Protein 8UK6 (pdb70)

Sequence (573 aa):
PERSMFSEGFLGDLHKPGEEPQMYPELLEEHKKFICDKVYTRFPPEPNGFLHIGHSKAIMVNFGYAQFNKGNCYLRFDDTNPEAEEEVYFNSIKEMVSWLGYKPWKITYSSDYFDELYELAIKLIKSDKAYICHCTPEEVKASRGLGERVACKHRFQTVEHNLREFENMKNGKYNVGEATLRMKQDLNSPSPQMWDLVAYRVLNTPHHRTGDKWKIYPTYDFTHCLVDSFENITHSLCTTEFVLSRESYEWLCDALHVYRPAQREYGRLNLTGTIMSKRKIAKLVNEGYVRGWDDPRLYTLEGIKRRGVPPGAILSFINTLGVTTSTTNIQTVRFESAVRNYLDQTTPRLMMVLHPIEVVIDNLDESFSLDVEIPYKPGKDEKSMGYRKLTFSKHIYIDENDVRAEPADKEFYRLAPGQPVGLMRVPFNISFKSIEEKDGKKIVHVNYDEGVKAKPKTYIQWIPKDTAVHIKEVRIYNQLFKSENPSAHPEGYLKDINPDSEEVLRNAVVEENLKDIVAKSPMNIEIPGSAFNIKENKGNNTVRFQALREGYFCLDKDSKEDGLILNRIVSLK

Foldseek 3Di:
DADFQCCDAPNVPDDFFLPFDDPDNVQSVVLCVPFVRAAEEEQEDALPDFFFLLCLLVLCSQQVNRVVRVHFYEYEYELLDFDPRDVVSVVNVVVLSVQLVGDHPYYYYLVVCPPVLVVLLLVCLLLLFKWKDQDAPVVVCVCLPCDAHDDDPGSPDDSVRRVVVVVCLFVVNDDWRRMFMWTRFDNPDPQPLGSGHTFKTFDQAQHPVRGRNGRITTDPLSRQLVVCLVSSRQEYEEACVCVSSVVSSQVSCNSRVTDGHDYDHWATEDEFQADDPPVVVVVCCVVPLAVDPLPCQGRGSNVLLQLLQRSLLSVSLSRVVHIHNDHDYHYVVSSLVSSLVVCLQFFFEFAKEQAKAKEFAPPFDQPDWDWFKAFRRPDDPRPPRHIDIAIDGRIKIFYPLQEDAADDDPVHQHAYAVAWEAAPRDQFTKHWDDWDQDPNGIYTYIHGPPPDDDDGSYHGYMEGPVQKDWAQKEKEADHQFPDRCLCPDPVGSVVGGDPVRIDIRGGMITYNCLVVLLVCPVVQDDDPPDPRSRRRDDDQSSSWHAHPQWAIKTFGRPADPNHTYIRRSHGND

B-factor: mean 78.25, std 21.79, range [41.61, 154.41]

Nearest PDB structures (foldseek):
  8uk6-assembly1_A  TM=1.002E+00  e=0.000E+00  Candida albicans
  4jxz-assembly1_A  TM=8.930E-01  e=3.249E-62  Escherichia coli K-12
  1qru-assembly1_A  TM=9.205E-01  e=4.900E-60  Escherichia coli
  4r3z-assembly1_C  TM=9.169E-01  e=5.181E-57  Homo sapiens
  1nyl-assembly1_A  TM=8.826E-01  e=2.015E-57  Escherichia coli

Secondary structure (DSSP, 8-state):
----GGGSHHHHTSPPTT----SSGGGGHHHHHHHTT--EEEE---SSS--BTHHHHHHHHHHHHHHHTT-EEEEEE-TTS-S---HHHHHHHHHHHHHTT---SEEEEGGGGHHHHHHHHHHHHHTT-EEEE---HHHHHHHTT-------GGGG--HHHHHHHHHHHHTT-S-TTT-EEEE---SSSS-GGGS--EEEEE----BTTTBTT-SEEE-HHHHHHHHHHHTT-SEEEEEGGGSTHHHHHHHHHHHHT----EEEEEPPP-BTT----HHHHHHHHHHTSSSSTT-TTS-BHHHHHHHT--HHHHHHHHHHH---SS---B-HHHHHHHHHHHHHHHS-EE-EESSEEEEEETTS-TT--EEEEEESS-STTHHHH-EEEEEE-SEEEEEGGGB-SS---TT--SBBTTB-BEETT-SS-EEEEEEEEETTEEEEEEEE-TT-----S-EE--EESTTPEEPSEEEEE--SBSSS-GGG-TT-GGGGB-GGGEEEESS-EE-TTHHHHHHH-S-----TT-S------SSGGG-EEEETTTEEEEE-TT-BTTB-EEEEEEE--

Radius of gyration: 30.89 Å; Cα contacts (8 Å, |Δi|>4): 1142; chains: 1; bounding box: 47×103×45 Å

Structure (mmCIF, N/CA/C/O backbone):
data_8UK6
#
_entry.id   8UK6
#
_cell.length_a   143.090
_cell.length_b   143.090
_cell.length_c   145.710
_cell.angle_alpha   90.00
_cell.angle_beta   90.00
_cell.angle_gamma   90.00
#
_symmetry.space_group_name_H-M   'I 4 2 2'
#
loop_
_entity.id
_entity.type
_entity.pdbx_description
1 polymer 'glutamine--tRNA ligase'
2 non-polymer 'ZINC ION'
3 non-polymer (2E)-N-(pyrimidin-2-yl)-3-(thiophen-2-yl)prop-2-enamide
4 water water
#
loop_
_atom_site.group_PDB
_atom_site.id
_atom_site.type_symbol
_atom_site.label_atom_id
_atom_site.label_alt_id
_atom_site.label_comp_id
_atom_site.label_asym_id
_atom_site.label_entity_id
_atom_site.label_seq_id
_atom_site.pdbx_PDB_ins_code
_atom_site.Cartn_x
_atom_site.Cartn_y
_atom_site.Cartn_z
_atom_site.occupancy
_atom_site.B_iso_or_equiv
_atom_site.auth_seq_id
_atom_site.auth_comp_id
_atom_site.auth_asym_id
_atom_site.auth_atom_id
_atom_site.pdbx_PDB_model_num
ATOM 1 N N . PRO A 1 233 ? 22.072 30.379 13.205 1.00 137.60 214 PRO A N 1
ATOM 2 C CA . PRO A 1 233 ? 22.758 30.110 14.472 1.00 137.97 214 PRO A CA 1
ATOM 3 C C . PRO A 1 233 ? 24.090 29.388 14.286 1.00 137.52 214 PRO A C 1
ATOM 4 O O . PRO A 1 233 ? 24.770 29.583 13.277 1.00 135.04 214 PRO A O 1
ATOM 8 N N . GLU A 1 234 ? 24.448 28.557 15.259 1.00 140.49 215 GLU A N 1
ATOM 9 C CA . GLU A 1 234 ? 25.726 27.850 15.283 1.00 139.15 215 GLU A CA 1
ATOM 10 C C . GLU A 1 234 ? 25.436 26.354 15.222 1.00 139.65 215 GLU A C 1
ATOM 11 O O . GLU A 1 234 ? 25.005 25.757 16.213 1.00 139.26 215 GLU A O 1
ATOM 17 N N . ARG A 1 235 ? 25.674 25.748 14.062 1.00 127.94 216 ARG A N 1
ATOM 18 C CA . ARG A 1 235 ? 25.365 24.337 13.855 1.00 118.54 216 ARG A CA 1
ATOM 19 C C . ARG A 1 235 ? 26.512 23.477 14.376 1.00 104.37 216 ARG A C 1
ATOM 20 O O . ARG A 1 235 ? 27.635 23.556 13.867 1.00 100.74 216 ARG A O 1
ATOM 28 N N . SER A 1 236 ? 26.227 22.653 15.381 1.00 96.59 217 SER A N 1
ATOM 29 C CA . SER A 1 236 ? 27.255 21.803 15.967 1.00 87.64 217 SER A CA 1
ATOM 30 C C . SER A 1 236 ? 27.708 20.741 14.974 1.00 84.14 217 SER A C 1
ATOM 31 O O . SER A 1 236 ? 26.910 20.212 14.194 1.00 89.12 217 SER A O 1
ATOM 34 N N . MET A 1 237 ? 29.005 20.427 15.007 1.00 77.19 218 MET A N 1
ATOM 35 C CA . MET A 1 237 ? 29.555 19.427 14.102 1.00 74.80 218 MET A CA 1
ATOM 36 C C . MET A 1 237 ? 29.232 18.004 14.533 1.00 75.70 218 MET A C 1
ATOM 37 O O . MET A 1 237 ? 29.340 17.085 13.716 1.00 77.32 218 MET A O 1
ATOM 42 N N . PHE A 1 238 ? 28.831 17.802 15.788 1.00 74.76 219 PHE A N 1
ATOM 43 C CA . PHE A 1 238 ? 28.602 16.454 16.291 1.00 74.09 219 PHE A CA 1
ATOM 44 C C . PHE A 1 238 ? 27.257 15.882 15.864 1.00 79.92 219 PHE A C 1
ATOM 45 O O . PHE A 1 238 ? 27.051 14.668 15.977 1.00 80.76 219 PHE A O 1
ATOM 53 N N . SER A 1 239 ? 26.341 16.719 15.379 1.00 81.66 220 SER A N 1
ATOM 54 C CA . SER A 1 239 ? 25.049 16.267 14.878 1.00 78.46 220 SER A CA 1
ATOM 55 C C . SER A 1 239 ? 24.975 16.306 13.354 1.00 84.05 220 SER A C 1
ATOM 56 O O . SER A 1 239 ? 23.882 16.206 12.787 1.00 86.85 220 SER A O 1
ATOM 59 N N . GLU A 1 240 ? 26.117 16.440 12.681 1.00 84.05 221 GLU A N 1
ATOM 60 C CA . GLU A 1 240 ? 26.159 16.517 11.228 1.00 85.39 221 GLU A CA 1
ATOM 61 C C . GLU A 1 240 ? 27.322 15.691 10.697 1.00 82.59 221 GLU A C 1
ATOM 62 O O . GLU A 1 240 ? 28.314 15.454 11.391 1.00 81.26 221 GLU A O 1
ATOM 68 N N . GLY A 1 241 ? 27.176 15.253 9.449 1.00 82.26 222 GLY A N 1
ATOM 69 C CA . GLY A 1 241 ? 28.293 14.671 8.722 1.00 80.48 222 GLY A CA 1
ATOM 70 C C . GLY A 1 241 ? 28.788 13.368 9.321 1.00 81.21 222 GLY A C 1
ATOM 71 O O . GLY A 1 241 ? 28.010 12.480 9.688 1.00 78.85 222 GLY A O 1
ATOM 72 N N . PHE A 1 242 ? 30.116 13.256 9.415 1.00 76.74 223 PHE A N 1
ATOM 73 C CA . PHE A 1 242 ? 30.745 12.007 9.833 1.00 73.81 223 PHE A CA 1
ATOM 74 C C . PHE A 1 242 ? 30.304 11.595 11.232 1.00 75.57 223 PHE A C 1
ATOM 75 O O . PHE A 1 242 ? 29.997 10.422 11.474 1.00 78.45 223 PHE A O 1
ATOM 83 N N . LEU A 1 243 ? 30.260 12.546 12.164 1.00 75.83 224 LEU A N 1
ATOM 84 C CA . LEU A 1 243 ? 29.936 12.222 13.549 1.00 76.68 224 LEU A CA 1
ATOM 85 C C . LEU A 1 243 ? 28.440 11.995 13.747 1.00 75.39 224 LEU A C 1
ATOM 86 O O . LEU A 1 243 ? 28.042 11.133 14.538 1.00 75.74 224 LEU A O 1
ATOM 91 N N . GLY A 1 244 ? 27.600 12.754 13.046 1.00 76.27 225 GLY A N 1
ATOM 92 C CA . GLY A 1 244 ? 26.164 12.632 13.223 1.00 81.55 225 GLY A CA 1
ATOM 93 C C . GLY A 1 244 ? 25.555 11.377 12.637 1.00 82.44 225 GLY A C 1
ATOM 94 O O . GLY A 1 244 ? 24.388 11.088 12.916 1.00 85.30 225 GLY A O 1
ATOM 95 N N . ASP A 1 245 ? 26.310 10.629 11.836 1.00 83.62 226 ASP A N 1
ATOM 96 C CA . ASP A 1 245 ? 25.822 9.407 11.214 1.00 83.02 226 ASP A CA 1
ATOM 97 C C . ASP A 1 245 ? 26.482 8.158 11.782 1.00 80.39 226 ASP A C 1
ATOM 98 O O . ASP A 1 245 ? 26.263 7.060 11.260 1.00 81.74 226 ASP A O 1
ATOM 103 N N . LEU A 1 246 ? 27.280 8.299 12.835 1.00 77.76 227 LEU A N 1
ATOM 104 C CA . LEU A 1 246 ? 27.864 7.138 13.480 1.00 76.15 227 LEU A CA 1
ATOM 105 C C . LEU A 1 246 ? 26.790 6.335 14.206 1.00 79.62 227 LEU A C 1
ATOM 106 O O . LEU A 1 246 ? 25.713 6.835 14.542 1.00 80.94 227 LEU A O 1
ATOM 111 N N . HIS A 1 247 ? 27.107 5.066 14.444 1.00 78.79 228 HIS A N 1
ATOM 112 C CA . HIS A 1 247 ? 26.195 4.136 15.086 1.00 80.16 228 HIS A CA 1
ATOM 113 C C . HIS A 1 247 ? 25.957 4.528 16.545 1.00 78.78 228 HIS A C 1
ATOM 114 O O . HIS A 1 247 ? 26.663 5.360 17.123 1.00 76.02 228 HIS A O 1
ATOM 121 N N . LYS A 1 248 ? 24.938 3.905 17.143 1.00 82.81 229 LYS A N 1
ATOM 122 C CA . LYS A 1 248 ? 24.685 4.053 18.566 1.00 81.24 229 LYS A CA 1
ATOM 123 C C . LYS A 1 248 ? 25.614 3.140 19.364 1.00 79.73 229 LYS A C 1
ATOM 124 O O . LYS A 1 248 ? 26.000 2.070 18.887 1.00 82.03 229 LYS A O 1
ATOM 130 N N . PRO A 1 249 ? 25.997 3.544 20.574 1.00 80.17 230 PRO A N 1
ATOM 131 C CA . PRO A 1 249 ? 26.824 2.663 21.407 1.00 82.11 230 PRO A CA 1
ATOM 132 C C . PRO A 1 249 ? 26.074 1.388 21.761 1.00 81.34 230 PRO A C 1
ATOM 133 O O . PRO A 1 249 ? 24.878 1.408 22.060 1.00 81.72 230 PRO A O 1
ATOM 137 N N . GLY A 1 250 ? 26.793 0.269 21.717 1.00 86.12 231 GLY A N 1
ATOM 138 C CA . GLY A 1 250 ? 26.199 -1.035 21.916 1.00 85.94 231 GLY A CA 1
ATOM 139 C C . GLY A 1 250 ? 25.730 -1.717 20.650 1.00 89.07 231 GLY A C 1
ATOM 140 O O . GLY A 1 250 ? 25.286 -2.872 20.713 1.00 88.42 231 GLY A O 1
ATOM 141 N N . GLU A 1 251 ? 25.812 -1.042 19.508 1.00 84.42 232 GLU A N 1
ATOM 142 C CA . GLU A 1 251 ? 25.403 -1.582 18.218 1.00 86.97 232 GLU A CA 1
ATOM 143 C C . GLU A 1 251 ? 26.576 -1.586 17.243 1.00 78.67 232 GLU A C 1
ATOM 144 O O . GLU A 1 251 ? 26.432 -1.285 16.057 1.00 75.75 232 GLU A O 1
ATOM 150 N N . GLU A 1 252 ? 27.753 -1.925 17.746 1.00 76.78 233 GLU A N 1
ATOM 151 C CA . GLU A 1 252 ? 28.934 -2.042 16.903 1.00 79.22 233 GLU A CA 1
ATOM 152 C C . GLU A 1 252 ? 28.885 -3.358 16.136 1.00 79.03 233 GLU A C 1
ATOM 153 O O . GLU A 1 252 ? 28.610 -4.402 16.734 1.00 82.75 233 GLU A O 1
ATOM 159 N N . PRO A 1 253 ? 29.129 -3.348 14.827 1.00 81.93 234 PRO A N 1
ATOM 160 C CA . PRO A 1 253 ? 29.046 -4.591 14.047 1.00 81.14 234 PRO A CA 1
ATOM 161 C C . PRO A 1 253 ? 30.009 -5.643 14.576 1.00 83.22 234 PRO A C 1
ATOM 162 O O . PRO A 1 253 ? 31.206 -5.394 14.735 1.00 80.87 234 PRO A O 1
ATOM 166 N N . GLN A 1 254 ? 29.473 -6.829 14.851 1.00 85.59 235 GLN A N 1
ATOM 167 C CA . GLN A 1 254 ? 30.235 -7.924 15.432 1.00 86.60 235 GLN A CA 1
ATOM 168 C C . GLN A 1 254 ? 30.210 -9.131 14.508 1.00 87.33 235 GLN A C 1
ATOM 169 O O . GLN A 1 254 ? 29.208 -9.388 13.833 1.00 92.25 235 GLN A O 1
ATOM 175 N N . MET A 1 255 ? 31.320 -9.870 14.483 1.00 85.58 236 MET A N 1
ATOM 176 C CA . MET A 1 255 ? 31.295 -11.190 13.863 1.00 93.70 236 MET A CA 1
ATOM 177 C C . MET A 1 255 ? 30.584 -12.192 14.761 1.00 96.23 236 MET A C 1
ATOM 178 O O . MET A 1 255 ? 29.807 -13.026 14.281 1.00 96.75 236 MET A O 1
ATOM 183 N N . TYR A 1 256 ? 30.839 -12.124 16.067 1.00 99.58 237 TYR A N 1
ATOM 184 C CA . TYR A 1 256 ? 30.143 -12.935 17.060 1.00 101.15 237 TYR A CA 1
ATOM 185 C C . TYR A 1 256 ? 29.236 -12.019 17.874 1.00 102.39 237 TYR A C 1
ATOM 186 O O . TYR A 1 256 ? 29.715 -11.316 18.778 1.00 98.09 237 TYR A O 1
ATOM 195 N N . PRO A 1 257 ? 27.928 -11.980 17.595 1.00 105.65 238 PRO A N 1
ATOM 196 C CA . PRO A 1 257 ? 27.059 -10.983 18.241 1.00 107.13 238 PRO A CA 1
ATOM 197 C C . PRO A 1 257 ? 26.773 -11.247 19.713 1.00 105.57 238 PRO A C 1
ATOM 198 O O . PRO A 1 257 ? 26.095 -10.427 20.343 1.00 104.56 238 PRO A O 1
ATOM 202 N N . GLU A 1 258 ? 27.249 -12.353 20.290 1.00 102.57 239 GLU A N 1
ATOM 203 C CA . GLU A 1 258 ? 27.053 -12.576 21.718 1.00 99.86 239 GLU A CA 1
ATOM 204 C C . GLU A 1 258 ? 28.090 -11.859 22.572 1.00 98.74 239 GLU A C 1
ATOM 205 O O . GLU A 1 258 ? 27.921 -11.790 23.794 1.00 99.33 239 GLU A O 1
ATOM 211 N N . LEU A 1 259 ? 29.148 -11.321 21.966 1.00 100.72 240 LEU A N 1
ATOM 212 C CA . LEU A 1 259 ? 30.165 -10.564 22.684 1.00 94.95 240 LEU A CA 1
ATOM 213 C C . LEU A 1 259 ? 29.722 -9.153 23.032 1.00 91.49 240 LEU A C 1
ATOM 214 O O . LEU A 1 259 ? 30.541 -8.369 23.521 1.00 85.29 240 LEU A O 1
ATOM 219 N N . LEU A 1 260 ? 28.458 -8.811 22.784 1.00 92.73 241 LEU A N 1
ATOM 220 C CA . LEU A 1 260 ? 27.934 -7.499 23.130 1.00 92.03 241 LEU A CA 1
ATOM 221 C C . LEU A 1 260 ? 27.287 -7.454 24.508 1.00 91.78 241 LEU A C 1
ATOM 222 O O . LEU A 1 260 ? 27.184 -6.367 25.087 1.00 91.76 241 LEU A O 1
ATOM 227 N N . GLU A 1 261 ? 26.853 -8.597 25.052 1.00 92.66 242 GLU A N 1
ATOM 228 C CA . GLU A 1 261 ? 26.190 -8.575 26.354 1.00 97.29 242 GLU A CA 1
ATOM 229 C C . GLU A 1 261 ? 27.156 -8.168 27.461 1.00 92.51 242 GLU A C 1
ATOM 230 O O . GLU A 1 261 ? 26.789 -7.399 28.358 1.00 91.32 242 GLU A O 1
ATOM 236 N N . GLU A 1 262 ? 28.393 -8.667 27.416 1.00 91.18 243 GLU A N 1
ATOM 237 C CA . GLU A 1 262 ? 29.409 -8.193 28.349 1.00 92.70 243 GLU A CA 1
ATOM 238 C C . GLU A 1 262 ? 29.818 -6.759 28.035 1.00 90.73 243 GLU A C 1
ATOM 239 O O . GLU A 1 262 ? 30.201 -6.006 28.938 1.00 85.03 243 GLU A O 1
ATOM 245 N N . HIS A 1 263 ? 29.729 -6.363 26.765 1.00 88.95 244 HIS A N 1
ATOM 246 C CA . HIS A 1 263 ? 30.047 -4.998 26.369 1.00 84.58 244 HIS A CA 1
ATOM 247 C C . HIS A 1 263 ? 28.920 -4.035 26.730 1.00 89.28 244 HIS A C 1
ATOM 248 O O . HIS A 1 263 ? 29.174 -2.937 27.237 1.00 89.50 244 HIS A O 1
ATOM 255 N N . LYS A 1 264 ? 27.667 -4.427 26.473 1.00 89.79 245 LYS A N 1
ATOM 256 C CA . LYS A 1 264 ? 26.539 -3.551 26.784 1.00 90.43 245 LYS A CA 1
ATOM 257 C C . LYS A 1 264 ? 26.425 -3.300 28.283 1.00 93.00 245 LYS A C 1
ATOM 258 O O . LYS A 1 264 ? 26.130 -2.177 28.710 1.00 93.16 245 LYS A O 1
ATOM 264 N N . LYS A 1 265 ? 26.650 -4.334 29.097 1.00 104.25 246 LYS A N 1
ATOM 265 C CA . LYS A 1 265 ? 26.547 -4.209 30.547 1.00 106.14 246 LYS A CA 1
ATOM 266 C C . LYS A 1 265 ? 27.617 -3.296 31.133 1.00 105.31 246 LYS A C 1
ATOM 267 O O . LYS A 1 265 ? 27.490 -2.881 32.291 1.00 108.55 246 LYS A O 1
ATOM 273 N N . PHE A 1 266 ? 28.657 -2.966 30.367 1.00 93.59 247 PHE A N 1
ATOM 274 C CA . PHE A 1 266 ? 29.674 -2.031 30.828 1.00 89.38 247 PHE A CA 1
ATOM 275 C C . PHE A 1 266 ? 29.382 -0.596 30.402 1.00 88.08 247 PHE A C 1
ATOM 276 O O . PHE A 1 266 ? 29.646 0.338 31.166 1.00 86.37 247 PHE A O 1
ATOM 284 N N . ILE A 1 267 ? 28.843 -0.393 29.202 1.00 87.49 248 ILE A N 1
ATOM 285 C CA . ILE A 1 267 ? 28.718 0.960 28.673 1.00 82.62 248 ILE A CA 1
ATOM 286 C C . ILE A 1 267 ? 27.453 1.669 29.158 1.00 87.48 248 ILE A C 1
ATOM 287 O O . ILE A 1 267 ? 27.467 2.893 29.327 1.00 85.87 248 ILE A O 1
ATOM 292 N N . CYS A 1 268 ? 26.362 0.931 29.384 1.00 90.24 249 CYS A N 1
ATOM 293 C CA . CYS A 1 268 ? 25.097 1.499 29.857 1.00 87.98 249 CYS A CA 1
ATOM 294 C C . CYS A 1 268 ? 24.602 2.613 28.933 1.00 90.81 249 CYS A C 1
ATOM 295 O O . CYS A 1 268 ? 24.234 3.704 29.376 1.00 87.60 249 CYS A O 1
ATOM 298 N N . ASP A 1 269 ? 24.602 2.325 27.628 1.00 93.27 250 ASP A N 1
ATOM 299 C CA . ASP A 1 269 ? 24.149 3.263 26.598 1.00 92.65 250 ASP A CA 1
ATOM 300 C C . ASP A 1 269 ? 24.939 4.570 26.618 1.00 89.03 250 ASP A C 1
ATOM 301 O O . ASP A 1 269 ? 24.419 5.625 26.251 1.00 92.29 250 ASP A O 1
ATOM 306 N N . LYS A 1 270 ? 26.198 4.513 27.042 1.00 82.37 251 LYS A N 1
ATOM 307 C CA . LYS A 1 270 ? 27.088 5.665 27.016 1.00 82.60 251 LYS A CA 1
ATOM 308 C C . LYS A 1 270 ? 28.156 5.466 25.949 1.00 78.62 251 LYS A C 1
ATOM 309 O O . LYS A 1 270 ? 28.622 4.345 25.722 1.00 79.28 251 LYS A O 1
ATOM 315 N N . VAL A 1 271 ? 28.532 6.557 25.294 1.00 75.08 252 VAL A N 1
ATOM 316 C CA . VAL A 1 271 ? 29.615 6.536 24.318 1.00 74.01 252 VAL A CA 1
ATOM 317 C C . VAL A 1 271 ? 30.945 6.486 25.055 1.00 71.77 252 VAL A C 1
ATOM 318 O O . VAL A 1 271 ? 31.141 7.176 26.064 1.00 73.49 252 VAL A O 1
ATOM 322 N N . TYR A 1 272 ? 31.864 5.657 24.561 1.00 70.01 253 TYR A N 1
ATOM 323 C CA . TYR A 1 272 ? 33.213 5.557 25.104 1.00 69.18 253 TYR A CA 1
ATOM 324 C C . TYR A 1 272 ? 34.207 5.706 23.964 1.00 71.12 253 TYR A C 1
ATOM 325 O O . TYR A 1 272 ? 34.232 4.877 23.051 1.00 72.26 253 TYR A O 1
ATOM 334 N N . THR A 1 273 ? 35.019 6.757 24.018 1.00 72.11 254 THR A N 1
ATOM 335 C CA . THR A 1 273 ? 36.023 7.049 23.002 1.00 69.58 254 THR A CA 1
ATOM 336 C C . THR A 1 273 ? 37.405 7.115 23.647 1.00 68.65 254 THR A C 1
ATOM 337 O O . THR A 1 273 ? 37.557 6.982 24.864 1.00 68.17 254 THR A O 1
ATOM 341 N N . ARG A 1 274 ? 38.419 7.327 22.812 1.00 68.13 255 ARG A N 1
ATOM 342 C CA . ARG A 1 274 ? 39.801 7.378 23.268 1.00 67.14 255 ARG A CA 1
ATOM 343 C C . ARG A 1 274 ? 40.522 8.530 22.584 1.00 66.82 255 ARG A C 1
ATOM 344 O O . ARG A 1 274 ? 40.129 8.985 21.509 1.00 66.91 255 ARG A O 1
ATOM 352 N N . PHE A 1 275 ? 41.591 8.996 23.226 1.00 67.96 256 PHE A N 1
ATOM 353 C CA . PHE A 1 275 ? 42.586 9.849 22.583 1.00 62.25 256 PHE A CA 1
ATOM 354 C C . PHE A 1 275 ? 43.933 9.186 22.825 1.00 62.04 256 PHE A C 1
ATOM 355 O O . PHE A 1 275 ? 44.353 9.054 23.993 1.00 59.49 256 PHE A O 1
ATOM 363 N N . PRO A 1 276 ? 44.633 8.744 21.783 1.00 64.69 257 PRO A N 1
ATOM 364 C CA . PRO A 1 276 ? 45.796 7.887 21.983 1.00 63.77 257 PRO A CA 1
ATOM 365 C C . PRO A 1 276 ? 47.062 8.506 21.419 1.00 61.74 257 PRO A C 1
ATOM 366 O O . PRO A 1 276 ? 47.656 7.954 20.481 1.00 65.34 257 PRO A O 1
ATOM 370 N N . PRO A 1 277 ? 47.525 9.628 21.966 1.00 62.67 258 PRO A N 1
ATOM 371 C CA . PRO A 1 277 ? 48.745 10.242 21.435 1.00 63.95 258 PRO A CA 1
ATOM 372 C C . PRO A 1 277 ? 49.984 9.479 21.871 1.00 68.09 258 PRO A C 1
ATOM 373 O O . PRO A 1 277 ? 50.078 9.000 23.002 1.00 69.32 258 PRO A O 1
ATOM 377 N N . GLU A 1 278 ? 50.937 9.367 20.958 1.00 69.29 259 GLU A N 1
ATOM 378 C CA . GLU A 1 278 ? 52.219 8.759 21.287 1.00 71.95 259 GLU A CA 1
ATOM 379 C C . GLU A 1 278 ? 53.106 9.798 21.965 1.00 73.34 259 GLU A C 1
ATOM 380 O O . GLU A 1 278 ? 53.364 10.853 21.375 1.00 76.91 259 GLU A O 1
ATOM 386 N N . PRO A 1 279 ? 53.580 9.556 23.193 1.00 76.54 260 PRO A N 1
ATOM 387 C CA . PRO A 1 279 ? 54.316 10.588 23.950 1.00 77.73 260 PRO A CA 1
ATOM 388 C C . PRO A 1 279 ? 55.798 10.653 23.592 1.00 74.78 260 PRO A C 1
ATOM 389 O O . PRO A 1 279 ? 56.681 10.428 24.425 1.00 80.94 260 PRO A O 1
ATOM 393 N N . ASN A 1 280 ? 56.082 10.974 22.334 1.00 74.19 261 ASN A N 1
ATOM 394 C CA . ASN A 1 280 ? 57.446 11.130 21.844 1.00 77.56 261 ASN A CA 1
ATOM 395 C C . ASN A 1 280 ? 57.582 12.430 21.066 1.00 76.49 261 ASN A C 1
ATOM 396 O O . ASN A 1 280 ? 58.300 12.512 20.066 1.00 77.83 261 ASN A O 1
ATOM 401 N N . GLY A 1 281 ? 56.891 13.464 21.517 1.00 73.54 262 GLY A N 1
ATOM 402 C CA . GLY A 1 281 ? 56.887 14.732 20.819 1.00 73.30 262 GLY A CA 1
ATOM 403 C C . GLY A 1 281 ? 55.726 15.581 21.272 1.00 67.51 262 GLY A C 1
ATOM 404 O O . GLY A 1 281 ? 54.869 15.152 22.044 1.00 68.86 262 GLY A O 1
ATOM 405 N N . PHE A 1 282 ? 55.711 16.809 20.777 1.00 63.84 263 PHE A N 1
ATOM 406 C CA . PHE A 1 282 ? 54.659 17.737 21.153 1.00 56.95 263 PHE A CA 1
ATOM 407 C C . PHE A 1 282 ? 53.494 17.645 20.178 1.00 60.41 263 PHE A C 1
ATOM 408 O O . PHE A 1 282 ? 53.640 17.235 19.026 1.00 62.40 263 PHE A O 1
ATOM 416 N N . LEU A 1 283 ? 52.319 18.023 20.666 1.00 59.95 264 LEU A N 1
ATOM 417 C CA . LEU A 1 283 ? 51.122 18.031 19.841 1.00 58.14 264 LEU A CA 1
ATOM 418 C C . LEU A 1 283 ? 51.092 19.288 18.981 1.00 55.90 264 LEU A C 1
ATOM 419 O O . LEU A 1 283 ? 51.313 20.396 19.477 1.00 57.05 264 LEU A O 1
ATOM 424 N N . HIS A 1 284 ? 50.834 19.114 17.692 1.00 56.38 265 HIS A N 1
ATOM 425 C CA . HIS A 1 284 ? 50.669 20.240 16.791 1.00 59.56 265 HIS A CA 1
ATOM 426 C C . HIS A 1 284 ? 49.181 20.541 16.634 1.00 58.94 265 HIS A C 1
ATOM 427 O O . HIS A 1 284 ? 48.336 20.013 17.362 1.00 58.88 265 HIS A O 1
ATOM 434 N N . ILE A 1 285 ? 48.848 21.398 15.668 1.00 56.06 266 ILE A N 1
ATOM 435 C CA . ILE A 1 285 ? 47.467 21.852 15.558 1.00 57.96 266 ILE A CA 1
ATOM 436 C C . ILE A 1 285 ? 46.555 20.737 15.057 1.00 60.24 266 ILE A C 1
ATOM 437 O O . ILE A 1 285 ? 45.358 20.722 15.368 1.00 60.39 266 ILE A O 1
ATOM 442 N N . GLY A 1 286 ? 47.092 19.786 14.289 1.00 60.09 267 GLY A N 1
ATOM 443 C CA . GLY A 1 286 ? 46.272 18.683 13.815 1.00 58.97 267 GLY A CA 1
ATOM 444 C C . GLY A 1 286 ? 45.670 17.860 14.937 1.00 57.36 267 GLY A C 1
ATOM 445 O O . GLY A 1 286 ? 44.577 17.308 14.790 1.00 56.83 267 GLY A O 1
ATOM 446 N N . HIS A 1 287 ? 46.364 17.776 16.073 1.00 57.49 268 HIS A N 1
ATOM 447 C CA . HIS A 1 287 ? 45.855 17.028 17.214 1.00 55.51 268 HIS A CA 1
ATOM 448 C C . HIS A 1 287 ? 44.649 17.699 17.858 1.00 58.89 268 HIS A C 1
ATOM 449 O O . HIS A 1 287 ? 43.911 17.039 18.597 1.00 61.23 268 HIS A O 1
ATOM 456 N N . SER A 1 288 ? 44.433 18.993 17.604 1.00 60.44 269 SER A N 1
ATOM 457 C CA . SER A 1 288 ? 43.247 19.653 18.140 1.00 59.00 269 SER A CA 1
ATOM 458 C C . SER A 1 288 ? 41.974 19.117 17.499 1.00 59.00 269 SER A C 1
ATOM 459 O O . SER A 1 288 ? 40.914 19.121 18.134 1.00 58.05 269 SER A O 1
ATOM 462 N N . LYS A 1 289 ? 42.056 18.666 16.245 1.00 58.01 270 LYS A N 1
ATOM 463 C CA . LYS A 1 289 ? 40.917 17.990 15.635 1.00 60.13 270 LYS A CA 1
ATOM 464 C C . LYS A 1 289 ? 40.739 16.596 16.220 1.00 63.51 270 LYS A C 1
ATOM 465 O O . LYS A 1 289 ? 39.608 16.135 16.407 1.00 66.86 270 LYS A O 1
ATOM 471 N N . ALA A 1 290 ? 41.845 15.911 16.519 1.00 60.93 271 ALA A N 1
ATOM 472 C CA . ALA A 1 290 ? 41.749 14.609 17.170 1.00 60.88 271 ALA A CA 1
ATOM 473 C C . ALA A 1 290 ? 41.178 14.741 18.576 1.00 64.84 271 ALA A C 1
ATOM 474 O O . ALA A 1 290 ? 40.389 13.895 19.016 1.00 63.27 271 ALA A O 1
ATOM 476 N N . ILE A 1 291 ? 41.561 15.800 19.290 1.00 61.66 272 ILE A N 1
ATOM 477 C CA . ILE A 1 291 ? 41.054 16.008 20.641 1.00 60.98 272 ILE A CA 1
ATOM 478 C C . ILE A 1 291 ? 39.583 16.400 20.606 1.00 61.40 272 ILE A C 1
ATOM 479 O O . ILE A 1 291 ? 38.773 15.893 21.391 1.00 62.52 272 ILE A O 1
ATOM 484 N N . MET A 1 292 ? 39.208 17.293 19.688 1.00 58.26 273 MET A N 1
ATOM 485 C CA . MET A 1 292 ? 37.826 17.757 19.642 1.00 63.71 273 MET A CA 1
ATOM 486 C C . MET A 1 292 ? 36.880 16.647 19.195 1.00 65.78 273 MET A C 1
ATOM 487 O O . MET A 1 292 ? 35.781 16.502 19.742 1.00 61.83 273 MET A O 1
ATOM 492 N N . VAL A 1 293 ? 37.292 15.853 18.205 1.00 64.40 274 VAL A N 1
ATOM 493 C CA . VAL A 1 293 ? 36.436 14.780 17.707 1.00 63.09 274 VAL A CA 1
ATOM 494 C C . VAL A 1 293 ? 36.162 13.754 18.803 1.00 66.08 274 VAL A C 1
ATOM 495 O O . VAL A 1 293 ? 35.024 13.300 18.975 1.00 67.21 274 VAL A O 1
ATOM 499 N N . ASN A 1 294 ? 37.186 13.390 19.576 1.00 63.59 275 ASN A N 1
ATOM 500 C CA . ASN A 1 294 ? 37.062 12.286 20.524 1.00 63.44 275 ASN A CA 1
ATOM 501 C C . ASN A 1 294 ? 36.472 12.720 21.864 1.00 65.51 275 ASN A C 1
ATOM 502 O O . ASN A 1 294 ? 35.548 12.075 22.369 1.00 71.88 275 ASN A O 1
ATOM 507 N N . PHE A 1 295 ? 36.982 13.800 22.461 1.00 66.97 276 PHE A N 1
ATOM 508 C CA . PHE A 1 295 ? 36.380 14.275 23.704 1.00 64.18 276 PHE A CA 1
ATOM 509 C C . PHE A 1 295 ? 35.037 14.945 23.455 1.00 67.48 276 PHE A C 1
ATOM 510 O O . PHE A 1 295 ? 34.141 14.867 24.303 1.00 68.70 276 PHE A O 1
ATOM 518 N N . GLY A 1 296 ? 34.880 15.604 22.305 1.00 66.90 277 GLY A N 1
ATOM 519 C CA . GLY A 1 296 ? 33.650 16.330 22.043 1.00 66.56 277 GLY A CA 1
ATOM 520 C C . GLY A 1 296 ? 32.474 15.417 21.759 1.00 68.95 277 GLY A C 1
ATOM 521 O O . GLY A 1 296 ? 31.363 15.663 22.235 1.00 70.20 277 GLY A O 1
ATOM 522 N N . TYR A 1 297 ? 32.692 14.362 20.968 1.00 68.34 278 TYR A N 1
ATOM 523 C CA . TYR A 1 297 ? 31.626 13.391 20.732 1.00 70.63 278 TYR A CA 1
ATOM 524 C C . TYR A 1 297 ? 31.231 12.697 22.028 1.00 70.72 278 TYR A C 1
ATOM 525 O O . TYR A 1 297 ? 30.041 12.476 22.286 1.00 70.02 278 TYR A O 1
ATOM 534 N N . ALA A 1 298 ? 32.217 12.356 22.861 1.00 69.06 279 ALA A N 1
ATOM 535 C CA . ALA A 1 298 ? 31.914 11.757 24.155 1.00 71.94 279 ALA A CA 1
ATOM 536 C C . ALA A 1 298 ? 31.121 12.716 25.032 1.00 73.65 279 ALA A C 1
ATOM 537 O O . ALA A 1 298 ? 30.172 12.310 25.711 1.00 75.30 279 ALA A O 1
ATOM 539 N N . GLN A 1 299 ? 31.485 13.999 25.022 1.00 74.03 280 GLN A N 1
ATOM 540 C CA . GLN A 1 299 ? 30.781 14.969 25.852 1.00 75.18 280 GLN A CA 1
ATOM 541 C C . GLN A 1 299 ? 29.425 15.338 25.260 1.00 75.54 280 GLN A C 1
ATOM 542 O O . GLN A 1 299 ? 28.461 15.557 26.003 1.00 75.41 280 GLN A O 1
ATOM 548 N N . PHE A 1 300 ? 29.332 15.411 23.930 1.00 72.70 281 PHE A N 1
ATOM 549 C CA . PHE A 1 300 ? 28.078 15.810 23.298 1.00 72.50 281 PHE A CA 1
ATOM 550 C C . PHE A 1 300 ? 26.965 14.812 23.593 1.00 75.94 281 PHE A C 1
ATOM 551 O O . PHE A 1 300 ? 25.798 15.196 23.735 1.00 73.79 281 PHE A O 1
ATOM 559 N N . ASN A 1 301 ? 27.308 13.527 23.692 1.00 73.93 282 ASN A N 1
ATOM 560 C CA . ASN A 1 301 ? 26.352 12.463 23.962 1.00 77.89 282 ASN A CA 1
ATOM 561 C C . ASN A 1 301 ? 26.365 12.019 25.420 1.00 83.08 282 ASN A C 1
ATOM 562 O O . ASN A 1 301 ? 25.863 10.933 25.731 1.00 84.82 282 ASN A O 1
ATOM 567 N N . LYS A 1 302 ? 26.932 12.836 26.313 1.00 90.38 283 LYS A N 1
ATOM 568 C CA . LYS A 1 302 ?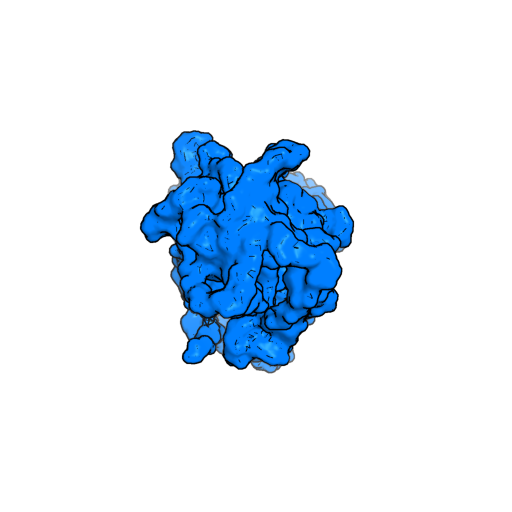 26.998 12.531 27.744 1.00 91.19 283 LYS A CA 1
ATOM 569 C C . LYS A 1 302 ? 27.694 11.196 28.000 1.00 91.28 283 LYS A C 1
ATOM 570 O O . LYS A 1 302 ? 27.270 10.407 28.846 1.00 90.12 283 LYS A O 1
ATOM 576 N N . GLY A 1 303 ? 28.773 10.946 27.266 1.00 82.39 284 GLY A N 1
ATOM 577 C CA . GLY A 1 303 ? 29.550 9.737 27.440 1.00 77.58 284 GLY A CA 1
ATOM 578 C C . GLY A 1 303 ? 30.890 9.987 28.103 1.00 76.64 284 GLY A C 1
ATOM 579 O O . GLY A 1 303 ? 31.038 10.954 28.855 1.00 79.44 284 GLY A O 1
ATOM 580 N N . ASN A 1 304 ? 31.874 9.129 27.836 1.00 72.95 285 ASN A N 1
ATOM 581 C CA . ASN A 1 304 ? 33.187 9.241 28.451 1.00 73.79 285 ASN A CA 1
ATOM 582 C C . ASN A 1 304 ? 34.273 9.058 27.402 1.00 71.17 285 ASN A C 1
ATOM 583 O O . ASN A 1 304 ? 34.079 8.369 26.397 1.00 71.97 285 ASN A O 1
ATOM 588 N N . CYS A 1 305 ? 35.426 9.678 27.651 1.00 72.43 286 CYS A N 1
ATOM 589 C CA . CYS A 1 305 ? 36.556 9.631 26.730 1.00 72.17 286 CYS A CA 1
ATOM 590 C C . CYS A 1 305 ? 37.835 9.358 27.508 1.00 73.26 286 CYS A C 1
ATOM 591 O O . CYS A 1 305 ? 38.184 10.114 28.422 1.00 66.70 286 CYS A O 1
ATOM 594 N N . TYR A 1 306 ? 38.533 8.287 27.137 1.00 75.25 287 TYR A N 1
ATOM 595 C CA . TYR A 1 306 ? 39.817 7.964 27.738 1.00 71.87 287 TYR A CA 1
ATOM 596 C C . TYR A 1 306 ? 40.901 8.900 27.223 1.00 71.30 287 TYR A C 1
ATOM 597 O O . TYR A 1 306 ? 40.890 9.319 26.062 1.00 70.65 287 TYR A O 1
ATOM 606 N N . LEU A 1 307 ? 41.850 9.215 28.098 1.00 70.36 288 LEU A N 1
ATOM 607 C CA . LEU A 1 307 ? 43.117 9.825 27.708 1.00 64.10 288 LEU A CA 1
ATOM 608 C C . LEU A 1 307 ? 44.165 8.730 27.870 1.00 69.29 288 LEU A C 1
ATOM 609 O O . LEU A 1 307 ? 44.617 8.451 28.983 1.00 71.64 288 LEU A O 1
ATOM 614 N N . ARG A 1 308 ? 44.532 8.097 26.758 1.00 71.13 289 ARG A N 1
ATOM 615 C CA . ARG A 1 308 ? 45.377 6.907 26.764 1.00 68.74 289 ARG A CA 1
ATOM 616 C C . ARG A 1 308 ? 46.714 7.238 26.115 1.00 65.98 289 ARG A C 1
ATOM 617 O O . ARG A 1 308 ? 46.774 7.505 24.911 1.00 67.12 289 ARG A O 1
ATOM 625 N N . PHE A 1 309 ? 47.781 7.218 26.908 1.00 68.59 290 PHE A N 1
ATOM 626 C CA . PHE A 1 309 ? 49.122 7.398 26.368 1.00 69.49 290 PHE A CA 1
ATOM 627 C C . PHE A 1 309 ? 49.554 6.128 25.649 1.00 75.11 290 PHE A C 1
ATOM 628 O O . PHE A 1 309 ? 49.477 5.029 26.207 1.00 75.79 290 PHE A O 1
ATOM 636 N N . ASP A 1 310 ? 50.005 6.279 24.406 1.00 75.39 291 ASP A N 1
ATOM 637 C CA . ASP A 1 310 ? 50.405 5.137 23.586 1.00 75.01 291 ASP A C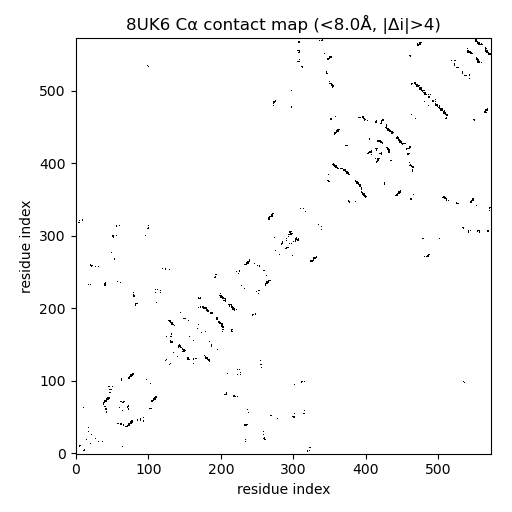A 1
ATOM 638 C C . ASP A 1 310 ? 51.903 4.870 23.743 1.00 74.79 291 ASP A C 1
ATOM 639 O O . ASP A 1 310 ? 52.683 4.907 22.793 1.00 75.25 291 ASP A O 1
ATOM 644 N N . ASP A 1 311 ? 52.297 4.590 24.986 1.00 74.59 292 ASP A N 1
ATOM 645 C CA . ASP A 1 311 ? 53.686 4.254 25.297 1.00 81.71 292 ASP A CA 1
ATOM 646 C C . ASP A 1 311 ? 54.016 2.793 25.014 1.00 90.37 292 ASP A C 1
ATOM 647 O O . ASP A 1 311 ? 54.697 2.140 25.809 1.00 93.34 292 ASP A O 1
ATOM 652 N N . THR A 1 312 ? 53.527 2.256 23.893 1.00 92.67 293 THR A N 1
ATOM 653 C CA . THR A 1 312 ? 53.909 0.906 23.493 1.00 92.61 293 THR A CA 1
ATOM 654 C C . THR A 1 312 ? 55.409 0.815 23.249 1.00 95.42 293 THR A C 1
ATOM 655 O O . THR A 1 312 ? 56.063 -0.133 23.697 1.00 100.97 293 THR A O 1
ATOM 659 N N . ASN A 1 313 ? 55.972 1.798 22.555 1.00 95.87 294 ASN A N 1
ATOM 660 C CA . ASN A 1 313 ? 57.400 1.798 22.268 1.00 97.87 294 ASN A CA 1
ATOM 661 C C . ASN A 1 313 ? 58.166 2.334 23.471 1.00 103.78 294 ASN A C 1
ATOM 662 O O . ASN A 1 313 ? 57.939 3.480 23.876 1.00 110.74 294 ASN A O 1
ATOM 667 N N . PRO A 1 314 ? 59.063 1.552 24.071 1.00 102.88 295 PRO A N 1
ATOM 668 C CA . PRO A 1 314 ? 59.831 2.059 25.214 1.00 110.36 295 PRO A CA 1
ATOM 669 C C . PRO A 1 314 ? 61.070 2.827 24.784 1.00 118.80 295 PRO A C 1
ATOM 670 O O . PRO A 1 314 ? 61.909 2.305 24.044 1.00 117.04 295 PRO A O 1
ATOM 674 N N . GLU A 1 315 ? 61.191 4.072 25.239 1.00 124.86 296 GLU A N 1
ATOM 675 C CA . GLU A 1 315 ? 62.359 4.887 24.930 1.00 129.97 296 GLU A CA 1
ATOM 676 C C . GLU A 1 315 ? 62.755 5.709 26.149 1.00 135.28 296 GLU A C 1
ATOM 677 O O . GLU A 1 315 ? 62.473 5.314 27.285 1.00 135.99 296 GLU A O 1
ATOM 683 N N . ALA A 1 316 ? 63.412 6.851 25.928 1.00 136.79 297 ALA A N 1
ATOM 684 C CA . ALA A 1 316 ? 63.693 7.755 27.037 1.00 133.03 297 ALA A CA 1
ATOM 685 C C . ALA A 1 316 ? 62.401 8.246 27.674 1.00 136.57 297 ALA A C 1
ATOM 686 O O . ALA A 1 316 ? 62.306 8.347 28.903 1.00 134.84 297 ALA A O 1
ATOM 688 N N . GLU A 1 317 ? 61.394 8.540 26.851 1.00 142.85 298 GLU A N 1
ATOM 689 C CA . GLU A 1 317 ? 60.052 8.925 27.293 1.00 141.10 298 GLU A CA 1
ATOM 690 C C . GLU A 1 317 ? 60.116 10.065 28.314 1.00 138.62 298 GLU A C 1
ATOM 691 O O . GLU A 1 317 ? 59.867 9.900 29.508 1.00 137.60 298 GLU A O 1
ATOM 697 N N . GLU A 1 318 ? 60.468 11.236 27.790 1.00 124.48 299 GLU A N 1
ATOM 698 C CA . GLU A 1 318 ? 60.651 12.415 28.624 1.00 116.95 299 GLU A CA 1
ATOM 699 C C . GLU A 1 318 ? 59.318 12.841 29.228 1.00 104.75 299 GLU A C 1
ATOM 700 O O . GLU A 1 318 ? 58.298 12.897 28.534 1.00 96.06 299 GLU A O 1
ATOM 706 N N . GLU A 1 319 ? 59.331 13.141 30.530 1.00 108.17 300 GLU A N 1
ATOM 707 C CA . GLU A 1 319 ? 58.094 13.426 31.249 1.00 103.99 300 GLU A CA 1
ATOM 708 C C . GLU A 1 319 ? 57.368 14.654 30.718 1.00 97.41 300 GLU A C 1
ATOM 709 O O . GLU A 1 319 ? 56.167 14.800 30.966 1.00 97.70 300 GLU A O 1
ATOM 715 N N . VAL A 1 320 ? 58.061 15.539 29.998 1.00 91.90 301 VAL A N 1
ATOM 716 C CA . VAL A 1 320 ? 57.422 16.772 29.552 1.00 82.31 301 VAL A CA 1
ATOM 717 C C . VAL A 1 320 ? 56.366 16.484 28.491 1.00 80.76 301 VAL A C 1
ATOM 718 O O . VAL A 1 320 ? 55.359 17.198 28.400 1.00 74.81 301 VAL A O 1
ATOM 722 N N . TYR A 1 321 ? 56.561 15.436 27.686 1.00 81.17 302 TYR A N 1
ATOM 723 C CA . TYR A 1 321 ? 55.558 15.076 26.689 1.00 74.73 302 TYR A CA 1
ATOM 724 C C . TYR A 1 321 ? 54.254 14.662 27.355 1.00 71.64 302 TYR A C 1
ATOM 725 O O . TYR A 1 321 ? 53.167 15.074 26.933 1.00 67.89 302 TYR A O 1
ATOM 734 N N . PHE A 1 322 ? 54.347 13.838 28.402 1.00 75.23 303 PHE A N 1
ATOM 735 C CA . PHE A 1 322 ? 53.155 13.408 29.125 1.00 72.19 303 PHE A CA 1
ATOM 736 C C . PHE A 1 322 ? 52.434 14.593 29.753 1.00 72.38 303 PHE A C 1
ATOM 737 O O . PHE A 1 322 ? 51.201 14.677 29.703 1.00 70.39 303 PHE A O 1
ATOM 745 N N . ASN A 1 323 ? 53.187 15.519 30.353 1.00 73.81 304 ASN A N 1
ATOM 746 C CA . ASN A 1 323 ? 52.567 16.691 30.964 1.00 68.83 304 ASN A CA 1
ATOM 747 C C . ASN A 1 323 ? 51.964 17.606 29.908 1.00 68.22 304 ASN A C 1
ATOM 748 O O . ASN A 1 323 ? 50.820 18.056 30.043 1.00 63.86 304 ASN A O 1
ATOM 753 N N . SER A 1 324 ? 52.722 17.894 28.845 1.00 69.42 305 SER A N 1
ATOM 754 C CA . SER A 1 324 ? 52.229 18.792 27.805 1.00 66.66 305 SER A CA 1
ATOM 755 C C . SER A 1 324 ? 50.935 18.270 27.194 1.00 64.50 305 SER A C 1
ATOM 756 O O . SER A 1 324 ? 50.016 19.049 26.911 1.00 63.72 305 SER A O 1
ATOM 759 N N . ILE A 1 325 ? 50.839 16.953 26.995 1.00 63.69 306 ILE A N 1
ATOM 760 C CA . ILE A 1 325 ? 49.617 16.373 26.445 1.00 60.90 306 ILE A CA 1
ATOM 761 C C . ILE A 1 325 ? 48.454 16.568 27.411 1.00 61.31 306 ILE A C 1
ATOM 762 O O . ILE A 1 325 ? 47.358 16.982 27.014 1.00 60.77 306 ILE A O 1
ATOM 767 N N . LYS A 1 326 ? 48.675 16.269 28.694 1.00 62.26 307 LYS A N 1
ATOM 768 C CA . LYS A 1 326 ? 47.646 16.506 29.705 1.00 61.33 307 LYS A CA 1
ATOM 769 C C . LYS A 1 326 ? 47.220 17.969 29.727 1.00 63.74 307 LYS A C 1
ATOM 770 O O . LYS A 1 326 ? 46.023 18.281 29.757 1.00 64.87 307 LYS A O 1
ATOM 776 N N . GLU A 1 327 ? 48.193 18.882 29.718 1.00 66.11 308 GLU A N 1
ATOM 777 C CA . GLU A 1 327 ? 47.875 20.304 29.786 1.00 63.41 308 GLU A CA 1
ATOM 778 C C . GLU A 1 327 ? 47.082 20.757 28.568 1.00 62.25 308 GLU A C 1
ATOM 779 O O . GLU A 1 327 ? 46.134 21.540 28.696 1.00 61.85 308 GLU A O 1
ATOM 785 N N . MET A 1 328 ? 47.441 20.264 27.380 1.00 60.13 309 MET A N 1
ATOM 786 C CA . MET A 1 328 ? 46.756 20.702 26.168 1.00 59.20 309 MET A CA 1
ATOM 787 C C . MET A 1 328 ? 45.334 20.157 26.084 1.00 60.78 309 MET A C 1
ATOM 788 O O . MET A 1 328 ? 44.462 20.799 25.488 1.00 63.32 309 MET A O 1
ATOM 793 N N . VAL A 1 329 ? 45.074 18.985 26.663 1.00 58.54 310 VAL A N 1
ATOM 794 C CA . VAL A 1 329 ? 43.695 18.520 26.765 1.00 61.13 310 VAL A CA 1
ATOM 795 C C . VAL A 1 329 ? 42.924 19.386 27.753 1.00 64.48 310 VAL A C 1
ATOM 796 O O . VAL A 1 329 ? 41.816 19.856 27.465 1.00 62.72 310 VAL A O 1
ATOM 800 N N . SER A 1 330 ? 43.509 19.622 28.929 1.00 63.05 311 SER A N 1
ATOM 801 C CA . SER A 1 330 ? 42.842 20.432 29.941 1.00 60.79 311 SER A CA 1
ATOM 802 C C . SER A 1 330 ? 42.668 21.871 29.473 1.00 64.12 311 SER A C 1
ATOM 803 O O . SER A 1 330 ? 41.675 22.523 29.818 1.00 64.20 311 SER A O 1
ATOM 806 N N . TRP A 1 331 ? 43.613 22.374 28.676 1.00 62.36 312 TRP A N 1
ATOM 807 C CA . TRP A 1 331 ? 43.533 23.747 28.188 1.00 58.74 312 TRP A CA 1
ATOM 808 C C . TRP A 1 331 ? 42.376 23.923 27.215 1.00 59.03 312 TRP A C 1
ATOM 809 O O . TRP A 1 331 ? 41.746 24.986 27.183 1.00 63.10 312 TRP A O 1
ATOM 820 N N . LEU A 1 332 ? 42.080 22.895 26.421 1.00 59.75 313 LEU A N 1
ATOM 821 C CA . LEU A 1 332 ? 40.971 22.928 25.473 1.00 60.90 313 LEU A CA 1
ATOM 822 C C . LEU A 1 332 ? 39.621 22.652 26.128 1.00 63.88 313 LEU A C 1
ATOM 823 O O . LEU A 1 332 ? 38.636 22.427 25.415 1.00 62.80 313 LEU A O 1
ATOM 828 N N . GLY A 1 333 ? 39.553 22.658 27.458 1.00 63.26 314 GLY A N 1
ATOM 829 C CA . GLY A 1 333 ? 38.282 22.547 28.144 1.00 67.27 314 GLY A CA 1
ATOM 830 C C . GLY A 1 333 ? 37.666 21.170 28.155 1.00 67.95 314 GLY A C 1
ATOM 831 O O . GLY A 1 333 ? 36.446 21.053 28.306 1.00 64.31 314 GLY A O 1
ATOM 832 N N . TYR A 1 334 ? 38.466 20.120 27.996 1.00 67.01 315 TYR A N 1
ATOM 833 C CA . TYR A 1 334 ? 37.989 18.748 28.065 1.00 67.35 315 TYR A CA 1
ATOM 834 C C . TYR A 1 334 ? 38.625 18.042 29.252 1.00 68.90 315 TYR A C 1
ATOM 835 O O . TYR A 1 334 ? 39.827 18.178 29.498 1.00 71.04 315 TYR A O 1
ATOM 844 N N . LYS A 1 335 ? 37.811 17.290 29.987 1.00 77.32 316 LYS A N 1
ATOM 845 C CA . LYS A 1 335 ? 38.296 16.522 31.120 1.00 77.90 316 LYS A CA 1
ATOM 846 C C . LYS A 1 335 ? 38.220 15.044 30.780 1.00 78.18 316 LYS A C 1
ATOM 847 O O . LYS A 1 335 ? 37.138 14.549 30.430 1.00 77.89 316 LYS A O 1
ATOM 853 N N . PRO A 1 336 ? 39.331 14.314 30.836 1.00 77.86 317 PRO A N 1
ATOM 854 C CA . PRO A 1 336 ? 39.273 12.870 30.599 1.00 75.03 317 PRO A CA 1
ATOM 855 C C . PRO A 1 336 ? 38.492 12.167 31.694 1.00 76.21 317 PRO A C 1
ATOM 856 O O . PRO A 1 336 ? 38.541 12.543 32.867 1.00 75.70 317 PRO A O 1
ATOM 860 N N . TRP A 1 337 ? 37.754 11.133 31.290 1.00 80.21 318 TRP A N 1
ATOM 861 C CA . TRP A 1 337 ? 37.060 10.306 32.270 1.00 84.47 318 TRP A CA 1
ATOM 862 C C . TRP A 1 337 ? 38.036 9.426 33.038 1.00 83.55 318 TRP A C 1
ATOM 863 O O . TRP A 1 337 ? 37.831 9.162 34.228 1.00 83.78 318 TRP A O 1
ATOM 874 N N . LYS A 1 338 ? 39.105 8.984 32.384 1.00 76.44 319 LYS A N 1
ATOM 875 C CA . LYS A 1 338 ? 40.160 8.227 33.039 1.00 74.90 319 LYS A CA 1
ATOM 876 C C . LYS A 1 338 ? 41.417 8.325 32.187 1.00 72.88 319 LYS A C 1
ATOM 877 O O . LYS A 1 338 ? 41.342 8.285 30.957 1.00 73.67 319 LYS A O 1
ATOM 883 N N . ILE A 1 339 ? 42.561 8.478 32.848 1.00 70.00 320 ILE A N 1
ATOM 884 C CA . ILE A 1 339 ? 43.859 8.505 32.186 1.00 72.23 320 ILE A CA 1
ATOM 885 C C . ILE A 1 339 ? 44.447 7.107 32.264 1.00 72.41 320 ILE A C 1
ATOM 886 O O . ILE A 1 339 ? 44.605 6.553 33.359 1.00 77.04 320 ILE A O 1
ATOM 891 N N . THR A 1 340 ? 44.766 6.532 31.107 1.00 74.50 321 THR A N 1
ATOM 892 C CA . THR A 1 340 ? 45.312 5.186 31.027 1.00 76.57 321 THR A CA 1
ATOM 893 C C . THR A 1 340 ? 46.590 5.194 30.197 1.00 78.71 321 THR A C 1
ATOM 894 O O . THR A 1 340 ? 46.933 6.183 29.542 1.00 74.42 321 THR A O 1
ATOM 898 N N . TYR A 1 341 ? 47.296 4.067 30.240 1.00 77.08 322 TYR A N 1
ATOM 899 C CA . TYR A 1 341 ? 48.496 3.849 29.448 1.00 77.33 322 TYR A CA 1
ATOM 900 C C . TYR A 1 341 ? 48.342 2.555 28.664 1.00 80.26 322 TYR A C 1
ATOM 901 O O . TYR A 1 341 ? 47.643 1.632 29.094 1.00 83.16 322 TYR A O 1
ATOM 910 N N . SER A 1 342 ? 49.007 2.487 27.509 1.00 80.10 323 SER A N 1
ATOM 911 C CA . SER A 1 342 ? 49.043 1.228 26.771 1.00 79.99 323 SER A CA 1
ATOM 912 C C . SER A 1 342 ? 49.843 0.173 27.526 1.00 83.93 323 SER A C 1
ATOM 913 O O . SER A 1 342 ? 49.514 -1.018 27.473 1.00 81.83 323 SER A O 1
ATOM 916 N N . SER A 1 343 ? 50.892 0.591 28.240 1.00 82.90 324 SER A N 1
ATOM 917 C CA . SER A 1 343 ? 51.684 -0.341 29.034 1.00 81.62 324 SER A CA 1
ATOM 918 C C . SER A 1 343 ? 50.867 -0.999 30.137 1.00 86.49 324 SER A C 1
ATOM 919 O O . SER A 1 343 ? 51.259 -2.063 30.632 1.00 86.82 324 SER A O 1
ATOM 922 N N . ASP A 1 344 ? 49.740 -0.396 30.529 1.00 82.19 325 ASP A N 1
ATOM 923 C CA . ASP A 1 344 ? 48.899 -0.964 31.578 1.00 84.95 325 ASP A CA 1
ATOM 924 C C . ASP A 1 344 ? 48.388 -2.356 31.231 1.00 84.31 325 ASP A C 1
ATOM 925 O O . ASP A 1 344 ? 47.910 -3.068 32.122 1.00 85.47 325 ASP A O 1
ATOM 930 N N . TYR A 1 345 ? 48.481 -2.761 29.963 1.00 83.22 326 TYR A N 1
ATOM 931 C CA . TYR A 1 345 ? 47.895 -4.010 29.497 1.00 86.11 326 TYR A CA 1
ATOM 932 C C . TYR A 1 345 ? 48.937 -4.979 28.951 1.00 89.75 326 TYR A C 1
ATOM 933 O O . TYR A 1 345 ? 48.585 -5.893 28.201 1.00 91.23 326 TYR A O 1
ATOM 942 N N . PHE A 1 346 ? 50.212 -4.809 29.314 1.00 91.47 327 PHE A N 1
ATOM 943 C CA . PHE A 1 346 ? 51.244 -5.703 28.795 1.00 92.90 327 PHE A CA 1
ATOM 944 C C . PHE A 1 346 ? 50.998 -7.147 29.216 1.00 91.88 327 PHE A C 1
ATOM 945 O O . PHE A 1 346 ? 51.285 -8.079 28.455 1.00 92.34 327 PHE A O 1
ATOM 953 N N . ASP A 1 347 ? 50.463 -7.352 30.423 1.00 96.20 328 ASP A N 1
ATOM 954 C CA . ASP A 1 347 ? 50.153 -8.703 30.884 1.00 92.71 328 ASP A CA 1
ATOM 955 C C . ASP A 1 347 ? 49.031 -9.324 30.058 1.00 92.83 328 ASP A C 1
ATOM 956 O O . ASP A 1 347 ? 49.185 -10.422 29.509 1.00 92.89 328 ASP A O 1
ATOM 961 N N . GLU A 1 348 ? 47.892 -8.632 29.959 1.00 95.33 329 GLU A N 1
ATOM 962 C CA . GLU A 1 348 ? 46.755 -9.156 29.206 1.00 94.40 329 GLU A CA 1
ATOM 963 C C . GLU A 1 348 ? 47.089 -9.343 27.730 1.00 90.81 329 GLU A C 1
ATOM 964 O O . GLU A 1 348 ? 46.568 -10.263 27.088 1.00 87.67 329 GLU A O 1
ATOM 970 N N . LEU A 1 349 ? 47.945 -8.479 27.174 1.00 92.32 330 LEU A N 1
ATOM 971 C CA . LEU A 1 349 ? 48.345 -8.626 25.778 1.00 90.72 330 LEU A CA 1
ATOM 972 C C . LEU A 1 349 ? 49.213 -9.864 25.580 1.00 91.53 330 LEU A C 1
ATOM 973 O O . LEU A 1 349 ? 49.105 -10.545 24.554 1.00 91.71 330 LEU A O 1
ATOM 978 N N . TYR A 1 350 ? 50.080 -10.169 26.547 1.00 92.54 331 TYR A N 1
ATOM 979 C CA . TYR A 1 350 ? 50.905 -11.367 26.442 1.00 93.22 331 TYR A CA 1
ATOM 980 C C . TYR A 1 350 ? 50.063 -12.635 26.497 1.00 99.80 331 TYR A C 1
ATOM 981 O O . TYR A 1 350 ? 50.408 -13.635 25.857 1.00 97.01 331 TYR A O 1
ATOM 990 N N . GLU A 1 351 ? 48.963 -12.617 27.255 1.00 109.25 332 GLU A N 1
ATOM 991 C CA . GLU A 1 351 ? 48.083 -13.779 27.311 1.00 107.09 332 GLU A CA 1
ATOM 992 C C . GLU A 1 351 ? 47.383 -14.008 25.977 1.00 107.94 332 GLU A C 1
ATOM 993 O O . GLU A 1 351 ? 47.182 -15.157 25.564 1.00 109.24 332 GLU A O 1
ATOM 999 N N . LEU A 1 352 ? 47.009 -12.928 25.287 1.00 95.94 333 LEU A N 1
ATOM 1000 C CA . LEU A 1 352 ? 46.356 -13.051 23.989 1.00 92.18 333 LEU A CA 1
ATOM 1001 C C . LEU A 1 352 ? 47.329 -13.406 22.872 1.00 92.72 333 LEU A C 1
ATOM 1002 O O . LEU A 1 352 ? 46.894 -13.908 21.829 1.00 95.55 333 LEU A O 1
ATOM 1007 N N . ALA A 1 353 ? 48.627 -13.155 23.058 1.00 90.88 334 ALA A N 1
ATOM 1008 C CA . ALA A 1 353 ? 49.608 -13.659 22.105 1.00 90.52 334 ALA A CA 1
ATOM 1009 C C . ALA A 1 353 ? 49.704 -15.177 22.170 1.00 97.34 334 ALA A C 1
ATOM 1010 O O . ALA A 1 353 ? 49.907 -15.830 21.141 1.00 101.00 334 ALA A O 1
ATOM 1012 N N . ILE A 1 354 ? 49.549 -15.753 23.365 1.00 96.35 335 ILE A N 1
ATOM 1013 C CA . ILE A 1 354 ? 49.528 -17.206 23.499 1.00 96.07 335 ILE A CA 1
ATOM 1014 C C . ILE A 1 354 ? 48.269 -17.776 22.859 1.00 99.50 335 ILE A C 1
ATOM 1015 O O . ILE A 1 354 ? 48.323 -18.760 22.111 1.00 94.69 335 ILE A O 1
ATOM 1020 N N . LYS A 1 355 ? 47.117 -17.161 23.146 1.00 95.99 336 LYS A N 1
ATOM 1021 C CA . LYS A 1 355 ? 45.854 -17.636 22.591 1.00 97.23 336 LYS A CA 1
ATOM 1022 C C . LYS A 1 355 ? 45.877 -17.610 21.069 1.00 96.68 336 LYS A C 1
ATOM 1023 O O . LYS A 1 355 ? 45.341 -18.513 20.417 1.00 98.49 336 LYS A O 1
ATOM 1029 N N . LEU A 1 356 ? 46.503 -16.585 20.487 1.00 96.24 337 LEU A N 1
ATOM 1030 C CA . LEU A 1 356 ? 46.648 -16.538 19.037 1.00 97.04 337 LEU A CA 1
ATOM 1031 C C . LEU A 1 356 ? 47.613 -17.612 18.551 1.00 99.29 337 LEU A C 1
ATOM 1032 O O . LEU A 1 356 ? 47.386 -18.233 17.506 1.00 100.61 337 LEU A O 1
ATOM 1037 N N . ILE A 1 357 ? 48.694 -17.849 19.298 1.00 98.19 338 ILE A N 1
ATOM 1038 C CA . ILE A 1 357 ? 49.628 -18.909 18.936 1.00 99.77 338 ILE A CA 1
ATOM 1039 C C . ILE A 1 357 ? 48.969 -20.273 19.098 1.00 99.94 338 ILE A C 1
ATOM 1040 O O . ILE A 1 357 ? 49.024 -21.118 18.197 1.00 98.91 338 ILE A O 1
ATOM 1045 N N . LYS A 1 358 ? 48.330 -20.505 20.251 1.00 102.61 339 LYS A N 1
ATOM 1046 C CA . LYS A 1 358 ? 47.600 -21.748 20.478 1.00 104.22 339 LYS A CA 1
ATOM 1047 C C . LYS A 1 358 ? 46.489 -21.960 19.458 1.00 105.05 339 LYS A C 1
ATOM 1048 O O . LYS A 1 358 ? 46.084 -23.105 19.228 1.00 106.31 339 LYS A O 1
ATOM 1054 N N . SER A 1 359 ? 45.989 -20.888 18.847 1.00 100.76 340 SER A N 1
ATOM 1055 C CA . SER A 1 359 ? 44.963 -20.976 17.819 1.00 101.75 340 SER A CA 1
ATOM 1056 C C . SER A 1 359 ? 45.545 -21.187 16.426 1.00 100.71 340 SER A C 1
ATOM 1057 O O . SER A 1 359 ? 44.794 -21.160 15.445 1.00 98.56 340 SER A O 1
ATOM 1060 N N . ASP A 1 360 ? 46.861 -21.400 16.324 1.00 101.68 341 ASP A N 1
ATOM 1061 C CA . ASP A 1 360 ? 47.546 -21.575 15.041 1.00 101.34 341 ASP A CA 1
ATOM 1062 C C . ASP A 1 360 ? 47.318 -20.368 14.133 1.00 97.83 341 ASP A C 1
ATOM 1063 O O . ASP A 1 360 ? 47.127 -20.497 12.922 1.00 99.16 341 ASP A O 1
ATOM 1068 N N . LYS A 1 361 ? 47.333 -19.179 14.732 1.00 99.75 342 LYS A N 1
ATOM 1069 C CA . LYS A 1 361 ? 47.096 -17.935 14.011 1.00 96.80 342 LYS A CA 1
ATOM 1070 C C . LYS A 1 361 ? 48.287 -16.989 14.100 1.00 98.61 342 LYS A C 1
ATOM 1071 O O . LYS A 1 361 ? 48.153 -15.800 13.797 1.00 99.46 342 LYS A O 1
ATOM 1077 N N . ALA A 1 362 ? 49.450 -17.492 14.508 1.00 106.31 343 ALA A N 1
ATOM 1078 C CA . ALA A 1 362 ? 50.663 -16.687 14.577 1.00 105.75 343 ALA A CA 1
ATOM 1079 C C . ALA A 1 362 ? 51.862 -17.627 14.593 1.00 108.16 343 ALA A C 1
ATOM 1080 O O . ALA A 1 362 ? 51.723 -18.841 14.767 1.00 111.18 343 ALA A O 1
ATOM 1082 N N . TYR A 1 363 ? 53.048 -17.047 14.408 1.00 102.89 344 TYR A N 1
ATOM 1083 C CA . TYR A 1 363 ? 54.274 -17.830 14.332 1.00 103.38 344 TYR A CA 1
ATOM 1084 C C . TYR A 1 363 ? 55.469 -16.908 14.524 1.00 103.67 344 TYR A C 1
ATOM 1085 O O . TYR A 1 363 ? 55.371 -15.690 14.355 1.00 99.76 344 TYR A O 1
ATOM 1094 N N . ILE A 1 364 ? 56.605 -17.514 14.870 1.00 101.45 345 ILE A N 1
ATOM 1095 C CA . ILE A 1 364 ? 57.847 -16.793 15.132 1.00 102.59 345 ILE A CA 1
ATOM 1096 C C . ILE A 1 364 ? 58.742 -16.890 13.904 1.00 106.04 345 ILE A C 1
ATOM 1097 O O . ILE A 1 364 ? 59.018 -17.992 13.415 1.00 108.37 345 ILE A O 1
ATOM 1102 N N . CYS A 1 365 ? 59.213 -15.740 13.420 1.00 104.29 346 CYS A N 1
ATOM 1103 C CA . CYS A 1 365 ? 60.046 -15.660 12.227 1.00 105.86 346 CYS A CA 1
ATOM 1104 C C . CYS A 1 365 ? 61.422 -15.111 12.578 1.00 106.60 346 CYS A C 1
ATOM 1105 O O . CYS A 1 365 ? 61.546 -14.193 13.394 1.00 109.26 346 CYS A O 1
ATOM 1108 N N . HIS A 1 366 ? 62.453 -15.673 11.944 1.00 108.93 347 HIS A N 1
ATOM 1109 C CA . HIS A 1 366 ? 63.833 -15.230 12.105 1.00 110.50 347 HIS A CA 1
ATOM 1110 C C . HIS A 1 366 ? 64.363 -14.569 10.836 1.00 109.19 347 HIS A C 1
ATOM 1111 O O . HIS A 1 366 ? 65.566 -14.599 10.569 1.00 115.19 347 HIS A O 1
ATOM 1118 N N . CYS A 1 367 ? 63.475 -13.973 10.047 1.00 112.15 348 CYS A N 1
ATOM 1119 C CA . CYS A 1 367 ? 63.860 -13.402 8.766 1.00 115.46 348 CYS A CA 1
ATOM 1120 C C . CYS A 1 367 ? 64.453 -12.009 8.936 1.00 118.67 348 CYS A C 1
ATOM 1121 O O . CYS A 1 367 ? 64.083 -11.254 9.840 1.00 113.10 348 CYS A O 1
ATOM 1124 N N . THR A 1 368 ? 65.386 -11.675 8.049 1.00 122.05 349 THR A N 1
ATOM 1125 C CA . THR A 1 368 ? 65.944 -10.336 7.992 1.00 126.61 349 THR A CA 1
ATOM 1126 C C . THR A 1 368 ? 64.959 -9.391 7.312 1.00 126.20 349 THR A C 1
ATOM 1127 O O . THR A 1 368 ? 64.098 -9.827 6.544 1.00 127.68 349 THR A O 1
ATOM 1131 N N . PRO A 1 369 ? 65.048 -8.087 7.596 1.00 124.99 350 PRO A N 1
ATOM 1132 C CA . PRO A 1 369 ? 64.140 -7.136 6.931 1.00 126.22 350 PRO A CA 1
ATOM 1133 C C . PRO A 1 369 ? 64.209 -7.184 5.414 1.00 127.42 350 PRO A C 1
ATOM 1134 O O . PRO A 1 369 ? 63.214 -6.867 4.750 1.00 123.87 350 PRO A O 1
ATOM 1138 N N . GLU A 1 370 ? 65.353 -7.572 4.842 1.00 133.52 351 GLU A N 1
ATOM 1139 C CA . GLU A 1 370 ? 65.442 -7.716 3.392 1.00 131.25 351 GLU A CA 1
ATOM 1140 C C . GLU A 1 370 ? 64.700 -8.953 2.906 1.00 127.66 351 GLU A C 1
ATOM 1141 O O . GLU A 1 370 ? 64.150 -8.949 1.798 1.00 126.22 351 GLU A O 1
ATOM 1147 N N . GLU A 1 371 ? 64.673 -10.016 3.715 1.00 124.49 352 GLU A N 1
ATOM 1148 C CA . GLU A 1 371 ? 64.038 -11.259 3.289 1.00 120.00 352 GLU A CA 1
ATOM 1149 C C . GLU A 1 371 ? 62.530 -11.100 3.146 1.00 115.00 352 GLU A C 1
ATOM 1150 O O . GLU A 1 371 ? 61.941 -11.589 2.175 1.00 110.78 352 GLU A O 1
ATOM 1156 N N . VAL A 1 372 ? 61.884 -10.424 4.101 1.00 117.79 353 VAL A N 1
ATOM 1157 C CA . VAL A 1 372 ? 60.433 -10.297 4.052 1.00 115.29 353 VAL A CA 1
ATOM 1158 C C . VAL A 1 372 ? 59.986 -9.406 2.900 1.00 112.64 353 VAL A C 1
ATOM 1159 O O . VAL A 1 372 ? 58.836 -9.506 2.458 1.00 111.10 353 VAL A O 1
ATOM 1163 N N . LYS A 1 373 ? 60.868 -8.538 2.395 1.00 112.47 354 LYS A N 1
ATOM 1164 C CA . LYS A 1 373 ? 60.530 -7.751 1.214 1.00 111.54 354 LYS A CA 1
ATOM 1165 C C . LYS A 1 373 ? 60.338 -8.648 0.000 1.00 111.13 354 LYS A C 1
ATOM 1166 O O . LYS A 1 373 ? 59.446 -8.412 -0.823 1.00 112.23 354 LYS A O 1
ATOM 1172 N N . ALA A 1 374 ? 61.173 -9.681 -0.129 1.00 113.58 355 ALA A N 1
ATOM 1173 C CA . ALA A 1 374 ? 60.997 -10.649 -1.206 1.00 112.61 355 ALA A CA 1
ATOM 1174 C C . ALA A 1 374 ? 59.744 -11.487 -0.989 1.00 114.08 355 ALA A C 1
ATOM 1175 O O . ALA A 1 374 ? 59.009 -11.773 -1.942 1.00 113.64 355 ALA A O 1
ATOM 1177 N N . SER A 1 375 ? 59.482 -11.885 0.259 1.00 115.57 356 SER A N 1
ATOM 1178 C CA . SER A 1 375 ? 58.272 -12.639 0.562 1.00 114.22 356 SER A CA 1
ATOM 1179 C C . SER A 1 375 ? 57.013 -11.800 0.390 1.00 113.36 356 SER A C 1
ATOM 1180 O O . SER A 1 375 ? 55.915 -12.361 0.322 1.00 111.92 356 SER A O 1
ATOM 1183 N N . ARG A 1 376 ? 57.146 -10.474 0.324 1.00 113.02 357 ARG A N 1
ATOM 1184 C CA . ARG A 1 376 ? 56.020 -9.592 0.053 1.00 108.48 357 ARG A CA 1
ATOM 1185 C C . ARG A 1 376 ? 55.964 -9.123 -1.396 1.00 110.01 357 ARG A C 1
ATOM 1186 O O . ARG A 1 376 ? 54.991 -8.463 -1.778 1.00 106.94 357 ARG A O 1
ATOM 1194 N N . GLY A 1 377 ? 56.971 -9.441 -2.205 1.00 120.27 358 GLY A N 1
ATOM 1195 C CA . GLY A 1 377 ? 56.922 -9.146 -3.623 1.00 123.06 358 GLY A CA 1
ATOM 1196 C C . GLY A 1 377 ? 57.503 -7.803 -4.011 1.00 129.74 358 GLY A C 1
ATOM 1197 O O . GLY A 1 377 ? 56.823 -6.986 -4.641 1.00 132.17 358 GLY A O 1
ATOM 1198 N N . LEU A 1 378 ? 58.758 -7.562 -3.648 1.00 119.71 359 LEU A N 1
ATOM 1199 C CA . LEU A 1 378 ? 59.432 -6.330 -4.034 1.00 122.20 359 LEU A CA 1
ATOM 1200 C C . LEU A 1 378 ? 59.982 -6.444 -5.453 1.00 123.42 359 LEU A C 1
ATOM 1201 O O . LEU A 1 378 ? 60.861 -7.260 -5.724 1.00 121.29 359 LEU A O 1
ATOM 1206 N N . GLY A 1 386 ? 55.369 -7.852 -6.999 1.00 127.65 367 GLY A N 1
ATOM 1207 C CA . GLY A 1 386 ? 55.947 -9.168 -7.200 1.00 126.93 367 GLY A CA 1
ATOM 1208 C C . GLY A 1 386 ? 55.035 -10.301 -6.766 1.00 127.05 367 GLY A C 1
ATOM 1209 O O . GLY A 1 386 ? 53.820 -10.126 -6.667 1.00 125.22 367 GLY A O 1
ATOM 1210 N N . GLU A 1 387 ? 55.625 -11.466 -6.507 1.00 125.49 368 GLU A N 1
ATOM 1211 C CA . GLU A 1 387 ? 54.897 -12.654 -6.078 1.00 121.35 368 GLU A CA 1
ATOM 1212 C C . GLU A 1 387 ? 55.191 -12.915 -4.606 1.00 118.56 368 GLU A C 1
ATOM 1213 O O . GLU A 1 387 ? 56.356 -13.058 -4.218 1.00 120.58 368 GLU A O 1
ATOM 1219 N N . ARG A 1 388 ? 54.139 -12.992 -3.796 1.00 113.01 369 ARG A N 1
ATOM 1220 C CA . ARG A 1 388 ? 54.293 -13.244 -2.370 1.00 111.27 369 ARG A CA 1
ATOM 1221 C C . ARG A 1 388 ? 54.485 -14.732 -2.106 1.00 116.18 369 ARG A C 1
ATOM 1222 O O . ARG A 1 388 ? 53.688 -15.561 -2.558 1.00 118.08 369 ARG A O 1
ATOM 1230 N N . VAL A 1 389 ? 55.540 -15.069 -1.368 1.00 116.65 370 VAL A N 1
ATOM 1231 C CA . VAL A 1 389 ? 55.791 -16.443 -0.953 1.00 117.83 370 VAL A CA 1
ATOM 1232 C C . VAL A 1 389 ? 55.749 -16.500 0.566 1.00 117.00 370 VAL A C 1
ATOM 1233 O O . VAL A 1 389 ? 55.978 -15.499 1.254 1.00 117.21 370 VAL A O 1
ATOM 1237 N N . ALA A 1 390 ? 55.441 -17.681 1.090 1.00 115.65 371 ALA A N 1
ATOM 1238 C CA . ALA A 1 390 ? 55.429 -17.880 2.528 1.00 111.12 371 ALA A CA 1
ATOM 1239 C C . ALA A 1 390 ? 56.848 -18.131 3.030 1.00 113.49 371 ALA A C 1
ATOM 1240 O O . ALA A 1 390 ? 57.817 -18.155 2.265 1.00 112.65 371 ALA A O 1
ATOM 1242 N N . CYS A 1 391 ? 56.974 -18.317 4.338 1.00 112.97 372 CYS A N 1
ATOM 1243 C CA . CYS A 1 391 ? 58.249 -18.619 4.965 1.00 113.25 372 CYS A CA 1
ATOM 1244 C C . CYS A 1 391 ? 58.141 -19.932 5.727 1.00 112.47 372 CYS A C 1
ATOM 1245 O O . CYS A 1 391 ? 57.048 -20.346 6.128 1.00 113.86 372 CYS A O 1
ATOM 1248 N N . LYS A 1 392 ? 59.289 -20.588 5.914 1.00 112.79 373 LYS A N 1
ATOM 1249 C CA . LYS A 1 392 ? 59.304 -21.885 6.584 1.00 115.75 373 LYS A CA 1
ATOM 1250 C C . LYS A 1 392 ? 58.748 -21.798 7.998 1.00 115.47 373 LYS A C 1
ATOM 1251 O O . LYS A 1 392 ? 58.206 -22.782 8.514 1.00 112.88 373 LYS A O 1
ATOM 1257 N N . HIS A 1 393 ? 58.867 -20.631 8.634 1.00 110.26 374 HIS A N 1
ATOM 1258 C CA . HIS A 1 393 ? 58.395 -20.477 10.004 1.00 111.77 374 HIS A CA 1
ATOM 1259 C C . HIS A 1 393 ? 56.875 -20.526 10.090 1.00 112.49 374 HIS A C 1
ATOM 1260 O O . HIS A 1 393 ? 56.328 -20.924 11.125 1.00 111.24 374 HIS A O 1
ATOM 1267 N N . ARG A 1 394 ? 56.181 -20.134 9.017 1.00 109.52 375 ARG A N 1
ATOM 1268 C CA . ARG A 1 394 ? 54.721 -20.107 9.034 1.00 105.77 375 ARG A CA 1
ATOM 1269 C C . ARG A 1 394 ? 54.132 -21.491 9.271 1.00 110.30 375 ARG A C 1
ATOM 1270 O O . ARG A 1 394 ? 53.028 -21.611 9.815 1.00 110.25 375 ARG A O 1
ATOM 1278 N N . PHE A 1 395 ? 54.850 -22.540 8.877 1.00 112.25 376 PHE A N 1
ATOM 1279 C CA . PHE A 1 395 ? 54.381 -23.911 8.999 1.00 111.63 376 PHE A CA 1
ATOM 1280 C C . PHE A 1 395 ? 54.965 -24.624 10.210 1.00 113.33 376 PHE A C 1
ATOM 1281 O O . PHE A 1 395 ? 54.857 -25.851 10.308 1.00 114.94 376 PHE A O 1
ATOM 1289 N N . GLN A 1 396 ? 55.592 -23.887 11.124 1.00 114.73 377 GLN A N 1
ATOM 1290 C CA . GLN A 1 396 ? 56.033 -24.479 12.378 1.00 115.23 377 GLN A CA 1
ATOM 1291 C C . GLN A 1 396 ? 54.831 -24.955 13.180 1.00 115.35 377 GLN A C 1
ATOM 1292 O O . GLN A 1 396 ? 53.773 -24.321 13.178 1.00 116.05 377 GLN A O 1
ATOM 1298 N N . THR A 1 397 ? 54.997 -26.083 13.867 1.00 117.67 378 THR A N 1
ATOM 1299 C CA . THR A 1 397 ? 53.926 -26.604 14.702 1.00 117.46 378 THR A CA 1
ATOM 1300 C C . THR A 1 397 ? 53.564 -25.600 15.793 1.00 113.83 378 THR A C 1
ATOM 1301 O O . THR A 1 397 ? 54.353 -24.724 16.159 1.00 111.62 378 THR A O 1
ATOM 1305 N N . VAL A 1 398 ? 52.336 -25.728 16.302 1.00 117.73 379 VAL A N 1
ATOM 1306 C CA . VAL A 1 398 ? 51.861 -24.821 17.344 1.00 111.74 379 VAL A CA 1
ATOM 1307 C C . VAL A 1 398 ? 52.750 -24.915 18.576 1.00 109.17 379 VAL A C 1
ATOM 1308 O O . VAL A 1 398 ? 53.110 -23.898 19.181 1.00 110.39 379 VAL A O 1
ATOM 1312 N N . GLU A 1 399 ? 53.134 -26.134 18.959 1.00 114.33 380 GLU A N 1
ATOM 1313 C CA . GLU A 1 399 ? 54.032 -26.304 20.094 1.00 114.61 380 GLU A CA 1
ATOM 1314 C C . GLU A 1 399 ? 55.413 -25.718 19.824 1.00 113.60 380 GLU A C 1
ATOM 1315 O O . GLU A 1 399 ? 56.108 -25.337 20.772 1.00 111.18 380 GLU A O 1
ATOM 1321 N N . HIS A 1 400 ? 55.824 -25.644 18.554 1.00 114.32 381 HIS A N 1
ATOM 1322 C CA . HIS A 1 400 ? 57.093 -25.010 18.216 1.00 114.85 381 HIS A CA 1
ATOM 1323 C C . HIS A 1 400 ? 57.007 -23.494 18.318 1.00 114.72 381 HIS A C 1
ATOM 1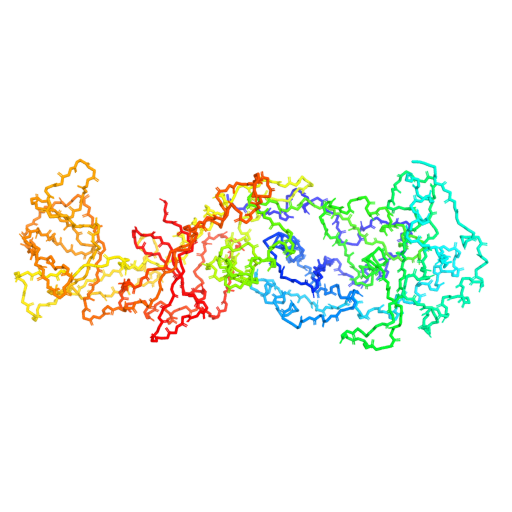324 O O . HIS A 1 400 ? 57.992 -22.842 18.685 1.00 114.44 381 HIS A O 1
ATOM 1331 N N . ASN A 1 401 ? 55.847 -22.919 17.997 1.00 114.54 382 ASN A N 1
ATOM 1332 C CA . ASN A 1 401 ? 55.655 -21.488 18.195 1.00 108.88 382 ASN A CA 1
ATOM 1333 C C . ASN A 1 401 ? 55.592 -21.147 19.679 1.00 110.09 382 ASN A C 1
ATOM 1334 O O . ASN A 1 401 ? 56.184 -20.155 20.119 1.00 115.01 382 ASN A O 1
ATOM 1339 N N . LEU A 1 402 ? 54.884 -21.962 20.466 1.00 109.66 383 LEU A N 1
ATOM 1340 C CA . LEU A 1 402 ? 54.840 -21.747 21.910 1.00 110.08 383 LEU A CA 1
ATOM 1341 C C . LEU A 1 402 ? 56.229 -21.847 22.525 1.00 112.63 383 LEU A C 1
ATOM 1342 O O . LEU A 1 402 ? 56.586 -21.052 23.402 1.00 115.73 383 LEU A O 1
ATOM 1347 N N . ARG A 1 403 ? 57.027 -22.822 22.080 1.00 113.92 384 ARG A N 1
ATOM 1348 C CA . ARG A 1 403 ? 58.359 -23.003 22.648 1.00 116.74 384 ARG A CA 1
ATOM 1349 C C . ARG A 1 403 ? 59.256 -21.815 22.335 1.00 113.70 384 ARG A C 1
ATOM 1350 O O . ARG A 1 403 ? 60.026 -21.366 23.192 1.00 116.93 384 ARG A O 1
ATOM 1358 N N . GLU A 1 404 ? 59.159 -21.283 21.120 1.00 112.38 385 GLU A N 1
ATOM 1359 C CA . GLU A 1 404 ? 60.048 -20.198 20.726 1.00 117.50 385 GLU A CA 1
ATOM 1360 C C . GLU A 1 404 ? 59.623 -18.870 21.342 1.00 118.21 385 GLU A C 1
ATOM 1361 O O . GLU A 1 404 ? 60.471 -18.020 21.644 1.00 116.54 385 GLU A O 1
ATOM 1367 N N . PHE A 1 405 ? 58.317 -18.669 21.531 1.00 117.33 386 PHE A N 1
ATOM 1368 C CA . PHE A 1 405 ? 57.837 -17.402 22.074 1.00 115.13 386 PHE A CA 1
ATOM 1369 C C . PHE A 1 405 ? 58.213 -17.252 23.543 1.00 118.88 386 PHE A C 1
ATOM 1370 O O . PHE A 1 405 ? 58.571 -16.154 23.988 1.00 117.38 386 PHE A O 1
ATOM 1378 N N . GLU A 1 406 ? 58.143 -18.342 24.312 1.00 134.14 387 GLU A N 1
ATOM 1379 C CA . GLU A 1 406 ? 58.583 -18.283 25.701 1.00 134.47 387 GLU A CA 1
ATOM 1380 C C . GLU A 1 406 ? 60.072 -17.979 25.790 1.00 136.37 387 GLU A C 1
ATOM 1381 O O . GLU A 1 406 ? 60.531 -17.398 26.781 1.00 135.77 387 GLU A O 1
ATOM 1387 N N . ASN A 1 407 ? 60.836 -18.351 24.761 1.00 123.84 388 ASN A N 1
ATOM 1388 C CA . ASN A 1 407 ? 62.239 -17.956 24.687 1.00 122.90 388 ASN A CA 1
ATOM 1389 C C . ASN A 1 407 ? 62.374 -16.455 24.461 1.00 122.96 388 ASN A C 1
ATOM 1390 O O . ASN A 1 407 ? 63.194 -15.791 25.107 1.00 123.26 388 ASN A O 1
ATOM 1395 N N . MET A 1 408 ? 61.575 -15.903 23.544 1.00 119.93 389 MET A N 1
ATOM 1396 C CA . MET A 1 408 ? 61.608 -14.463 23.307 1.00 114.53 389 MET A CA 1
ATOM 1397 C C . MET A 1 408 ? 61.302 -13.687 24.581 1.00 116.71 389 MET A C 1
ATOM 1398 O O . MET A 1 408 ? 61.942 -12.666 24.863 1.00 114.81 389 MET A O 1
ATOM 1403 N N . LYS A 1 409 ? 60.330 -14.159 25.367 1.00 117.17 390 LYS A N 1
ATOM 1404 C CA . LYS A 1 409 ? 59.972 -13.471 26.604 1.00 113.62 390 LYS A CA 1
ATOM 1405 C C . LYS A 1 409 ? 61.161 -13.371 27.548 1.00 114.54 390 LYS A C 1
ATOM 1406 O O . LYS A 1 409 ? 61.356 -12.343 28.207 1.00 118.71 390 LYS A O 1
ATOM 1412 N N . ASN A 1 410 ? 61.980 -14.421 27.613 1.00 118.27 391 ASN A N 1
ATOM 1413 C CA . ASN A 1 410 ? 63.096 -14.481 28.547 1.00 121.64 391 ASN A CA 1
ATOM 1414 C C . ASN A 1 410 ? 64.402 -13.969 27.947 1.00 122.89 391 ASN A C 1
ATOM 1415 O O . ASN A 1 410 ? 65.481 -14.427 28.350 1.00 122.95 391 ASN A O 1
ATOM 1420 N N . GLY A 1 411 ? 64.333 -13.035 27.001 1.00 123.11 392 GLY A N 1
ATOM 1421 C CA . GLY A 1 411 ? 65.529 -12.421 26.439 1.00 123.78 392 GLY A CA 1
ATOM 1422 C C . GLY A 1 411 ? 66.470 -13.399 25.773 1.00 126.39 392 GLY A C 1
ATOM 1423 O O . GLY A 1 411 ? 67.688 -13.323 25.976 1.00 123.08 392 GLY A O 1
ATOM 1424 N N . LYS A 1 412 ? 65.932 -14.330 24.985 1.00 131.51 393 LYS A N 1
ATOM 1425 C CA . LYS A 1 412 ? 66.791 -15.327 24.359 1.00 133.71 393 LYS A CA 1
ATOM 1426 C C . LYS A 1 412 ? 67.486 -14.773 23.124 1.00 132.65 393 LYS A C 1
ATOM 1427 O O . LYS A 1 412 ? 68.699 -14.942 22.958 1.00 132.55 393 LYS A O 1
ATOM 1433 N N . TYR A 1 413 ? 66.747 -14.102 22.250 1.00 129.17 394 TYR A N 1
ATOM 1434 C CA . TYR A 1 413 ? 67.345 -13.616 21.018 1.00 130.24 394 TYR A CA 1
ATOM 1435 C C . TYR A 1 413 ? 67.534 -12.105 21.026 1.00 125.94 394 TYR A C 1
ATOM 1436 O O . TYR A 1 413 ? 66.952 -11.379 21.832 1.00 122.37 394 TYR A O 1
ATOM 1445 N N . ASN A 1 414 ? 68.381 -11.651 20.105 1.00 127.92 395 ASN A N 1
ATOM 1446 C CA . ASN A 1 414 ? 68.781 -10.259 20.002 1.00 128.01 395 ASN A CA 1
ATOM 1447 C C . ASN A 1 414 ? 67.713 -9.437 19.287 1.00 125.64 395 ASN A C 1
ATOM 1448 O O . ASN A 1 414 ? 66.717 -9.959 18.783 1.00 127.57 395 ASN A O 1
ATOM 1453 N N . VAL A 1 415 ? 67.941 -8.124 19.241 1.00 115.26 396 VAL A N 1
ATOM 1454 C CA . VAL A 1 415 ? 66.995 -7.222 18.601 1.00 109.93 396 VAL A CA 1
ATOM 1455 C C . VAL A 1 415 ? 66.986 -7.479 17.101 1.00 113.49 396 VAL A C 1
ATOM 1456 O O . VAL A 1 415 ? 68.039 -7.485 16.452 1.00 111.64 396 VAL A O 1
ATOM 1460 N N . GLY A 1 416 ? 65.792 -7.714 16.549 1.00 109.95 397 GLY A N 1
ATOM 1461 C CA . GLY A 1 416 ? 65.605 -7.872 15.122 1.00 111.32 397 GLY A CA 1
ATOM 1462 C C . GLY A 1 416 ? 65.768 -9.282 14.592 1.00 124.80 397 GLY A C 1
ATOM 1463 O O . GLY A 1 416 ? 65.291 -9.572 13.489 1.00 118.18 397 GLY A O 1
ATOM 1464 N N . GLU A 1 417 ? 66.426 -10.168 15.340 1.00 145.33 398 GLU A N 1
ATOM 1465 C CA . GLU A 1 417 ? 66.695 -11.515 14.856 1.00 145.12 398 GLU A CA 1
ATOM 1466 C C . GLU A 1 417 ? 65.502 -12.452 14.992 1.00 138.88 398 GLU A C 1
ATOM 1467 O O . GLU A 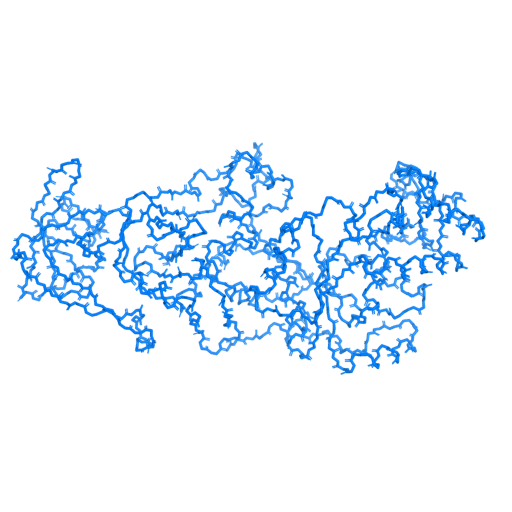1 417 ? 65.525 -13.544 14.413 1.00 140.23 398 GLU A O 1
ATOM 1473 N N . ALA A 1 418 ? 64.468 -12.062 15.734 1.00 118.93 399 ALA A N 1
ATOM 1474 C CA . ALA A 1 418 ? 63.297 -12.908 15.919 1.00 111.43 399 ALA A CA 1
ATOM 1475 C C . ALA A 1 418 ? 62.073 -12.024 16.093 1.00 110.66 399 ALA A C 1
ATOM 1476 O O . ALA A 1 418 ? 62.120 -11.036 16.830 1.00 108.71 399 ALA A O 1
ATOM 1478 N N . THR A 1 419 ? 60.986 -12.377 15.411 1.00 101.61 400 THR A N 1
ATOM 1479 C CA . THR A 1 419 ? 59.727 -11.653 15.513 1.00 99.56 400 THR A CA 1
ATOM 1480 C C . THR A 1 419 ? 58.602 -12.650 15.763 1.00 95.15 400 THR A C 1
ATOM 1481 O O . THR A 1 419 ? 58.818 -13.861 15.834 1.00 96.90 400 THR A O 1
ATOM 1485 N N . LEU A 1 420 ? 57.389 -12.125 15.908 1.00 91.83 401 LEU A N 1
ATOM 1486 C CA . LEU A 1 420 ? 56.182 -12.933 16.065 1.00 91.17 401 LEU A CA 1
ATOM 1487 C C . LEU A 1 420 ? 55.156 -12.387 15.077 1.00 90.49 401 LEU A C 1
ATOM 1488 O O . LEU A 1 420 ? 54.503 -11.375 15.346 1.00 88.69 401 LEU A O 1
ATOM 1493 N N . ARG A 1 421 ? 55.019 -13.053 13.935 1.00 92.45 402 ARG A N 1
ATOM 1494 C CA . ARG A 1 421 ? 54.177 -12.573 12.850 1.00 89.62 402 ARG A CA 1
ATOM 1495 C C . ARG A 1 421 ? 52.806 -13.231 12.908 1.00 89.17 402 ARG A C 1
ATOM 1496 O O . ARG A 1 421 ? 52.686 -14.420 13.220 1.00 97.94 402 ARG A O 1
ATOM 1504 N N . MET A 1 422 ? 51.771 -12.448 12.616 1.00 86.75 403 MET A N 1
ATOM 1505 C CA . MET A 1 422 ? 50.421 -12.987 12.555 1.00 89.72 403 MET A CA 1
ATOM 1506 C C . MET A 1 422 ? 50.271 -13.874 11.327 1.00 90.89 403 MET A C 1
ATOM 1507 O O . MET A 1 422 ? 50.815 -13.578 10.261 1.00 91.73 403 MET A O 1
ATOM 1512 N N . LYS A 1 423 ? 49.531 -14.971 11.479 1.00 91.25 404 LYS A N 1
ATOM 1513 C CA . LYS A 1 423 ? 49.261 -15.878 10.363 1.00 92.04 404 LYS A CA 1
ATOM 1514 C C . LYS A 1 423 ? 47.930 -15.464 9.746 1.00 91.57 404 LYS A C 1
ATOM 1515 O O . LYS A 1 423 ? 46.865 -15.943 10.133 1.00 93.74 404 LYS A O 1
ATOM 1521 N N . GLN A 1 424 ? 47.993 -14.556 8.771 1.00 92.46 405 GLN A N 1
ATOM 1522 C CA . GLN A 1 424 ? 46.792 -13.950 8.206 1.00 91.78 405 GLN A CA 1
ATOM 1523 C C . GLN A 1 424 ? 46.458 -14.547 6.845 1.00 93.66 405 GLN A C 1
ATOM 1524 O O . GLN A 1 424 ? 45.842 -15.615 6.771 1.00 92.44 405 GLN A O 1
ATOM 1530 N N . ASP A 1 425 ? 46.853 -13.874 5.766 1.00 92.47 406 ASP A N 1
ATOM 1531 C CA . ASP A 1 425 ? 46.502 -14.325 4.420 1.00 91.03 406 ASP A CA 1
ATOM 1532 C C . ASP A 1 425 ? 47.448 -13.678 3.424 1.00 89.87 406 ASP A C 1
ATOM 1533 O O . ASP A 1 425 ? 47.511 -12.448 3.347 1.00 93.20 406 ASP A O 1
ATOM 1538 N N . LEU A 1 426 ? 48.164 -14.495 2.653 1.00 91.01 407 LEU A N 1
ATOM 1539 C CA . LEU A 1 426 ? 49.109 -13.973 1.676 1.00 91.20 407 LEU A CA 1
ATOM 1540 C C . LEU A 1 426 ? 48.507 -13.796 0.289 1.00 93.36 407 LEU A C 1
ATOM 1541 O O . LEU A 1 426 ? 49.096 -13.091 -0.539 1.00 94.58 407 LEU A O 1
ATOM 1546 N N . ASN A 1 427 ? 47.363 -14.417 0.010 1.00 92.98 408 ASN A N 1
ATOM 1547 C CA . ASN A 1 427 ? 46.676 -14.187 -1.254 1.00 92.50 408 ASN A CA 1
ATOM 1548 C C . ASN A 1 427 ? 45.844 -12.911 -1.245 1.00 94.09 408 ASN A C 1
ATOM 1549 O O . ASN A 1 427 ? 45.403 -12.472 -2.313 1.00 95.17 408 ASN A O 1
ATOM 1554 N N . SER A 1 428 ? 45.625 -12.309 -0.079 1.00 94.49 409 SER A N 1
ATOM 1555 C CA . SER A 1 428 ? 44.852 -11.080 -0.009 1.00 93.06 409 SER A CA 1
ATOM 1556 C C . SER A 1 428 ? 45.646 -9.923 -0.613 1.00 91.62 409 SER A C 1
ATOM 1557 O O . SER A 1 428 ? 46.836 -9.766 -0.325 1.00 90.46 409 SER A O 1
ATOM 1560 N N . PRO A 1 429 ? 45.013 -9.095 -1.448 1.00 90.09 410 PRO A N 1
ATOM 1561 C CA . PRO A 1 429 ? 45.743 -7.988 -2.086 1.00 89.65 410 PRO A CA 1
ATOM 1562 C C . PRO A 1 429 ? 46.149 -6.878 -1.128 1.00 89.33 410 PRO A C 1
ATOM 1563 O O . PRO A 1 429 ? 47.003 -6.059 -1.493 1.00 92.22 410 PRO A O 1
ATOM 1567 N N . SER A 1 430 ? 45.577 -6.821 0.069 1.00 89.39 411 SER A N 1
ATOM 1568 C CA . SER A 1 430 ? 45.908 -5.760 1.012 1.00 89.04 411 SER A CA 1
ATOM 1569 C C . SER A 1 430 ? 47.301 -5.983 1.587 1.00 90.78 411 SER A C 1
ATOM 1570 O O . SER A 1 430 ? 47.538 -7.018 2.221 1.00 91.85 411 SER A O 1
ATOM 1573 N N . PRO A 1 431 ? 48.240 -5.051 1.401 1.00 91.51 412 PRO A N 1
ATOM 1574 C CA . PRO A 1 431 ? 49.560 -5.209 2.029 1.00 90.00 412 PRO A CA 1
ATOM 1575 C C . PRO A 1 431 ? 49.508 -5.146 3.539 1.00 90.11 412 PRO A C 1
ATOM 1576 O O . PRO A 1 431 ? 50.441 -5.620 4.199 1.00 88.02 412 PRO A O 1
ATOM 1580 N N . GLN A 1 432 ? 48.440 -4.587 4.105 1.00 93.42 413 GLN A N 1
ATOM 1581 C CA . GLN A 1 432 ? 48.269 -4.504 5.549 1.00 94.96 413 GLN A CA 1
ATOM 1582 C C . GLN A 1 432 ? 47.783 -5.844 6.095 1.00 92.91 413 GLN A C 1
ATOM 1583 O O . GLN A 1 432 ? 47.125 -5.904 7.140 1.00 93.78 413 GLN A O 1
ATOM 1589 N N . MET A 1 433 ? 48.109 -6.933 5.387 1.00 89.88 414 MET A N 1
ATOM 1590 C CA . MET A 1 433 ? 47.721 -8.270 5.823 1.00 90.52 414 MET A CA 1
ATOM 1591 C C . MET A 1 433 ? 48.708 -9.321 5.316 1.00 89.06 414 MET A C 1
ATOM 1592 O O . MET A 1 433 ? 48.333 -10.481 5.112 1.00 84.74 414 MET A O 1
ATOM 1597 N N . TRP A 1 434 ? 49.963 -8.936 5.110 1.00 91.38 415 TRP A N 1
ATOM 1598 C CA . TRP A 1 434 ? 51.000 -9.866 4.663 1.00 90.06 415 TRP A CA 1
ATOM 1599 C C . TRP A 1 434 ? 51.854 -10.316 5.847 1.00 86.70 415 TRP A C 1
ATOM 1600 O O . TRP A 1 434 ? 53.069 -10.118 5.899 1.00 88.09 415 TRP A O 1
ATOM 1611 N N . ASP A 1 435 ? 51.168 -10.935 6.811 1.00 83.78 416 ASP A N 1
ATOM 1612 C CA . ASP A 1 435 ? 51.763 -11.446 8.046 1.00 86.43 416 ASP A CA 1
ATOM 1613 C C . ASP A 1 435 ? 52.479 -10.326 8.808 1.00 87.77 416 ASP A C 1
ATOM 1614 O O . ASP A 1 435 ? 53.708 -10.265 8.890 1.00 86.04 416 ASP A O 1
ATOM 1619 N N . LEU A 1 436 ? 51.659 -9.437 9.368 1.00 89.37 417 LEU A N 1
ATOM 1620 C CA . LEU A 1 436 ? 52.172 -8.320 10.149 1.00 84.84 417 LEU A CA 1
ATOM 1621 C C . LEU A 1 436 ? 52.903 -8.821 11.387 1.00 84.61 417 LEU A C 1
ATOM 1622 O O . LEU A 1 436 ? 52.560 -9.855 11.967 1.00 83.85 417 LEU A O 1
ATOM 1627 N N . VAL A 1 437 ? 53.926 -8.077 11.788 1.00 82.30 418 VAL A N 1
ATOM 1628 C CA . VAL A 1 437 ? 54.645 -8.373 13.020 1.00 82.77 418 VAL A CA 1
ATOM 1629 C C . VAL A 1 437 ? 53.795 -7.921 14.199 1.00 82.41 418 VAL A C 1
ATOM 1630 O O . VAL A 1 437 ? 53.327 -6.776 14.242 1.00 82.27 418 VAL A O 1
ATOM 1634 N N . ALA A 1 438 ? 53.579 -8.828 15.154 1.00 81.31 419 ALA A N 1
ATOM 1635 C CA . ALA A 1 438 ? 52.799 -8.542 16.351 1.00 82.01 419 ALA A CA 1
ATOM 1636 C C . ALA A 1 438 ? 53.644 -8.308 17.590 1.00 83.09 419 ALA A C 1
ATOM 1637 O O . ALA A 1 438 ? 53.211 -7.579 18.484 1.00 82.64 419 ALA A O 1
ATOM 1639 N N . TYR A 1 439 ? 54.829 -8.910 17.669 1.00 87.65 420 TYR A N 1
ATOM 1640 C CA . TYR A 1 439 ? 55.746 -8.703 18.783 1.00 88.62 420 TYR A CA 1
ATOM 1641 C C . TYR A 1 439 ? 57.166 -8.613 18.247 1.00 87.52 420 TYR A C 1
ATOM 1642 O O . TYR A 1 439 ? 57.573 -9.431 17.417 1.00 88.54 420 TYR A O 1
ATOM 1651 N N . ARG A 1 440 ? 57.910 -7.620 18.719 1.00 89.37 421 ARG A N 1
ATOM 1652 C CA . ARG A 1 440 ? 59.318 -7.461 18.396 1.00 91.37 421 ARG A CA 1
ATOM 1653 C C . ARG A 1 440 ? 60.131 -7.537 19.677 1.00 96.65 421 ARG A C 1
ATOM 1654 O O . ARG A 1 440 ? 59.711 -7.027 20.720 1.00 96.25 421 ARG A O 1
ATOM 1662 N N . VAL A 1 441 ? 61.285 -8.186 19.596 1.00 101.71 422 VAL A N 1
ATOM 1663 C CA . VAL A 1 441 ? 62.171 -8.306 20.747 1.00 102.56 422 VAL A CA 1
ATOM 1664 C C . VAL A 1 441 ? 63.023 -7.050 20.844 1.00 104.03 422 VAL A C 1
ATOM 1665 O O . VAL A 1 441 ? 63.682 -6.652 19.876 1.00 105.21 422 VAL A O 1
ATOM 1669 N N . LEU A 1 442 ? 62.999 -6.412 22.010 1.00 107.11 423 LEU A N 1
ATOM 1670 C CA . LEU A 1 442 ? 63.718 -5.163 22.232 1.00 109.33 423 LEU A CA 1
ATOM 1671 C C . LEU A 1 442 ? 64.760 -5.259 23.334 1.00 117.59 423 LEU A C 1
ATOM 1672 O O . LEU A 1 442 ? 65.826 -4.646 23.217 1.00 117.38 423 LEU A O 1
ATOM 1677 N N . ASN A 1 443 ? 64.479 -6.018 24.399 1.00 128.76 424 ASN A N 1
ATOM 1678 C CA . ASN A 1 443 ? 65.418 -6.234 25.504 1.00 130.95 424 ASN A CA 1
ATOM 1679 C C . ASN A 1 443 ? 65.906 -4.914 26.100 1.00 132.53 424 ASN A C 1
ATOM 1680 O O . ASN A 1 443 ? 67.097 -4.732 26.364 1.00 132.36 424 ASN A O 1
ATOM 1685 N N . THR A 1 444 ? 64.980 -3.990 26.321 1.00 124.74 425 THR A N 1
ATOM 1686 C CA . THR A 1 444 ? 65.288 -2.672 26.849 1.00 122.63 425 THR A CA 1
ATOM 1687 C C . THR A 1 444 ? 64.276 -2.318 27.930 1.00 119.46 425 THR A C 1
ATOM 1688 O O . THR A 1 444 ? 63.174 -2.873 27.960 1.00 115.06 425 THR A O 1
ATOM 1692 N N . PRO A 1 445 ? 64.631 -1.404 28.832 1.00 122.65 426 PRO A N 1
ATOM 1693 C CA . PRO A 1 445 ? 63.691 -1.020 29.893 1.00 120.25 426 PRO A CA 1
ATOM 1694 C C . PRO A 1 445 ? 62.615 -0.064 29.398 1.00 114.96 426 PRO A C 1
ATOM 1695 O O . PRO A 1 445 ? 62.862 0.821 28.574 1.00 112.76 426 PRO A O 1
ATOM 1699 N N . HIS A 1 446 ? 61.410 -0.258 29.924 1.00 114.56 427 HIS A N 1
ATOM 1700 C CA . HIS A 1 446 ? 60.271 0.612 29.678 1.00 113.61 427 HIS A CA 1
ATOM 1701 C C . HIS A 1 446 ? 60.074 1.521 30.885 1.00 115.36 427 HIS A C 1
ATOM 1702 O O . HIS A 1 446 ? 60.240 1.089 32.029 1.00 117.48 427 HIS A O 1
ATOM 1709 N N . HIS A 1 447 ? 59.724 2.785 30.628 1.00 110.87 428 HIS A N 1
ATOM 1710 C CA . HIS A 1 447 ? 59.703 3.768 31.706 1.00 112.59 428 HIS A CA 1
ATOM 1711 C C . HIS A 1 447 ? 58.653 3.461 32.765 1.00 112.03 428 HIS A C 1
ATOM 1712 O O . HIS A 1 447 ? 58.780 3.933 33.900 1.00 115.38 428 HIS A O 1
ATOM 1719 N N . ARG A 1 448 ? 57.627 2.680 32.431 1.00 109.17 429 ARG A N 1
ATOM 1720 C CA . ARG A 1 448 ? 56.578 2.343 33.380 1.00 109.69 429 ARG A CA 1
ATOM 1721 C C . ARG A 1 448 ? 56.664 0.921 33.915 1.00 116.90 429 ARG A C 1
ATOM 1722 O O . ARG A 1 448 ? 56.170 0.666 35.017 1.00 116.19 429 ARG A O 1
ATOM 1730 N N . THR A 1 449 ? 57.278 -0.005 33.173 1.00 128.89 430 THR A N 1
ATOM 1731 C CA . THR A 1 449 ? 57.359 -1.402 33.582 1.00 126.43 430 THR A CA 1
ATOM 1732 C C . THR A 1 449 ? 58.778 -1.906 33.805 1.00 128.82 430 THR A C 1
ATOM 1733 O O . THR A 1 449 ? 58.942 -2.991 34.375 1.00 131.13 430 THR A O 1
ATOM 1737 N N . GLY A 1 450 ? 59.798 -1.171 33.366 1.00 120.98 431 GLY A N 1
ATOM 1738 C CA . GLY A 1 450 ? 61.164 -1.565 33.662 1.00 120.87 431 GLY A CA 1
ATOM 1739 C C . GLY A 1 450 ? 61.639 -2.706 32.778 1.00 123.90 431 GLY A C 1
ATOM 1740 O O . GLY A 1 450 ? 61.291 -2.805 31.594 1.00 122.17 431 GLY A O 1
ATOM 1741 N N . ASP A 1 451 ? 62.451 -3.585 33.363 1.00 132.10 432 ASP A N 1
ATOM 1742 C CA . ASP A 1 451 ? 63.023 -4.726 32.661 1.00 133.11 432 ASP A CA 1
ATOM 1743 C C . ASP A 1 451 ? 62.141 -5.963 32.722 1.00 129.92 432 ASP A C 1
ATOM 1744 O O . ASP A 1 451 ? 62.572 -7.031 32.277 1.00 128.61 432 ASP A O 1
ATOM 1749 N N . LYS A 1 452 ? 60.927 -5.845 33.268 1.00 115.77 433 LYS A N 1
ATOM 1750 C CA . LYS A 1 452 ? 60.032 -6.996 33.338 1.00 112.86 433 LYS A CA 1
ATOM 1751 C C . LYS A 1 452 ? 59.777 -7.583 31.957 1.00 109.02 433 LYS A C 1
ATOM 1752 O O . LYS A 1 452 ? 59.727 -8.808 31.792 1.00 110.17 433 LYS A O 1
ATOM 1758 N N . TRP A 1 453 ? 59.632 -6.727 30.951 1.00 107.43 434 TRP A N 1
ATOM 1759 C CA . TRP A 1 453 ? 59.319 -7.158 29.597 1.00 102.69 434 TRP A CA 1
ATOM 1760 C C . TRP A 1 453 ? 60.554 -7.073 28.714 1.00 102.80 434 TRP A C 1
ATOM 1761 O O . TRP A 1 453 ? 61.199 -6.022 28.630 1.00 104.84 434 TRP A O 1
ATOM 1772 N N . LYS A 1 454 ? 60.883 -8.189 28.067 1.00 107.24 435 LYS A N 1
ATOM 1773 C CA . LYS A 1 454 ? 61.967 -8.238 27.098 1.00 109.97 435 LYS A CA 1
ATOM 1774 C C . LYS A 1 454 ? 61.467 -8.189 25.662 1.00 106.21 435 LYS A C 1
ATOM 1775 O O . LYS A 1 454 ? 62.258 -7.911 24.753 1.00 104.09 435 LYS A O 1
ATOM 1781 N N . ILE A 1 455 ? 60.181 -8.450 25.446 1.00 101.44 436 ILE A N 1
ATOM 1782 C CA . ILE A 1 455 ? 59.538 -8.330 24.145 1.00 98.17 436 ILE A CA 1
ATOM 1783 C C . ILE A 1 455 ? 58.380 -7.350 24.273 1.00 95.76 436 ILE A C 1
ATOM 1784 O O . ILE A 1 455 ? 57.667 -7.343 25.283 1.00 93.39 436 ILE A O 1
ATOM 1789 N N . TYR A 1 456 ? 58.202 -6.514 23.254 1.00 93.93 437 TYR A N 1
ATOM 1790 C CA . TYR A 1 456 ? 57.139 -5.527 23.263 1.00 91.46 437 TYR A CA 1
ATOM 1791 C C . TYR A 1 456 ? 56.346 -5.615 21.967 1.00 89.36 437 TYR A C 1
ATOM 1792 O O . TYR A 1 456 ? 56.925 -5.810 20.892 1.00 90.48 437 TYR A O 1
ATOM 1801 N N . PRO A 1 457 ? 55.025 -5.476 22.036 1.00 86.31 438 PRO A N 1
ATOM 1802 C CA . PRO A 1 457 ? 54.202 -5.621 20.829 1.00 84.49 438 PRO A CA 1
ATOM 1803 C C . PRO A 1 457 ? 54.330 -4.450 19.866 1.00 85.04 438 PRO A C 1
ATOM 1804 O O . PRO A 1 457 ? 54.999 -3.454 20.159 1.00 86.49 438 PRO A O 1
ATOM 1808 N N . THR A 1 458 ? 53.686 -4.567 18.710 1.00 84.82 439 THR A N 1
ATOM 1809 C CA . THR A 1 458 ? 53.669 -3.516 17.706 1.00 84.44 439 THR A CA 1
ATOM 1810 C C . THR A 1 458 ? 52.353 -2.751 17.774 1.00 84.84 439 THR A C 1
ATOM 1811 O O . THR A 1 458 ? 51.427 -3.119 18.500 1.00 81.12 439 THR A O 1
ATOM 1815 N N . TYR A 1 459 ? 52.277 -1.666 16.998 1.00 84.35 440 TYR A N 1
ATOM 1816 C CA . TYR A 1 459 ? 51.037 -0.899 16.939 1.00 84.07 440 TYR A CA 1
ATOM 1817 C C . TYR A 1 459 ? 49.908 -1.724 16.333 1.00 80.71 440 TYR A C 1
ATOM 1818 O O . TYR A 1 459 ? 48.755 -1.625 16.770 1.00 76.20 440 TYR A O 1
ATOM 1827 N N . ASP A 1 460 ? 50.220 -2.541 15.320 1.00 79.63 441 ASP A N 1
ATOM 1828 C CA . ASP A 1 460 ? 49.191 -3.348 14.669 1.00 81.99 441 ASP A CA 1
ATOM 1829 C C . ASP A 1 460 ? 48.533 -4.313 15.645 1.00 79.63 441 ASP A C 1
ATOM 1830 O O . ASP A 1 460 ? 47.375 -4.700 15.454 1.00 82.26 441 ASP A O 1
ATOM 1835 N N . PHE A 1 461 ? 49.249 -4.708 16.692 1.00 78.15 442 PHE A N 1
ATOM 1836 C CA . PHE A 1 461 ? 48.711 -5.617 17.692 1.00 79.62 442 PHE A CA 1
ATOM 1837 C C . PHE A 1 461 ? 48.034 -4.890 18.846 1.00 79.50 442 PHE A C 1
ATOM 1838 O O . PHE A 1 461 ? 47.102 -5.432 19.450 1.00 80.70 442 PHE A O 1
ATOM 1846 N N . THR A 1 462 ? 48.464 -3.667 19.147 1.00 80.57 443 THR A N 1
ATOM 1847 C CA . THR A 1 462 ? 48.067 -2.977 20.368 1.00 77.28 443 THR A CA 1
ATOM 1848 C C . THR A 1 462 ? 46.775 -2.180 20.220 1.00 75.26 443 THR A C 1
ATOM 1849 O O . THR A 1 462 ? 45.951 -2.174 21.140 1.00 73.52 443 THR A O 1
ATOM 1853 N N . HIS A 1 463 ? 46.574 -1.515 19.079 1.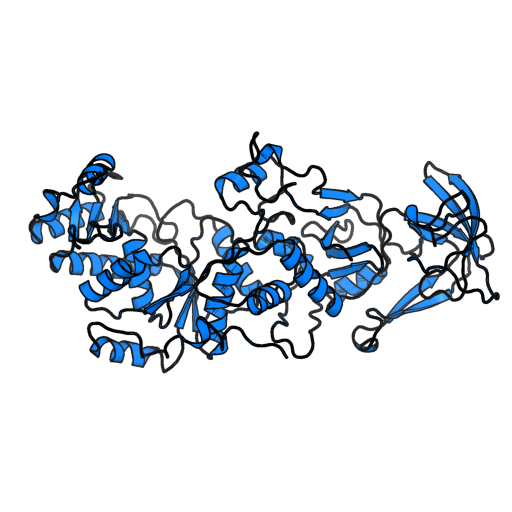00 75.74 444 HIS A N 1
ATOM 1854 C CA . HIS A 1 463 ? 45.486 -0.545 18.961 1.00 80.91 444 HIS A CA 1
ATOM 1855 C C . HIS A 1 463 ? 44.120 -1.196 19.159 1.00 77.20 444 HIS A C 1
ATOM 1856 O O . HIS A 1 463 ? 43.333 -0.767 20.010 1.00 73.80 444 HIS A O 1
ATOM 1863 N N . CYS A 1 464 ? 43.814 -2.232 18.373 1.00 75.23 445 CYS A N 1
ATOM 1864 C CA . CYS A 1 464 ? 42.477 -2.816 18.437 1.00 73.74 445 CYS A CA 1
ATOM 1865 C C . CYS A 1 464 ? 42.239 -3.529 19.762 1.00 73.06 445 CYS A C 1
ATOM 1866 O O . CYS A 1 464 ? 41.137 -3.457 20.320 1.00 74.20 445 CYS A O 1
ATOM 1869 N N . LEU A 1 465 ? 43.258 -4.209 20.291 1.00 71.74 446 LEU A N 1
ATOM 1870 C CA . LEU A 1 465 ? 43.057 -5.003 21.500 1.00 73.97 446 LEU A CA 1
ATOM 1871 C C . LEU A 1 465 ? 42.854 -4.121 22.726 1.00 74.58 446 LEU A C 1
ATOM 1872 O O . LEU A 1 465 ? 42.037 -4.441 23.598 1.00 74.09 446 LEU A O 1
ATOM 1877 N N . VAL A 1 466 ? 43.588 -3.011 22.818 1.00 75.04 447 VAL A N 1
ATOM 1878 C CA . VAL A 1 466 ? 43.389 -2.109 23.945 1.00 73.06 447 VAL A CA 1
ATOM 1879 C C . VAL A 1 466 ? 42.058 -1.374 23.811 1.00 72.42 447 VAL A C 1
ATOM 1880 O O . VAL A 1 466 ? 41.431 -1.020 24.818 1.00 73.40 447 VAL A O 1
ATOM 1884 N N . ASP A 1 467 ? 41.590 -1.155 22.578 1.00 69.67 448 ASP A N 1
ATOM 1885 C CA . ASP A 1 467 ? 40.256 -0.590 22.387 1.00 72.15 448 ASP A CA 1
ATOM 1886 C C . ASP A 1 467 ? 39.178 -1.537 22.901 1.00 73.44 448 ASP A C 1
ATOM 1887 O O . ASP A 1 467 ? 38.197 -1.097 23.514 1.00 72.06 448 ASP A O 1
ATOM 1892 N N . SER A 1 468 ? 39.350 -2.841 22.667 1.00 73.80 449 SER A N 1
ATOM 1893 C CA . SER A 1 468 ? 38.390 -3.822 23.167 1.00 72.33 449 SER A CA 1
ATOM 1894 C C . SER A 1 468 ? 38.420 -3.902 24.689 1.00 73.27 449 SER A C 1
ATOM 1895 O O . SER A 1 468 ? 37.370 -4.041 25.327 1.00 78.97 449 SER A O 1
ATOM 1898 N N . PHE A 1 469 ? 39.610 -3.815 25.292 1.00 69.97 450 PHE A N 1
ATOM 1899 C CA . PHE A 1 469 ? 39.702 -3.858 26.749 1.00 74.06 450 PHE A CA 1
ATOM 1900 C C . PHE A 1 469 ? 38.913 -2.723 27.390 1.00 75.48 450 PHE A C 1
ATOM 1901 O O . PHE A 1 469 ? 38.242 -2.918 28.411 1.00 75.54 450 PHE A O 1
ATOM 1909 N N . GLU A 1 470 ? 38.983 -1.532 26.810 1.00 73.37 451 GLU A N 1
ATOM 1910 C CA . GLU A 1 470 ? 38.331 -0.366 27.383 1.00 78.40 451 GLU A CA 1
ATOM 1911 C C . GLU A 1 470 ? 36.935 -0.137 26.820 1.00 78.20 451 GLU A C 1
ATOM 1912 O O . GLU A 1 470 ? 36.354 0.928 27.057 1.00 77.11 451 GLU A O 1
ATOM 1918 N N . ASN A 1 471 ? 36.389 -1.119 26.095 1.00 73.88 452 ASN A N 1
ATOM 1919 C CA . ASN A 1 471 ? 35.018 -1.077 25.578 1.00 75.41 452 ASN A CA 1
ATOM 1920 C C . ASN A 1 471 ? 34.770 0.187 24.757 1.00 72.12 452 ASN A C 1
ATOM 1921 O O . ASN A 1 471 ? 33.764 0.879 24.925 1.00 75.81 452 ASN A O 1
ATOM 1926 N N . ILE A 1 472 ? 35.703 0.485 23.858 1.00 72.97 453 ILE A N 1
ATOM 1927 C CA . ILE A 1 472 ? 35.585 1.669 23.015 1.00 74.88 453 ILE A CA 1
ATOM 1928 C C . ILE A 1 472 ? 34.419 1.458 22.053 1.00 71.67 453 ILE A C 1
ATOM 1929 O O . ILE A 1 472 ? 34.459 0.570 21.198 1.00 70.83 453 ILE A O 1
ATOM 1934 N N . THR A 1 473 ? 33.366 2.265 22.204 1.00 70.79 454 THR A N 1
ATOM 1935 C CA . THR A 1 473 ? 32.230 2.170 21.295 1.00 72.15 454 THR A CA 1
ATOM 1936 C C . THR A 1 473 ? 32.573 2.740 19.925 1.00 70.25 454 THR A C 1
ATOM 1937 O O . THR A 1 473 ? 32.229 2.150 18.895 1.00 72.82 454 THR A O 1
ATOM 1941 N N . HIS A 1 474 ? 33.251 3.885 19.896 1.00 69.67 455 HIS A N 1
ATOM 1942 C CA . HIS A 1 474 ? 33.663 4.539 18.658 1.00 71.46 455 HIS A CA 1
ATOM 1943 C C . HIS A 1 474 ? 35.159 4.802 18.736 1.00 69.11 455 HIS A C 1
ATOM 1944 O O . HIS A 1 474 ? 35.604 5.638 19.528 1.00 71.55 455 HIS A O 1
ATOM 1951 N N . SER A 1 475 ? 35.933 4.086 17.929 1.00 70.90 456 SER A N 1
ATOM 1952 C CA . SER A 1 475 ? 37.382 4.261 17.861 1.00 66.50 456 SER A CA 1
ATOM 1953 C C . SER A 1 475 ? 37.684 5.132 16.648 1.00 68.91 456 SER A C 1
ATOM 1954 O O . SER A 1 475 ? 37.730 4.645 15.517 1.00 70.47 456 SER A O 1
ATOM 1957 N N . LEU A 1 476 ? 37.896 6.421 16.883 1.00 69.73 457 LEU A N 1
ATOM 1958 C CA . LEU A 1 476 ? 38.000 7.396 15.807 1.00 69.33 457 LEU A CA 1
ATOM 1959 C C . LEU A 1 476 ? 39.456 7.775 15.569 1.00 69.93 457 LEU A C 1
ATOM 1960 O O . LEU A 1 476 ? 40.154 8.195 16.497 1.00 75.83 457 LEU A O 1
ATOM 1965 N N . CYS A 1 477 ? 39.908 7.620 14.324 1.00 65.84 458 CYS A N 1
ATOM 1966 C CA . CYS A 1 477 ? 41.263 7.976 13.922 1.00 72.36 458 CYS A CA 1
ATOM 1967 C C . CYS A 1 477 ? 41.218 8.573 12.520 1.00 69.74 458 CYS A C 1
ATOM 1968 O O . CYS A 1 477 ? 40.155 8.680 11.902 1.00 66.89 458 CYS A O 1
ATOM 1971 N N . THR A 1 478 ? 42.383 8.963 12.008 1.00 71.72 459 THR A N 1
ATOM 1972 C CA . THR A 1 478 ? 42.434 9.607 10.704 1.00 72.86 459 THR A CA 1
ATOM 1973 C C . THR A 1 478 ? 42.438 8.568 9.584 1.00 74.46 459 THR A C 1
ATOM 1974 O O . THR A 1 478 ? 42.781 7.398 9.781 1.00 75.99 459 THR A O 1
ATOM 1978 N N . THR A 1 479 ? 42.065 9.020 8.386 1.00 74.49 460 THR A N 1
ATOM 1979 C CA . THR A 1 479 ? 41.889 8.133 7.240 1.00 73.86 460 THR A CA 1
ATOM 1980 C C . THR A 1 479 ? 43.204 7.516 6.783 1.00 76.89 460 THR A C 1
ATOM 1981 O O . THR A 1 479 ? 43.219 6.694 5.863 1.00 81.33 460 THR A O 1
ATOM 1985 N N . GLU A 1 480 ? 44.313 7.908 7.411 1.00 78.22 461 GLU A N 1
ATOM 1986 C CA . GLU A 1 480 ? 45.597 7.291 7.102 1.00 79.39 461 GLU A CA 1
ATOM 1987 C C . GLU A 1 480 ? 45.600 5.794 7.380 1.00 80.51 461 GLU A C 1
ATOM 1988 O O . GLU A 1 480 ? 46.367 5.060 6.747 1.00 80.90 461 GLU A O 1
ATOM 1994 N N . PHE A 1 481 ? 44.750 5.321 8.294 1.00 80.03 462 PHE A N 1
ATOM 1995 C CA . PHE A 1 481 ? 44.710 3.918 8.687 1.00 81.69 462 PHE A CA 1
ATOM 1996 C C . PHE A 1 481 ? 43.438 3.221 8.212 1.00 81.14 462 PHE A C 1
ATOM 1997 O O . PHE A 1 481 ? 42.949 2.298 8.869 1.00 80.09 462 PHE A O 1
ATOM 2005 N N . VAL A 1 482 ? 42.893 3.647 7.071 1.00 81.56 463 VAL A N 1
ATOM 2006 C CA . VAL A 1 482 ? 41.665 3.035 6.571 1.00 80.74 463 VAL A CA 1
ATOM 2007 C C . VAL A 1 482 ? 41.933 1.617 6.084 1.00 80.40 463 VAL A C 1
ATOM 2008 O O . VAL A 1 482 ? 41.116 0.712 6.292 1.00 80.88 463 VAL A O 1
ATOM 2012 N N . LEU A 1 483 ? 43.077 1.395 5.432 1.00 81.28 464 LEU A N 1
ATOM 2013 C CA . LEU A 1 483 ? 43.430 0.040 5.025 1.00 83.60 464 LEU A CA 1
ATOM 2014 C C . LEU A 1 483 ? 43.756 -0.830 6.228 1.00 82.80 464 LEU A C 1
ATOM 2015 O O . LEU A 1 483 ? 43.558 -2.050 6.182 1.00 83.73 464 LEU A O 1
ATOM 2020 N N . SER A 1 484 ? 44.244 -0.224 7.310 1.00 83.25 465 SER A N 1
ATOM 2021 C CA . SER A 1 484 ? 44.569 -0.972 8.515 1.00 79.78 465 SER A CA 1
ATOM 2022 C C . SER A 1 484 ? 43.336 -1.472 9.253 1.00 78.33 465 SER A C 1
ATOM 2023 O O . SER A 1 484 ? 43.481 -2.277 10.178 1.00 80.17 465 SER A O 1
ATOM 2026 N N . ARG A 1 485 ? 42.134 -1.024 8.878 1.00 77.39 466 ARG A N 1
ATOM 2027 C CA . ARG A 1 485 ? 40.938 -1.500 9.562 1.00 78.19 466 ARG A CA 1
ATOM 2028 C C . ARG A 1 485 ? 40.652 -2.965 9.269 1.00 81.09 466 ARG A C 1
ATOM 2029 O O . ARG A 1 485 ? 39.959 -3.618 10.058 1.00 79.37 466 ARG A O 1
ATOM 2037 N N . GLU A 1 486 ? 41.160 -3.497 8.156 1.00 76.47 467 GLU A N 1
ATOM 2038 C CA . GLU A 1 486 ? 40.976 -4.916 7.881 1.00 78.57 467 GLU A CA 1
ATOM 2039 C C . GLU A 1 486 ? 41.750 -5.763 8.883 1.00 79.06 467 GLU A C 1
ATOM 2040 O O . GLU A 1 486 ? 41.196 -6.689 9.485 1.00 80.44 467 GLU A O 1
ATOM 2046 N N . SER A 1 487 ? 43.035 -5.453 9.082 1.00 79.33 468 SER A N 1
ATOM 2047 C CA . SER A 1 487 ? 43.814 -6.151 10.100 1.00 76.92 468 SER A CA 1
ATOM 2048 C C . SER A 1 487 ? 43.337 -5.804 11.504 1.00 77.77 468 SER A C 1
ATOM 2049 O O . SER A 1 487 ? 43.426 -6.639 12.412 1.00 79.48 468 SER A O 1
ATOM 2052 N N . TYR A 1 488 ? 42.840 -4.581 11.700 1.00 76.91 469 TYR A N 1
ATOM 2053 C CA . TYR A 1 488 ? 42.203 -4.215 12.961 1.00 76.94 469 TYR A CA 1
ATOM 2054 C C . TYR A 1 488 ? 41.070 -5.181 13.293 1.00 79.43 469 TYR A C 1
ATOM 2055 O O . TYR A 1 488 ? 41.109 -5.882 14.311 1.00 77.45 469 TYR A O 1
ATOM 2064 N N . GLU A 1 489 ? 40.046 -5.228 12.436 1.00 78.92 470 GLU A N 1
ATOM 2065 C CA . GLU A 1 489 ? 38.924 -6.129 12.663 1.00 76.51 470 GLU A CA 1
ATOM 2066 C C . GLU A 1 489 ? 39.336 -7.595 12.585 1.00 80.65 470 GLU A C 1
ATOM 2067 O O . GLU A 1 489 ? 38.665 -8.445 13.180 1.00 82.72 470 GLU A O 1
ATOM 2073 N N . TRP A 1 490 ? 40.425 -7.913 11.880 1.00 80.08 471 TRP A N 1
ATOM 2074 C CA . TRP A 1 490 ? 40.840 -9.308 11.757 1.00 79.32 471 TRP A CA 1
ATOM 2075 C C . TRP A 1 490 ? 41.306 -9.868 13.096 1.00 79.73 471 TRP A C 1
ATOM 2076 O O . TRP A 1 490 ? 40.904 -10.967 13.494 1.00 80.37 471 TRP A O 1
ATOM 2087 N N . LEU A 1 491 ? 42.158 -9.123 13.804 1.00 80.99 472 LEU A N 1
ATOM 2088 C CA . LEU A 1 491 ? 42.746 -9.633 15.039 1.00 78.83 472 LEU A CA 1
ATOM 2089 C C . LEU A 1 491 ? 41.690 -9.863 16.115 1.00 79.47 472 LEU A C 1
ATOM 2090 O O . LEU A 1 491 ? 41.799 -10.806 16.907 1.00 82.82 472 LEU A O 1
ATOM 2095 N N . CYS A 1 492 ? 40.662 -9.011 16.164 1.00 81.53 473 CYS A N 1
ATOM 2096 C CA . CYS A 1 492 ? 39.595 -9.209 17.142 1.00 83.48 473 CYS A CA 1
ATOM 2097 C C . CYS A 1 492 ? 38.744 -10.423 16.792 1.00 81.49 473 CYS A C 1
ATOM 2098 O O . CYS A 1 492 ? 38.391 -11.216 17.672 1.00 80.38 473 CYS A O 1
ATOM 2101 N N . ASP A 1 493 ? 38.400 -10.582 15.513 1.00 80.07 474 ASP A N 1
ATOM 2102 C CA . ASP A 1 493 ? 37.639 -11.751 15.096 1.00 82.90 474 ASP A CA 1
ATOM 2103 C C . ASP A 1 493 ? 38.447 -13.036 15.222 1.00 84.82 474 ASP A C 1
ATOM 2104 O O . ASP A 1 493 ? 37.857 -14.119 15.300 1.00 87.65 474 ASP A O 1
ATOM 2109 N N . ALA A 1 494 ? 39.777 -12.942 15.250 1.00 82.34 475 ALA A N 1
ATOM 2110 C CA . ALA A 1 494 ? 40.611 -14.126 15.398 1.00 83.23 475 ALA A CA 1
ATOM 2111 C C . ALA A 1 494 ? 40.797 -14.541 16.850 1.00 84.23 475 ALA A C 1
ATOM 2112 O O . ALA A 1 494 ? 41.260 -15.659 17.102 1.00 91.91 475 ALA A O 1
ATOM 2114 N N . LEU A 1 495 ? 40.439 -13.679 17.802 1.00 84.30 476 LEU A N 1
ATOM 2115 C CA . LEU A 1 495 ? 40.621 -13.947 19.224 1.00 86.42 476 LEU A CA 1
ATOM 2116 C C . LEU A 1 495 ? 39.305 -14.016 19.987 1.00 90.17 476 LEU A C 1
ATOM 2117 O O . LEU A 1 495 ? 39.324 -14.148 21.217 1.00 90.10 476 LEU A O 1
ATOM 2122 N N . HIS A 1 496 ? 38.168 -13.910 19.295 1.00 98.76 477 HIS A N 1
ATOM 2123 C CA . HIS A 1 496 ? 36.844 -14.055 19.908 1.00 100.35 477 HIS A CA 1
ATOM 2124 C C . HIS A 1 496 ? 36.602 -12.983 20.971 1.00 97.92 477 HIS A C 1
ATOM 2125 O O . HIS A 1 496 ? 35.998 -13.240 22.015 1.00 100.84 477 HIS A O 1
ATOM 2132 N N . VAL A 1 497 ? 37.075 -11.770 20.704 1.00 88.30 478 VAL A N 1
ATOM 2133 C CA . VAL A 1 497 ? 36.892 -10.648 21.614 1.00 87.39 478 VAL A CA 1
ATOM 2134 C C . VAL A 1 497 ? 35.968 -9.627 20.965 1.00 85.13 478 VAL A C 1
ATOM 2135 O O . VAL A 1 497 ? 35.727 -9.639 19.753 1.00 87.20 478 VAL A O 1
ATOM 2139 N N . TYR A 1 498 ? 35.440 -8.735 21.799 1.00 81.94 479 TYR A N 1
ATOM 2140 C CA . TYR A 1 498 ? 34.603 -7.645 21.316 1.00 78.09 479 TYR A CA 1
ATOM 2141 C C . TYR A 1 498 ? 35.348 -6.838 20.261 1.00 78.73 479 TYR A C 1
ATOM 2142 O O . TYR A 1 498 ? 36.528 -6.517 20.428 1.00 76.23 479 TYR A O 1
ATOM 2151 N N . ARG A 1 499 ? 34.660 -6.530 19.161 1.00 77.45 480 ARG A N 1
ATOM 2152 C CA . ARG A 1 499 ? 35.286 -5.845 18.033 1.00 77.53 480 ARG A CA 1
ATOM 2153 C C . ARG A 1 499 ? 34.843 -4.390 17.978 1.00 78.44 480 ARG A C 1
ATOM 2154 O O . ARG A 1 499 ? 33.715 -4.100 17.545 1.00 80.27 480 ARG A O 1
ATOM 2162 N N . PRO A 1 500 ? 35.684 -3.442 18.382 1.00 76.92 481 PRO A N 1
ATOM 2163 C CA . PRO A 1 500 ? 35.291 -2.033 18.315 1.00 72.82 481 PRO A CA 1
ATOM 2164 C C . PRO A 1 500 ? 35.169 -1.553 16.879 1.00 73.77 481 PRO A C 1
ATOM 2165 O O . PRO A 1 500 ? 35.806 -2.079 15.963 1.00 73.88 481 PRO A O 1
ATOM 2169 N N . ALA A 1 501 ? 34.338 -0.530 16.691 1.00 71.60 482 ALA A N 1
ATOM 2170 C CA . ALA A 1 501 ? 34.066 0.020 15.369 1.00 72.49 482 ALA A CA 1
ATOM 2171 C C . ALA A 1 501 ? 35.043 1.159 15.091 1.00 81.38 482 ALA A C 1
ATOM 2172 O O . ALA A 1 501 ? 34.939 2.237 15.688 1.00 76.99 482 ALA A O 1
ATOM 2174 N N . GLN A 1 502 ? 35.992 0.923 14.188 1.00 81.07 483 GLN A N 1
ATOM 2175 C CA . GLN A 1 502 ? 36.939 1.951 13.772 1.00 75.90 483 GLN A CA 1
ATOM 2176 C C . GLN A 1 502 ? 36.369 2.682 12.562 1.00 76.45 483 GLN A C 1
ATOM 2177 O O . GLN A 1 502 ? 36.298 2.121 11.464 1.00 80.08 483 GLN A O 1
ATOM 2183 N N . ARG A 1 503 ? 35.960 3.930 12.765 1.00 76.85 484 ARG A N 1
ATOM 2184 C CA . ARG A 1 503 ? 35.491 4.796 11.692 1.00 76.57 484 ARG A CA 1
ATOM 2185 C C . ARG A 1 503 ? 36.480 5.944 11.540 1.00 76.38 484 ARG A C 1
ATOM 2186 O O . ARG A 1 503 ? 36.835 6.595 12.527 1.00 75.60 484 ARG A O 1
ATOM 2194 N N . GLU A 1 504 ? 36.928 6.184 10.310 1.00 74.27 485 GLU A N 1
ATOM 2195 C CA . GLU A 1 504 ? 38.030 7.100 10.043 1.00 71.70 485 GLU A CA 1
ATOM 2196 C C . GLU A 1 504 ? 37.520 8.428 9.499 1.00 70.81 485 GLU A C 1
ATOM 2197 O O . GLU A 1 504 ? 36.609 8.465 8.668 1.00 73.90 485 GLU A O 1
ATOM 2203 N N . TYR A 1 505 ? 38.128 9.517 9.963 1.00 72.16 486 TYR A N 1
ATOM 2204 C CA . TYR A 1 505 ? 37.834 10.859 9.485 1.00 71.65 486 TYR A CA 1
ATOM 2205 C C . TYR A 1 505 ? 39.070 11.446 8.814 1.00 70.70 486 TYR A C 1
ATOM 2206 O O . TYR A 1 505 ? 40.196 10.991 9.029 1.00 67.45 486 TYR A O 1
ATOM 2215 N N . GLY A 1 506 ? 38.851 12.467 7.989 1.00 74.51 487 GLY A N 1
ATOM 2216 C CA . GLY A 1 506 ? 39.962 13.134 7.330 1.00 77.78 487 GLY A CA 1
ATOM 2217 C C . GLY A 1 506 ? 40.708 14.044 8.295 1.00 75.48 487 GLY A C 1
ATOM 2218 O O . GLY A 1 506 ? 40.111 14.790 9.071 1.00 70.63 487 GLY A O 1
ATOM 2219 N N . ARG A 1 507 ? 42.036 13.969 8.241 1.00 72.50 488 ARG A N 1
ATOM 2220 C CA . ARG A 1 507 ? 42.864 14.795 9.105 1.00 76.39 488 ARG A CA 1
ATOM 2221 C C . ARG A 1 507 ? 42.806 16.259 8.667 1.00 75.94 488 ARG A C 1
ATOM 2222 O O . ARG A 1 507 ? 42.315 16.601 7.587 1.00 79.67 488 ARG A O 1
ATOM 2230 N N . LEU A 1 508 ? 43.325 17.128 9.528 1.00 75.26 489 LEU A N 1
ATOM 2231 C CA . LEU A 1 508 ? 43.401 18.558 9.258 1.00 77.72 489 LEU A CA 1
ATOM 2232 C C . LEU A 1 508 ? 44.785 18.887 8.715 1.00 76.53 489 LEU A C 1
ATOM 2233 O O . LEU A 1 508 ? 45.792 18.650 9.391 1.00 76.74 489 LEU A O 1
ATOM 2238 N N . ASN A 1 509 ? 44.833 19.435 7.502 1.00 76.85 490 ASN A N 1
ATOM 2239 C CA . ASN A 1 509 ? 46.084 19.817 6.853 1.00 80.09 490 ASN A CA 1
ATOM 2240 C C . ASN A 1 509 ? 46.060 21.313 6.569 1.00 80.87 490 ASN A C 1
ATOM 2241 O O . ASN A 1 509 ? 45.288 21.777 5.722 1.00 84.79 490 ASN A O 1
ATOM 2246 N N . LEU A 1 510 ? 46.903 22.064 7.274 1.00 78.69 491 LEU A N 1
ATOM 2247 C CA . LEU A 1 510 ? 47.086 23.485 7.009 1.00 79.97 491 LEU A CA 1
ATOM 2248 C C . LEU A 1 510 ? 48.138 23.676 5.926 1.00 81.49 491 LEU A C 1
ATOM 2249 O O . LEU A 1 510 ? 49.219 23.081 5.990 1.00 84.86 491 LEU A O 1
ATOM 2254 N N . THR A 1 511 ? 47.818 24.503 4.936 1.00 81.65 492 THR A N 1
ATOM 2255 C CA . THR A 1 511 ? 48.791 24.835 3.907 1.00 84.87 492 THR A CA 1
ATOM 2256 C C . THR A 1 511 ? 49.985 25.547 4.530 1.00 88.98 492 THR A C 1
ATOM 2257 O O . THR A 1 511 ? 49.871 26.215 5.560 1.00 86.44 492 THR A O 1
ATOM 2261 N N . GLY A 1 512 ? 51.145 25.391 3.898 1.00 105.83 493 GLY A N 1
ATOM 2262 C CA . GLY A 1 512 ? 52.332 26.075 4.371 1.00 106.39 493 GLY A CA 1
ATOM 2263 C C . GLY A 1 512 ? 52.870 25.586 5.694 1.00 102.71 493 GLY A C 1
ATOM 2264 O O . GLY A 1 512 ? 53.592 26.324 6.367 1.00 99.64 493 GLY A O 1
ATOM 2265 N N . THR A 1 513 ? 52.538 24.363 6.089 1.00 87.12 494 THR A N 1
ATOM 2266 C CA . THR A 1 513 ? 53.040 23.772 7.319 1.00 86.19 494 THR A CA 1
ATOM 2267 C C . THR A 1 513 ? 53.904 22.563 7.000 1.00 84.06 494 THR A C 1
ATOM 2268 O O . THR A 1 513 ? 53.541 21.731 6.164 1.00 86.86 494 THR A O 1
ATOM 2272 N N . ILE A 1 514 ? 55.050 22.472 7.663 1.00 75.56 495 ILE A N 1
ATOM 2273 C CA . ILE A 1 514 ? 55.875 21.273 7.630 1.00 79.05 495 ILE A CA 1
ATOM 2274 C C . ILE A 1 514 ? 55.608 20.488 8.906 1.00 81.61 495 ILE A C 1
ATOM 2275 O O . ILE A 1 514 ? 55.581 21.057 10.005 1.00 78.88 495 ILE A O 1
ATOM 2280 N N . MET A 1 515 ? 55.374 19.186 8.760 1.00 85.82 496 MET A N 1
ATOM 2281 C CA . MET A 1 515 ? 55.063 18.334 9.895 1.00 86.31 496 MET A CA 1
ATOM 2282 C C . MET A 1 515 ? 56.196 17.392 10.266 1.00 83.46 496 MET A C 1
ATOM 2283 O O . MET A 1 515 ? 56.110 16.731 11.306 1.00 85.30 496 MET A O 1
ATOM 2288 N N . SER A 1 516 ? 57.247 17.319 9.451 1.00 84.32 497 SER A N 1
ATOM 2289 C CA . SER A 1 516 ? 58.418 16.508 9.755 1.00 78.53 497 SER A CA 1
ATOM 2290 C C . SER A 1 516 ? 58.999 16.897 11.107 1.00 76.03 497 SER A C 1
ATOM 2291 O O . SER A 1 516 ? 59.519 18.005 11.268 1.00 84.15 497 SER A O 1
ATOM 2294 N N . LYS A 1 517 ? 58.900 15.995 12.086 1.00 75.96 498 LYS A N 1
ATOM 2295 C CA . LYS A 1 517 ? 59.407 16.289 13.422 1.00 76.59 498 LYS A CA 1
ATOM 2296 C C . LYS A 1 517 ? 60.910 16.536 13.408 1.00 77.30 498 LYS A C 1
ATOM 2297 O O . LYS A 1 517 ? 61.409 17.367 14.175 1.00 75.77 498 LYS A O 1
ATOM 2303 N N . ARG A 1 518 ? 61.643 15.835 12.538 1.00 80.18 499 ARG A N 1
ATOM 2304 C CA . ARG A 1 518 ? 63.079 16.073 12.413 1.00 81.43 499 ARG A CA 1
ATOM 2305 C C . ARG A 1 518 ? 63.363 17.471 11.880 1.00 77.63 499 ARG A C 1
ATOM 2306 O O . ARG A 1 518 ? 64.278 18.151 12.360 1.00 78.38 499 ARG A O 1
ATOM 2314 N N . LYS A 1 519 ? 62.597 17.915 10.880 1.00 73.27 500 LYS A N 1
ATOM 2315 C CA . LYS A 1 519 ? 62.812 19.245 10.317 1.00 77.03 500 LYS A CA 1
ATOM 2316 C C . LYS A 1 519 ? 62.592 20.328 11.366 1.00 78.58 500 LYS A C 1
ATOM 2317 O O . LYS A 1 519 ? 63.421 21.232 11.525 1.00 78.84 500 LYS A O 1
ATOM 2323 N N . ILE A 1 520 ? 61.472 20.257 12.091 1.00 75.20 501 ILE A N 1
ATOM 2324 C CA . ILE A 1 520 ? 61.209 21.235 13.142 1.00 73.33 501 ILE A CA 1
ATOM 2325 C C . ILE A 1 520 ? 62.247 21.119 14.251 1.00 74.35 501 ILE A C 1
ATOM 2326 O O . ILE A 1 520 ? 62.642 22.121 14.859 1.00 78.03 501 ILE A O 1
ATOM 2331 N N . ALA A 1 521 ? 62.707 19.898 14.533 1.00 77.30 502 ALA A N 1
ATOM 2332 C CA . ALA A 1 521 ? 63.789 19.723 15.497 1.00 76.62 502 ALA A CA 1
ATOM 2333 C C . ALA A 1 521 ? 65.023 20.508 15.073 1.00 77.51 502 ALA A C 1
ATOM 2334 O O . ALA A 1 521 ? 65.655 21.186 15.890 1.00 77.73 502 ALA A O 1
ATOM 2336 N N . LYS A 1 522 ? 65.369 20.438 13.783 1.00 76.15 503 LYS A N 1
ATOM 2337 C CA . LYS A 1 522 ? 66.516 21.183 13.272 1.00 76.59 503 LYS A CA 1
ATOM 2338 C C . LYS A 1 522 ? 66.382 22.673 13.561 1.00 82.28 503 LYS A C 1
ATOM 2339 O O . LYS A 1 522 ? 67.365 23.336 13.911 1.00 86.75 503 LYS A O 1
ATOM 2345 N N . LEU A 1 523 ? 65.167 23.215 13.434 1.00 77.73 504 LEU A N 1
ATOM 2346 C CA . LEU A 1 523 ? 64.959 24.640 13.679 1.00 75.33 504 LEU A CA 1
ATOM 2347 C C . LEU A 1 523 ? 65.229 24.997 15.135 1.00 80.08 504 LEU A C 1
ATOM 2348 O O . LEU A 1 523 ? 65.911 25.987 15.427 1.00 81.33 504 LEU A O 1
ATOM 2353 N N . VAL A 1 524 ? 64.680 24.212 16.065 1.00 78.05 505 VAL A N 1
ATOM 2354 C CA . VAL A 1 524 ? 64.845 24.518 17.483 1.00 78.79 505 VAL A CA 1
ATOM 2355 C C . VAL A 1 524 ? 66.316 24.465 17.873 1.00 82.28 505 VAL A C 1
ATOM 2356 O O . VAL A 1 524 ? 66.809 25.320 18.620 1.00 85.92 505 VAL A O 1
ATOM 2360 N N . ASN A 1 525 ? 67.045 23.477 17.355 1.00 83.48 506 ASN A N 1
ATOM 2361 C CA . ASN A 1 525 ? 68.432 23.288 17.767 1.00 84.33 506 ASN A CA 1
ATOM 2362 C C . ASN A 1 525 ? 69.330 24.397 17.229 1.00 89.71 506 ASN A C 1
ATOM 2363 O O . ASN A 1 525 ? 70.152 24.955 17.966 1.00 89.61 506 ASN A O 1
ATOM 2368 N N . GLU A 1 526 ? 69.185 24.737 15.947 1.00 99.46 507 GLU A N 1
ATOM 2369 C CA . GLU A 1 526 ? 70.038 25.755 15.344 1.00 97.78 507 GLU A CA 1
ATOM 2370 C C . GLU A 1 526 ? 69.636 27.175 15.720 1.00 92.08 507 GLU A C 1
ATOM 2371 O O . GLU A 1 526 ? 70.406 28.104 15.456 1.00 95.29 507 GLU A O 1
ATOM 2377 N N . GLY A 1 527 ? 68.466 27.370 16.323 1.00 86.79 508 GLY A N 1
ATOM 2378 C CA . GLY A 1 527 ? 68.075 28.665 16.840 1.00 79.87 508 GLY A CA 1
ATOM 2379 C C . GLY A 1 527 ? 67.129 29.472 15.977 1.00 77.32 508 GLY A C 1
ATOM 2380 O O . GLY A 1 527 ? 66.846 30.626 16.319 1.00 73.00 508 GLY A O 1
ATOM 2381 N N . TYR A 1 528 ? 66.626 28.910 14.874 1.00 79.60 509 TYR A N 1
ATOM 2382 C CA . TYR A 1 528 ? 65.698 29.656 14.030 1.00 71.65 509 TYR A CA 1
ATOM 2383 C C . TYR A 1 528 ? 64.421 30.006 14.784 1.00 68.74 509 TYR A C 1
ATOM 2384 O O . TYR A 1 528 ? 63.788 31.028 14.495 1.00 67.30 509 TYR A O 1
ATOM 2393 N N . VAL A 1 529 ? 64.030 29.171 15.747 1.00 71.04 510 VAL A N 1
ATOM 2394 C CA . VAL A 1 529 ? 62.976 29.484 16.701 1.00 66.51 510 VAL A CA 1
ATOM 2395 C C . VAL A 1 529 ? 63.539 29.247 18.096 1.00 69.21 510 VAL A C 1
ATOM 2396 O O . VAL A 1 529 ? 64.549 28.562 18.272 1.00 75.05 510 VAL A O 1
ATOM 2400 N N . ARG A 1 530 ? 62.876 29.828 19.096 1.00 71.99 511 ARG A N 1
ATOM 2401 C CA . ARG A 1 530 ? 63.392 29.837 20.461 1.00 74.96 511 ARG A CA 1
ATOM 2402 C C . ARG A 1 530 ? 62.724 28.795 21.356 1.00 76.79 511 ARG A C 1
ATOM 2403 O O . ARG A 1 530 ? 62.560 29.023 22.557 1.00 81.86 511 ARG A O 1
ATOM 2411 N N . GLY A 1 531 ? 62.354 27.653 20.807 1.00 70.68 512 GLY A N 1
ATOM 2412 C CA . GLY A 1 531 ? 61.782 26.567 21.581 1.00 66.72 512 GLY A CA 1
ATOM 2413 C C . GLY A 1 531 ? 60.654 25.897 20.821 1.00 63.72 512 GLY A C 1
ATOM 2414 O O . GLY A 1 531 ? 60.131 26.413 19.832 1.00 60.90 512 GLY A O 1
ATOM 2415 N N . TRP A 1 532 ? 60.269 24.711 21.297 1.00 59.72 513 TRP A N 1
ATOM 2416 C CA . TRP A 1 532 ? 59.159 23.997 20.676 1.00 57.83 513 TRP A CA 1
ATOM 2417 C C . TRP A 1 532 ? 57.839 24.733 20.842 1.00 60.83 513 TRP A C 1
ATOM 2418 O O . TRP A 1 532 ? 56.870 24.416 20.143 1.00 59.49 513 TRP A O 1
ATOM 2429 N N . ASP A 1 533 ? 57.777 25.707 21.747 1.00 59.63 514 ASP A N 1
ATOM 2430 C CA . ASP A 1 533 ? 56.581 26.508 21.963 1.00 54.47 514 ASP A CA 1
ATOM 2431 C C . ASP A 1 533 ? 56.724 27.908 21.377 1.00 55.25 514 ASP A C 1
ATOM 2432 O O . ASP A 1 533 ? 56.070 28.846 21.838 1.00 59.10 514 ASP A O 1
ATOM 2437 N N . ASP A 1 534 ? 57.581 28.063 20.373 1.00 57.22 515 ASP A N 1
ATOM 2438 C CA . ASP A 1 534 ? 57.764 29.359 19.739 1.00 56.43 515 ASP A CA 1
ATOM 2439 C C . ASP A 1 534 ? 56.452 29.810 19.107 1.00 53.41 515 ASP A C 1
ATOM 2440 O O . ASP A 1 534 ? 55.818 29.029 18.387 1.00 54.10 515 ASP A O 1
ATOM 2445 N N . PRO A 1 535 ? 56.024 31.053 19.333 1.00 53.45 516 PRO A N 1
ATOM 2446 C CA . PRO A 1 535 ? 54.711 31.486 18.829 1.00 51.69 516 PRO A CA 1
ATOM 2447 C C . PRO A 1 535 ? 54.560 31.398 17.315 1.00 54.53 516 PRO A C 1
ATOM 2448 O O . PRO A 1 535 ? 53.435 31.542 16.820 1.00 59.44 516 PRO A O 1
ATOM 2452 N N . ARG A 1 536 ? 55.635 31.159 16.567 1.00 54.90 517 ARG A N 1
ATOM 2453 C CA . ARG A 1 536 ? 55.544 31.021 15.120 1.00 56.92 517 ARG A CA 1
ATOM 2454 C C . ARG A 1 536 ? 55.220 29.605 14.672 1.00 53.72 517 ARG A C 1
ATOM 2455 O O . ARG A 1 536 ? 54.956 29.395 13.484 1.00 59.51 517 ARG A O 1
ATOM 2463 N N . LEU A 1 537 ? 55.241 28.639 15.581 1.00 54.74 518 LEU A N 1
ATOM 2464 C CA . LEU A 1 537 ? 54.975 27.248 15.252 1.00 59.07 518 LEU A CA 1
ATOM 2465 C C . LEU A 1 537 ? 53.490 26.932 15.375 1.00 57.54 518 LEU A C 1
ATOM 2466 O O . LEU A 1 537 ? 52.740 27.597 16.095 1.00 56.50 518 LEU A O 1
ATOM 2471 N N . TYR A 1 538 ? 53.072 25.889 14.662 1.00 59.19 519 TYR A N 1
ATOM 2472 C CA . TYR A 1 538 ? 51.716 25.359 14.776 1.00 57.47 519 TYR A CA 1
ATOM 2473 C C . TYR A 1 538 ? 51.664 24.141 15.684 1.00 54.12 519 TYR A C 1
ATOM 2474 O O . TYR A 1 538 ? 50.897 23.204 15.457 1.00 57.10 519 TYR A O 1
ATOM 2483 N N . THR A 1 539 ? 52.498 24.137 16.716 1.00 54.21 520 THR A N 1
ATOM 2484 C CA . THR A 1 539 ? 52.344 23.239 17.846 1.00 53.74 520 THR A CA 1
ATOM 2485 C C . THR A 1 539 ? 51.385 23.867 18.848 1.00 52.86 520 THR A C 1
ATOM 2486 O O . THR A 1 539 ? 51.223 25.087 18.903 1.00 57.88 520 THR A O 1
ATOM 2490 N N . LEU A 1 540 ? 50.746 23.016 19.650 1.00 52.39 521 LEU A N 1
ATOM 2491 C CA . LEU A 1 540 ? 49.738 23.512 20.581 1.00 54.72 521 LEU A CA 1
ATOM 2492 C C . LEU A 1 540 ? 50.352 24.442 21.622 1.00 57.40 521 LEU A C 1
ATOM 2493 O O . LEU A 1 540 ? 49.794 25.503 21.932 1.00 56.89 521 LEU A O 1
ATOM 2498 N N . GLU A 1 541 ? 51.505 24.061 22.174 1.00 58.02 522 GLU A N 1
ATOM 2499 C CA . GLU A 1 541 ? 52.180 24.924 23.138 1.00 57.04 522 GLU A CA 1
ATOM 2500 C C . GLU A 1 541 ? 52.536 26.268 22.516 1.00 54.12 522 GLU A C 1
ATOM 2501 O O . GLU A 1 541 ? 52.432 27.312 23.172 1.00 53.92 522 GLU A O 1
ATOM 2507 N N . GLY A 1 542 ? 52.954 26.263 21.249 1.00 51.91 523 GLY A N 1
ATOM 2508 C CA . GLY A 1 542 ? 53.306 27.511 20.595 1.00 50.85 523 GLY A CA 1
ATOM 2509 C C . GLY A 1 542 ? 52.093 28.367 20.291 1.00 54.25 523 GLY A C 1
ATOM 2510 O O . GLY A 1 542 ? 52.111 29.583 20.502 1.00 54.20 523 GLY A O 1
ATOM 2511 N N . ILE A 1 543 ? 51.022 27.747 19.791 1.00 54.94 524 ILE A N 1
ATOM 2512 C CA . ILE A 1 543 ? 49.785 28.480 19.544 1.00 51.42 524 ILE A CA 1
ATOM 2513 C C . ILE A 1 543 ? 49.231 29.045 20.848 1.00 53.02 524 ILE A C 1
ATOM 2514 O O . ILE A 1 543 ? 48.718 30.171 20.886 1.00 50.90 524 ILE A O 1
ATOM 2519 N N . LYS A 1 544 ? 49.353 28.287 21.941 1.00 54.32 525 LYS A N 1
ATOM 2520 C CA . LYS A 1 544 ? 48.931 28.792 23.245 1.00 51.97 525 LYS A CA 1
ATOM 2521 C C . LYS A 1 544 ? 49.791 29.972 23.685 1.00 52.85 525 LYS A C 1
ATOM 2522 O O . LYS A 1 544 ? 49.276 30.961 24.220 1.00 54.84 525 LYS A O 1
ATOM 2528 N N . ARG A 1 545 ? 51.106 29.891 23.460 1.00 49.67 526 ARG A N 1
ATOM 2529 C CA . ARG A 1 545 ? 51.994 30.989 23.835 1.00 51.10 526 ARG A CA 1
ATOM 2530 C C . ARG A 1 545 ? 51.830 32.189 22.910 1.00 50.74 526 ARG A C 1
ATOM 2531 O O . ARG A 1 545 ? 52.035 33.331 23.338 1.00 47.79 526 ARG A O 1
ATOM 2539 N N . ARG A 1 546 ? 51.474 31.951 21.643 1.00 48.63 527 ARG A N 1
ATOM 2540 C CA . ARG A 1 546 ? 51.148 33.046 20.735 1.00 47.25 527 ARG A CA 1
ATOM 2541 C C . ARG A 1 546 ? 50.016 33.904 21.283 1.00 49.81 527 ARG A C 1
ATOM 2542 O O . ARG A 1 546 ? 49.897 35.082 20.928 1.00 49.53 527 ARG A O 1
ATOM 2550 N N . GLY A 1 547 ? 49.179 33.335 22.146 1.00 52.07 528 GLY A N 1
ATOM 2551 C CA . GLY A 1 547 ? 48.041 34.033 22.700 1.00 49.41 528 GLY A CA 1
ATOM 2552 C C . GLY A 1 547 ? 46.696 33.630 22.133 1.00 50.78 528 GLY A C 1
ATOM 2553 O O . GLY A 1 547 ? 45.697 34.289 22.439 1.00 47.10 528 GLY A O 1
ATOM 2554 N N . VAL A 1 548 ? 46.634 32.578 21.327 1.00 52.69 529 VAL A N 1
ATOM 2555 C CA . VAL A 1 548 ? 45.357 32.160 20.735 1.00 50.13 529 VAL A CA 1
ATOM 2556 C C . VAL A 1 548 ? 44.470 31.572 21.825 1.00 48.41 529 VAL A C 1
ATOM 2557 O O . VAL A 1 548 ? 44.934 30.719 22.600 1.00 48.82 529 VAL A O 1
ATOM 2561 N N . PRO A 1 549 ? 43.211 31.984 21.935 1.00 51.06 530 PRO A N 1
ATOM 2562 C CA . PRO A 1 549 ? 42.329 31.397 22.946 1.00 49.25 530 PRO A CA 1
ATOM 2563 C C . PRO A 1 549 ? 41.882 30.013 22.517 1.00 50.66 530 PRO A C 1
ATOM 2564 O O . PRO A 1 549 ? 41.676 29.763 21.319 1.00 52.77 530 PRO A O 1
ATOM 2568 N N . PRO A 1 550 ? 41.720 29.085 23.461 1.00 48.04 531 PRO A N 1
ATOM 2569 C CA . PRO A 1 550 ? 41.293 27.729 23.077 1.00 52.32 531 PRO A CA 1
ATOM 2570 C C . PRO A 1 550 ? 39.969 27.700 22.333 1.00 53.09 531 PRO A C 1
ATOM 2571 O O . PRO A 1 550 ? 39.835 26.952 21.356 1.00 54.56 531 PRO A O 1
ATOM 2575 N N . GLY A 1 551 ? 38.989 28.502 22.760 1.00 53.29 532 GLY A N 1
ATOM 2576 C CA . GLY A 1 551 ? 37.696 28.504 22.093 1.00 52.69 532 GLY A CA 1
ATOM 2577 C C . GLY A 1 551 ? 37.772 28.877 20.625 1.00 53.28 532 GLY A C 1
ATOM 2578 O O . GLY A 1 551 ? 36.980 28.387 19.817 1.00 56.63 532 GLY A O 1
ATOM 2579 N N . ALA A 1 552 ? 38.724 29.740 20.259 1.00 53.45 533 ALA A N 1
ATOM 2580 C CA . ALA A 1 552 ? 38.904 30.094 18.854 1.00 52.32 533 ALA A CA 1
ATOM 2581 C C . ALA A 1 552 ? 39.320 28.884 18.025 1.00 54.18 533 ALA A C 1
ATOM 2582 O O . ALA A 1 552 ? 38.872 28.722 16.883 1.00 52.98 533 ALA A O 1
ATOM 2584 N N . ILE A 1 553 ? 40.181 28.027 18.580 1.00 52.09 534 ILE A N 1
ATOM 2585 C CA . ILE A 1 553 ? 40.572 26.802 17.886 1.00 57.00 534 ILE A CA 1
ATOM 2586 C C . ILE A 1 553 ? 39.357 25.913 17.655 1.00 55.80 534 ILE A C 1
ATOM 2587 O O . ILE A 1 553 ? 39.108 25.445 16.536 1.00 54.11 534 ILE A O 1
ATOM 2592 N N . LEU A 1 554 ? 38.591 25.661 18.718 1.00 54.32 535 LEU A N 1
ATOM 2593 C CA . LEU A 1 554 ? 37.431 24.783 18.616 1.00 55.53 535 LEU A CA 1
ATOM 2594 C C . LEU A 1 554 ? 36.371 25.377 17.695 1.00 57.30 535 LEU A C 1
ATOM 2595 O O . LEU A 1 554 ? 35.821 24.679 16.836 1.00 59.71 535 LEU A O 1
ATOM 2600 N N . SER A 1 555 ? 36.074 26.671 17.855 1.00 56.65 536 SER A N 1
ATOM 2601 C CA . SER A 1 555 ? 35.130 27.327 16.956 1.00 58.42 536 SER A CA 1
ATOM 2602 C C . SER A 1 555 ? 35.554 27.185 15.501 1.00 59.44 536 SER A C 1
ATOM 2603 O O . SER A 1 555 ? 34.704 27.082 14.608 1.00 64.06 536 SER A O 1
ATOM 2606 N N . PHE A 1 556 ? 36.864 27.157 15.250 1.00 59.12 537 PHE A N 1
ATOM 2607 C CA . PHE A 1 556 ? 37.396 27.042 13.898 1.00 58.36 537 PHE A CA 1
ATOM 2608 C C . PHE A 1 556 ? 37.267 25.621 13.359 1.00 60.78 537 PHE A C 1
ATOM 2609 O O . PHE A 1 556 ? 36.900 25.429 12.193 1.00 63.09 537 PHE A O 1
ATOM 2617 N N . ILE A 1 557 ? 37.564 24.613 14.184 1.00 58.59 538 ILE A N 1
ATOM 2618 C CA . ILE A 1 557 ? 37.422 23.229 13.739 1.00 60.00 538 ILE A CA 1
ATOM 2619 C C . ILE A 1 557 ? 35.956 22.891 13.514 1.00 61.63 538 ILE A C 1
ATOM 2620 O O . ILE A 1 557 ? 35.606 22.151 12.586 1.00 62.28 538 ILE A O 1
ATOM 2625 N N . ASN A 1 558 ? 35.075 23.441 14.349 1.00 61.25 539 ASN A N 1
ATOM 2626 C CA . ASN A 1 558 ? 33.651 23.160 14.222 1.00 63.35 539 ASN A CA 1
ATOM 2627 C C . ASN A 1 558 ? 33.098 23.685 12.902 1.00 69.16 539 ASN A C 1
ATOM 2628 O O . ASN A 1 558 ? 32.376 22.975 12.193 1.00 71.86 539 ASN A O 1
ATOM 2633 N N . THR A 1 559 ? 33.426 24.933 12.554 1.00 68.57 540 THR A N 1
ATOM 2634 C CA . THR A 1 559 ? 32.939 25.496 11.299 1.00 69.29 540 THR A CA 1
ATOM 2635 C C . THR A 1 559 ? 33.517 24.787 10.080 1.00 68.80 540 THR A C 1
ATOM 2636 O O . THR A 1 559 ? 32.912 24.841 9.004 1.00 70.41 540 THR A O 1
ATOM 2640 N N . LEU A 1 560 ? 34.666 24.120 10.219 1.00 68.52 541 LEU A N 1
ATOM 2641 C CA . LEU A 1 560 ? 35.189 23.327 9.111 1.00 65.19 541 LEU A CA 1
ATOM 2642 C C . LEU A 1 560 ? 34.413 22.030 8.932 1.00 66.59 541 LEU A C 1
ATOM 2643 O O . LEU A 1 560 ? 34.295 21.529 7.809 1.00 64.10 541 LEU A O 1
ATOM 2648 N N . GLY A 1 561 ? 33.886 21.472 10.017 1.00 67.28 542 GLY A N 1
ATOM 2649 C CA . GLY A 1 561 ? 33.191 20.205 9.958 1.00 68.09 542 GLY A CA 1
ATOM 2650 C C . GLY A 1 561 ? 34.145 19.026 9.917 1.00 67.69 542 GLY A C 1
ATOM 2651 O O . GLY A 1 561 ? 35.367 19.165 9.830 1.00 65.00 542 GLY A O 1
ATOM 2652 N N . VAL A 1 562 ? 33.564 17.832 9.988 1.00 68.94 543 VAL A N 1
ATOM 2653 C CA . VAL A 1 562 ? 34.321 16.587 9.961 1.00 68.49 543 VAL A CA 1
ATOM 2654 C C . VAL A 1 562 ? 33.693 15.672 8.920 1.00 70.02 543 VAL A C 1
ATOM 2655 O O . VAL A 1 562 ? 32.531 15.273 9.061 1.00 71.50 543 VAL A O 1
ATOM 2659 N N . THR A 1 563 ? 34.453 15.353 7.874 1.00 71.51 544 THR A N 1
ATOM 2660 C CA . THR A 1 563 ? 34.060 14.387 6.856 1.00 72.99 544 THR A CA 1
ATOM 2661 C C . THR A 1 563 ? 35.210 13.413 6.631 1.00 74.98 544 THR A C 1
ATOM 2662 O O . THR A 1 563 ? 36.275 13.521 7.245 1.00 77.12 544 THR A O 1
ATOM 2666 N N . THR A 1 564 ? 34.992 12.447 5.737 1.00 78.36 545 THR A N 1
ATOM 2667 C CA . THR A 1 564 ? 36.067 11.538 5.359 1.00 82.49 545 THR A CA 1
ATOM 2668 C C . THR A 1 564 ? 37.104 12.212 4.468 1.00 87.85 545 THR A C 1
ATOM 2669 O O . THR A 1 564 ? 38.207 11.676 4.310 1.00 91.48 545 THR A O 1
ATOM 2673 N N . SER A 1 565 ? 36.782 13.369 3.895 1.00 90.41 546 SER A N 1
ATOM 2674 C CA . SER A 1 565 ? 37.702 14.067 3.008 1.00 93.64 546 SER A CA 1
ATOM 2675 C C . SER A 1 565 ? 38.715 14.861 3.822 1.00 98.05 546 SER A C 1
ATOM 2676 O O . SER A 1 565 ? 38.346 15.598 4.743 1.00 94.18 546 SER A O 1
ATOM 2679 N N . THR A 1 566 ? 39.992 14.706 3.483 1.00 115.74 547 THR A N 1
ATOM 2680 C CA . THR A 1 566 ? 41.045 15.479 4.124 1.00 113.89 547 THR A CA 1
ATOM 2681 C C . THR A 1 566 ? 41.010 16.915 3.623 1.00 113.21 547 THR A C 1
ATOM 2682 O O . THR A 1 566 ? 40.854 17.167 2.425 1.00 113.11 547 THR A O 1
ATOM 2686 N N . THR A 1 567 ? 41.160 17.856 4.547 1.00 119.66 548 THR A N 1
ATOM 2687 C CA . THR A 1 567 ? 40.992 19.271 4.241 1.00 120.32 548 THR A CA 1
ATOM 2688 C C . THR A 1 567 ? 42.195 19.792 3.450 1.00 119.12 548 THR A C 1
ATOM 2689 O O . THR A 1 567 ? 43.034 19.038 2.948 1.00 119.30 548 THR A O 1
ATOM 2693 N N . ASN A 1 568 ? 42.263 21.116 3.329 1.00 104.92 549 ASN A N 1
ATOM 2694 C CA . ASN A 1 568 ? 43.384 21.838 2.741 1.00 98.27 549 ASN A CA 1
ATOM 2695 C C . ASN A 1 568 ? 43.122 23.321 2.968 1.00 94.78 549 ASN A C 1
ATOM 2696 O O . ASN A 1 568 ? 42.702 24.033 2.052 1.00 97.95 549 ASN A O 1
ATOM 2701 N N . ILE A 1 569 ? 43.344 23.786 4.195 1.00 91.49 550 ILE A N 1
ATOM 2702 C CA . ILE A 1 569 ? 42.874 25.089 4.653 1.00 88.16 550 ILE A CA 1
ATOM 2703 C C . ILE A 1 569 ? 44.054 26.045 4.738 1.00 85.06 550 ILE A C 1
ATOM 2704 O O . ILE A 1 569 ? 45.091 25.714 5.327 1.00 84.09 550 ILE A O 1
ATOM 2709 N N . GLN A 1 570 ? 43.890 27.233 4.162 1.00 82.84 551 GLN A N 1
ATOM 2710 C CA . GLN A 1 570 ? 44.924 28.257 4.240 1.00 82.77 551 GLN A CA 1
ATOM 2711 C C . GLN A 1 570 ? 45.038 28.801 5.660 1.00 78.38 551 GLN A C 1
ATOM 2712 O O . GLN A 1 570 ? 44.034 28.988 6.353 1.00 77.33 551 GLN A O 1
ATOM 2718 N N . THR A 1 571 ? 46.274 29.069 6.089 1.00 72.67 552 THR A N 1
ATOM 2719 C CA . THR A 1 571 ? 46.486 29.633 7.417 1.00 73.06 552 THR A CA 1
ATOM 2720 C C . THR A 1 571 ? 45.839 31.004 7.572 1.00 74.03 552 THR A C 1
ATOM 2721 O O . THR A 1 571 ? 45.623 31.451 8.703 1.00 72.70 552 THR A O 1
ATOM 2725 N N . VAL A 1 572 ? 45.525 31.681 6.465 1.00 73.07 553 VAL A N 1
ATOM 2726 C CA . VAL A 1 572 ? 44.839 32.965 6.557 1.00 74.32 553 VAL A CA 1
ATOM 2727 C C . VAL A 1 572 ? 43.428 32.782 7.106 1.00 69.40 553 VAL A C 1
ATOM 2728 O O . VAL A 1 572 ? 42.908 33.660 7.806 1.00 68.41 553 VAL A O 1
ATOM 2732 N N . ARG A 1 573 ? 42.792 31.641 6.824 1.00 71.31 554 ARG A N 1
ATOM 2733 C CA . ARG A 1 573 ? 41.472 31.382 7.387 1.00 68.62 554 ARG A CA 1
ATOM 2734 C C . ARG A 1 573 ? 41.550 31.056 8.871 1.00 65.09 554 ARG A C 1
ATOM 2735 O O . ARG A 1 573 ? 40.584 31.290 9.607 1.00 64.17 554 ARG A O 1
ATOM 2743 N N . PHE A 1 574 ? 42.683 30.520 9.328 1.00 66.14 555 PHE A N 1
ATOM 2744 C CA . PHE A 1 574 ? 42.859 30.289 10.757 1.00 66.10 555 PHE A CA 1
ATOM 2745 C C . PHE A 1 574 ? 43.061 31.601 11.500 1.00 63.05 555 PHE A C 1
ATOM 2746 O O . PHE A 1 574 ? 42.520 31.790 12.596 1.00 63.78 555 PHE A O 1
ATOM 2754 N N . GLU A 1 575 ? 43.835 32.520 10.917 1.00 64.71 556 GLU A N 1
ATOM 2755 C CA . GLU A 1 575 ? 44.044 33.819 11.547 1.00 63.19 556 GLU A CA 1
ATOM 2756 C C . GLU A 1 575 ? 42.776 34.663 11.521 1.00 63.63 556 GLU A C 1
ATOM 2757 O O . GLU A 1 575 ? 42.548 35.462 12.435 1.00 62.90 556 GLU A O 1
ATOM 2763 N N . SER A 1 576 ? 41.940 34.497 10.493 1.00 62.60 557 SER A N 1
ATOM 2764 C CA . SER A 1 576 ? 40.667 35.208 10.459 1.00 61.80 557 SER A CA 1
ATOM 2765 C C . SER A 1 576 ? 39.739 34.733 11.571 1.00 64.45 557 SER A C 1
ATOM 2766 O O . SER A 1 576 ? 38.995 35.533 12.151 1.00 65.74 557 SER A O 1
ATOM 2769 N N . ALA A 1 577 ? 39.763 33.436 11.877 1.00 64.65 558 ALA A N 1
ATOM 2770 C CA . ALA A 1 577 ? 38.937 32.915 12.961 1.00 65.53 558 ALA A CA 1
ATOM 2771 C C . ALA A 1 577 ? 39.400 33.456 14.308 1.00 62.71 558 ALA A C 1
ATOM 2772 O O . ALA A 1 577 ? 38.583 33.875 15.137 1.00 61.88 558 ALA A O 1
ATOM 2774 N N . VAL A 1 578 ? 40.715 33.456 14.541 1.00 60.72 559 VAL A N 1
ATOM 2775 C CA . VAL A 1 578 ? 41.260 33.983 15.790 1.00 61.27 559 VAL A CA 1
ATOM 2776 C C . VAL A 1 578 ? 41.002 35.480 15.898 1.00 59.74 559 VAL A C 1
ATOM 2777 O O . VAL A 1 578 ? 40.702 35.996 16.982 1.00 57.38 559 VAL A O 1
ATOM 2781 N N . ARG A 1 579 ? 41.117 36.202 14.780 1.00 60.53 560 ARG A N 1
ATOM 2782 C CA . ARG A 1 579 ? 40.848 37.636 14.791 1.00 57.85 560 ARG A CA 1
ATOM 2783 C C . ARG A 1 579 ? 39.394 37.921 15.160 1.00 60.82 560 ARG A C 1
ATOM 2784 O O . ARG A 1 579 ? 39.115 38.736 16.047 1.00 57.66 560 ARG A O 1
ATOM 2792 N N . ASN A 1 580 ? 38.449 37.242 14.501 1.00 60.94 561 ASN A N 1
ATOM 2793 C CA . ASN A 1 580 ? 37.037 37.480 14.795 1.00 60.81 561 ASN A CA 1
ATOM 2794 C C . ASN A 1 580 ? 36.668 37.046 16.208 1.00 61.40 561 ASN A C 1
ATOM 2795 O O . ASN A 1 580 ? 35.715 37.578 16.790 1.00 62.81 561 ASN A O 1
ATOM 2800 N N . TYR A 1 581 ? 37.401 36.086 16.774 1.00 58.32 562 TYR A N 1
ATOM 2801 C CA . TYR A 1 581 ? 37.132 35.667 18.145 1.00 55.46 562 TYR A CA 1
ATOM 2802 C C . TYR A 1 581 ? 37.607 36.718 19.142 1.00 56.34 562 TYR A C 1
ATOM 2803 O O . TYR A 1 581 ? 36.890 37.053 20.093 1.00 55.90 562 TYR A O 1
ATOM 2812 N N . LEU A 1 582 ? 38.816 37.250 18.942 1.00 55.52 563 LEU A N 1
ATOM 2813 C CA . LEU A 1 582 ? 39.345 38.250 19.863 1.00 57.15 563 LEU A CA 1
ATOM 2814 C C . LEU A 1 582 ? 38.602 39.573 19.747 1.00 58.43 563 LEU A C 1
ATOM 2815 O O . LEU A 1 582 ? 38.527 40.325 20.727 1.00 57.75 563 LEU A O 1
ATOM 2820 N N . ASP A 1 583 ? 38.064 39.877 18.562 1.00 56.74 564 ASP A N 1
ATOM 2821 C CA . ASP A 1 583 ? 37.258 41.078 18.377 1.00 56.13 564 ASP A CA 1
ATOM 2822 C C . ASP A 1 583 ? 36.120 41.148 19.388 1.00 59.35 564 ASP A C 1
ATOM 2823 O O . ASP A 1 583 ? 35.727 42.241 19.811 1.00 65.74 564 ASP A O 1
ATOM 2828 N N . GLN A 1 584 ? 35.599 39.994 19.807 1.00 55.33 565 GLN A N 1
ATOM 2829 C CA . GLN A 1 584 ? 34.444 39.939 20.691 1.00 61.66 565 GLN A CA 1
ATOM 2830 C C . GLN A 1 584 ? 34.794 39.744 22.161 1.00 65.78 565 GLN A C 1
ATOM 2831 O O . GLN A 1 584 ? 33.950 40.027 23.018 1.00 70.30 565 GLN A O 1
ATOM 2837 N N . THR A 1 585 ? 36.005 39.280 22.481 1.00 64.26 566 THR A N 1
ATOM 2838 C CA . THR A 1 585 ? 36.303 38.790 23.823 1.00 64.76 566 THR A CA 1
ATOM 2839 C C . THR A 1 585 ? 37.459 39.508 24.512 1.00 60.61 566 THR A C 1
ATOM 2840 O O . THR A 1 585 ? 37.899 39.057 25.576 1.00 61.77 566 THR A O 1
ATOM 2844 N N . THR A 1 586 ? 37.960 40.604 23.955 1.00 60.34 567 THR A N 1
ATOM 2845 C CA . THR A 1 586 ? 39.116 41.259 24.545 1.00 63.59 567 THR A CA 1
ATOM 2846 C C . THR A 1 586 ? 38.851 42.740 24.761 1.00 61.83 567 THR A C 1
ATOM 2847 O O . THR A 1 586 ? 38.169 43.380 23.954 1.00 61.92 567 THR A O 1
ATOM 2851 N N . PRO A 1 587 ? 39.387 43.312 25.835 1.00 61.46 568 PRO A N 1
ATOM 2852 C CA . PRO A 1 587 ? 39.267 44.755 26.042 1.00 62.31 568 PRO A CA 1
ATOM 2853 C C . PRO A 1 587 ? 40.228 45.519 25.144 1.00 56.36 568 PRO A C 1
ATOM 2854 O O . PRO A 1 587 ? 41.247 45.000 24.688 1.00 55.26 568 PRO A O 1
ATOM 2858 N N . ARG A 1 588 ? 39.881 46.775 24.892 1.00 57.20 569 ARG A N 1
ATOM 2859 C CA . ARG A 1 588 ? 40.697 47.653 24.068 1.00 56.76 569 ARG A CA 1
ATOM 2860 C C . ARG A 1 588 ? 41.561 48.538 24.957 1.00 53.10 569 ARG A C 1
ATOM 2861 O O . ARG A 1 588 ? 41.057 49.172 25.889 1.00 56.97 569 ARG A O 1
ATOM 2869 N N . LEU A 1 589 ? 42.859 48.565 24.673 1.00 50.24 570 LEU A N 1
ATOM 2870 C CA . LEU A 1 589 ? 43.813 49.404 25.378 1.00 53.88 570 LEU A CA 1
ATOM 2871 C C . LEU A 1 589 ? 44.546 50.297 24.389 1.00 53.49 570 LEU A C 1
ATOM 2872 O O . LEU A 1 589 ? 44.534 50.062 23.178 1.00 49.93 570 LEU A O 1
ATOM 2877 N N . MET A 1 590 ? 45.188 51.328 24.927 1.00 51.63 571 MET A N 1
ATOM 2878 C CA . MET A 1 590 ? 45.990 52.245 24.135 1.00 45.76 571 MET A CA 1
ATOM 2879 C C . MET A 1 590 ? 47.455 51.878 24.310 1.00 48.63 571 MET A C 1
ATOM 2880 O O . MET A 1 590 ? 47.972 51.871 25.432 1.00 48.86 571 MET A O 1
ATOM 2885 N N . MET A 1 591 ? 48.108 51.547 23.206 1.00 49.43 572 MET A N 1
ATOM 2886 C CA . MET A 1 591 ? 49.524 51.233 23.200 1.00 48.23 572 MET A CA 1
ATOM 2887 C C . MET A 1 591 ? 50.183 51.987 22.059 1.00 44.53 572 MET A C 1
ATOM 2888 O O . MET A 1 591 ? 49.597 52.138 20.983 1.00 45.35 572 MET A O 1
ATOM 2893 N N . VAL A 1 592 ? 51.390 52.476 22.302 1.00 42.51 573 VAL A N 1
ATOM 2894 C CA . VAL A 1 592 ? 52.166 53.171 21.287 1.00 46.51 573 VAL A CA 1
ATOM 2895 C C . VAL A 1 592 ? 53.433 52.364 21.047 1.00 48.80 573 VAL A C 1
ATOM 2896 O O . VAL A 1 592 ? 54.248 52.190 21.962 1.00 47.65 573 VAL A O 1
ATOM 2900 N N . LEU A 1 593 ? 53.595 51.865 19.820 1.00 51.30 574 LEU A N 1
ATOM 2901 C CA . LEU A 1 593 ? 54.734 51.008 19.513 1.00 47.28 574 LEU A CA 1
ATOM 2902 C C . LEU A 1 593 ? 56.007 51.815 19.289 1.00 52.40 574 LEU A C 1
ATOM 2903 O O . LEU A 1 593 ? 57.080 51.422 19.759 1.00 55.32 574 LEU A O 1
ATOM 2908 N N . HIS A 1 594 ? 55.913 52.940 18.575 1.00 56.40 575 HIS A N 1
ATOM 2909 C CA . HIS A 1 594 ? 57.057 53.799 18.276 1.00 52.38 575 HIS A CA 1
ATOM 2910 C C . HIS A 1 594 ? 56.796 55.185 18.859 1.00 54.47 575 HIS A C 1
ATOM 2911 O O . HIS A 1 594 ? 56.511 56.139 18.122 1.00 55.79 575 HIS A O 1
ATOM 2918 N N . PRO A 1 595 ? 56.907 55.334 20.178 1.00 51.86 576 PRO A N 1
ATOM 2919 C CA . PRO A 1 595 ? 56.470 56.579 20.817 1.00 51.81 576 PRO A CA 1
ATOM 2920 C C . PRO A 1 595 ? 57.353 57.770 20.493 1.00 49.41 576 PRO A C 1
ATOM 2921 O O . PRO A 1 595 ? 58.554 57.646 20.245 1.00 59.55 576 PRO A O 1
ATOM 2925 N N . ILE A 1 596 ? 56.724 58.940 20.500 1.00 49.34 577 ILE A N 1
ATOM 2926 C CA . ILE A 1 596 ? 57.411 60.223 20.490 1.00 51.15 577 ILE A CA 1
ATOM 2927 C C . ILE A 1 596 ? 56.783 61.082 21.576 1.00 48.69 577 ILE A C 1
ATOM 2928 O O . ILE A 1 596 ? 55.558 61.097 21.735 1.00 53.52 577 ILE A O 1
ATOM 2933 N N . GLU A 1 597 ? 57.621 61.776 22.339 1.00 52.91 578 GLU A N 1
ATOM 2934 C CA . GLU A 1 597 ? 57.117 62.595 23.432 1.00 53.12 578 GLU A CA 1
ATOM 2935 C C . GLU A 1 597 ? 56.469 63.864 22.895 1.00 50.11 578 GLU A C 1
ATOM 2936 O O . GLU A 1 597 ? 56.999 64.516 21.993 1.00 51.97 578 GLU A O 1
ATOM 2942 N N . VAL A 1 598 ? 55.309 64.206 23.454 1.00 53.71 579 VAL A N 1
ATOM 2943 C CA . VAL A 1 598 ? 54.571 65.412 23.096 1.00 49.91 579 VAL A CA 1
ATOM 2944 C C . VAL A 1 598 ? 54.573 66.363 24.284 1.00 49.45 579 VAL A C 1
ATOM 2945 O O . VAL A 1 598 ? 54.329 65.951 25.424 1.00 49.94 579 VAL A O 1
ATOM 2949 N N . VAL A 1 599 ? 54.838 67.635 24.014 1.00 51.20 580 VAL A N 1
ATOM 2950 C CA . VAL A 1 599 ? 54.742 68.694 25.010 1.00 52.43 580 VAL A CA 1
ATOM 2951 C C . VAL A 1 599 ? 53.664 69.655 24.533 1.00 52.72 580 VAL A C 1
ATOM 2952 O O . VAL A 1 599 ? 53.816 70.306 23.491 1.00 53.77 580 VAL A O 1
ATOM 2956 N N . ILE A 1 600 ? 52.570 69.735 25.279 1.00 52.08 581 ILE A N 1
ATOM 2957 C CA . ILE A 1 600 ? 51.494 70.665 24.971 1.00 52.69 581 ILE A CA 1
ATOM 2958 C C . ILE A 1 600 ? 51.859 71.994 25.619 1.00 54.76 581 ILE A C 1
ATOM 2959 O O . ILE A 1 600 ? 51.744 72.155 26.837 1.00 55.80 581 ILE A O 1
ATOM 2964 N N . ASP A 1 601 ? 52.311 72.946 24.798 1.00 56.33 582 ASP A N 1
ATOM 2965 C CA . ASP A 1 601 ? 52.921 74.162 25.326 1.00 58.53 582 ASP A CA 1
ATOM 2966 C C . ASP A 1 601 ? 51.932 74.986 26.136 1.00 59.27 582 ASP A C 1
ATOM 2967 O O . ASP A 1 601 ? 52.272 75.488 27.214 1.00 60.70 582 ASP A O 1
ATOM 2972 N N . ASN A 1 602 ? 50.706 75.137 25.641 1.00 58.89 583 ASN A N 1
ATOM 2973 C CA . ASN A 1 602 ? 49.747 76.040 26.265 1.00 60.08 583 ASN A CA 1
ATOM 2974 C C . ASN A 1 602 ? 49.083 75.459 27.508 1.00 59.30 583 ASN A C 1
ATOM 2975 O O . ASN A 1 602 ? 48.211 76.116 28.081 1.00 60.44 583 ASN A O 1
ATOM 2980 N N . LEU A 1 603 ? 49.466 74.265 27.947 1.00 57.71 584 LEU A N 1
ATOM 2981 C CA . LEU A 1 603 ? 48.917 73.678 29.159 1.00 58.62 584 LEU A CA 1
ATOM 2982 C C . LEU A 1 603 ? 49.867 73.884 30.332 1.00 58.73 584 LEU A C 1
ATOM 2983 O O . LEU A 1 603 ? 51.088 73.852 30.177 1.00 64.17 584 LEU A O 1
ATOM 2988 N N . ASP A 1 604 ? 49.289 74.091 31.511 1.00 69.12 585 ASP A N 1
ATOM 2989 C CA . ASP A 1 604 ? 50.065 74.253 32.730 1.00 72.80 585 ASP A CA 1
ATOM 2990 C C . ASP A 1 604 ? 50.483 72.889 33.281 1.00 74.11 585 ASP A C 1
ATOM 2991 O O . ASP A 1 604 ? 49.885 71.856 32.969 1.00 74.77 585 ASP A O 1
ATOM 2996 N N . GLU A 1 605 ? 51.535 72.894 34.108 1.00 69.76 586 GLU A N 1
ATOM 2997 C CA . GLU A 1 605 ? 52.029 71.639 34.672 1.00 69.82 586 GLU A CA 1
ATOM 2998 C C . GLU A 1 605 ? 51.006 71.011 35.614 1.00 71.65 586 GLU A C 1
ATOM 2999 O O . GLU A 1 605 ? 50.876 69.781 35.668 1.00 73.88 586 GLU A O 1
ATOM 3005 N N . SER A 1 606 ? 50.267 71.835 36.354 1.00 71.67 587 SER A N 1
ATOM 3006 C CA . SER A 1 606 ? 49.228 71.352 37.257 1.00 74.52 587 SER A CA 1
ATOM 3007 C C . SER A 1 606 ? 47.932 70.995 36.539 1.00 74.36 587 SER A C 1
ATOM 3008 O O . SER A 1 606 ? 46.981 70.552 37.196 1.00 72.40 587 SER A O 1
ATOM 3011 N N . PHE A 1 607 ? 47.867 71.180 35.223 1.00 71.55 588 PHE A N 1
ATOM 3012 C CA . PHE A 1 607 ? 46.657 70.853 34.483 1.00 67.60 588 PHE A CA 1
ATOM 3013 C C . PHE A 1 607 ? 46.413 69.351 34.494 1.00 66.22 588 PHE A C 1
ATOM 3014 O O . PHE A 1 607 ? 47.344 68.551 34.358 1.00 64.92 588 PHE A O 1
ATOM 3022 N N . SER A 1 608 ? 45.147 68.974 34.649 1.00 67.72 589 SER A N 1
ATOM 3023 C CA . SER A 1 608 ? 44.763 67.566 34.689 1.00 66.11 589 SER A CA 1
ATOM 3024 C C . SER A 1 608 ? 43.312 67.460 34.253 1.00 66.81 589 SER A C 1
ATOM 3025 O O . SER A 1 608 ? 42.435 68.078 34.866 1.00 65.81 589 SER A O 1
ATOM 3028 N N . LEU A 1 609 ? 43.061 66.693 33.195 1.00 66.55 590 LEU A N 1
ATOM 3029 C CA . LEU A 1 609 ? 41.711 66.429 32.706 1.00 69.39 590 LEU A CA 1
ATOM 3030 C C . LEU A 1 609 ? 41.498 64.922 32.698 1.00 68.95 590 LEU A C 1
ATOM 3031 O O . LEU A 1 609 ? 42.054 64.216 31.850 1.00 64.03 590 LEU A O 1
ATOM 3036 N N . ASP A 1 610 ? 40.707 64.430 33.648 1.00 76.54 591 ASP A N 1
ATOM 3037 C CA . ASP A 1 610 ? 40.405 63.007 33.701 1.00 78.33 591 ASP A CA 1
ATOM 3038 C C . ASP A 1 610 ? 39.446 62.638 32.580 1.00 76.72 591 ASP A C 1
ATOM 3039 O O . ASP A 1 610 ? 38.383 63.246 32.428 1.00 76.93 591 ASP A O 1
ATOM 3044 N N . VAL A 1 611 ? 39.833 61.644 31.788 1.00 69.67 592 VAL A N 1
ATOM 3045 C CA . VAL A 1 611 ? 39.046 61.171 30.657 1.00 67.56 592 VAL A CA 1
ATOM 3046 C C . VAL A 1 611 ? 38.664 59.724 30.931 1.00 69.73 592 VAL A C 1
ATOM 3047 O O . VAL A 1 611 ? 39.539 58.871 31.131 1.00 71.11 592 VAL A O 1
ATOM 3051 N N . GLU A 1 612 ? 37.363 59.454 30.958 1.00 66.45 593 GLU A N 1
ATOM 3052 C CA . GLU A 1 612 ? 36.836 58.129 31.253 1.00 70.10 593 GLU A CA 1
ATOM 3053 C C . GLU A 1 612 ? 36.588 57.381 29.949 1.00 70.96 593 GLU A C 1
ATOM 3054 O O . GLU A 1 612 ? 35.913 57.897 29.051 1.00 66.94 593 GLU A O 1
ATOM 3060 N N . ILE A 1 613 ? 37.138 56.174 29.848 1.00 68.87 594 ILE A N 1
ATOM 3061 C CA . ILE A 1 613 ? 37.082 55.387 28.617 1.00 65.60 594 ILE A CA 1
ATOM 3062 C C . ILE A 1 613 ? 36.531 53.999 28.924 1.00 68.92 594 ILE A C 1
ATOM 3063 O O . ILE A 1 613 ? 36.961 53.367 29.900 1.00 68.27 594 ILE A O 1
ATOM 3068 N N . PRO A 1 614 ? 35.589 53.488 28.135 1.00 68.60 595 PRO A N 1
ATOM 3069 C CA . PRO A 1 614 ? 35.119 52.117 28.340 1.00 70.75 595 PRO A CA 1
ATOM 3070 C C . PRO A 1 614 ? 36.090 51.101 27.764 1.00 67.70 595 PRO A C 1
ATOM 3071 O O . PRO A 1 614 ? 36.773 51.347 26.768 1.00 64.36 595 PRO A O 1
ATOM 3075 N N . TYR A 1 615 ? 36.138 49.935 28.413 1.00 69.99 596 TYR A N 1
ATOM 3076 C CA . TYR A 1 615 ? 37.041 48.880 27.966 1.00 64.20 596 TYR A CA 1
ATOM 3077 C C . TYR A 1 615 ? 36.608 48.284 26.634 1.00 64.41 596 TYR A C 1
ATOM 3078 O O . TYR A 1 615 ? 37.457 47.888 25.831 1.00 64.35 596 TYR A O 1
ATOM 3087 N N . LYS A 1 616 ? 35.304 48.208 26.378 1.00 74.90 597 LYS A N 1
ATOM 3088 C CA . LYS A 1 616 ? 34.797 47.737 25.091 1.00 76.41 597 LYS A CA 1
ATOM 3089 C C . LYS A 1 616 ? 33.662 48.647 24.651 1.00 76.82 597 LYS A C 1
ATOM 3090 O O . LYS A 1 616 ? 32.499 48.432 25.011 1.00 91.23 597 LYS A O 1
ATOM 3096 N N . PRO A 1 617 ? 33.967 49.685 23.877 1.00 78.54 598 PRO A N 1
ATOM 3097 C CA . PRO A 1 617 ? 32.900 50.545 23.352 1.00 82.56 598 PRO A CA 1
ATOM 3098 C C . PRO A 1 617 ? 31.998 49.766 22.407 1.00 91.92 598 PRO A C 1
ATOM 3099 O O . PRO A 1 617 ? 32.467 49.087 21.491 1.00 92.45 598 PRO A O 1
ATOM 3103 N N . GLY A 1 618 ? 30.705 49.861 22.641 1.00 95.93 599 GLY A N 1
ATOM 3104 C CA . GLY A 1 618 ? 29.739 49.163 21.823 1.00 98.41 599 GLY A CA 1
ATOM 3105 C C . GLY A 1 618 ? 28.490 48.853 22.630 1.00 109.73 599 GLY A C 1
ATOM 3106 O O . GLY A 1 618 ? 28.130 49.593 23.543 1.00 107.30 599 GLY A O 1
ATOM 3107 N N . LYS A 1 619 ? 27.855 47.736 22.270 1.00 114.27 600 LYS A N 1
ATOM 3108 C CA . LYS A 1 619 ? 26.592 47.356 22.887 1.00 120.56 600 LYS A CA 1
ATOM 3109 C C . LYS A 1 619 ? 26.758 46.868 24.322 1.00 120.14 600 LYS A C 1
ATOM 3110 O O . LYS A 1 619 ? 25.800 46.937 25.100 1.00 124.32 600 LYS A O 1
ATOM 3116 N N . ASP A 1 620 ? 27.942 46.381 24.694 1.00 111.67 601 ASP A N 1
ATOM 3117 C CA . ASP A 1 620 ? 28.162 45.888 26.049 1.00 110.13 601 ASP A CA 1
ATOM 3118 C C . ASP A 1 620 ? 29.238 46.703 26.759 1.00 111.00 601 ASP A C 1
ATOM 3119 O O . ASP A 1 620 ? 30.222 46.141 27.251 1.00 109.86 601 ASP A O 1
ATOM 3124 N N . GLU A 1 621 ? 29.058 48.024 26.823 1.00 108.07 602 GLU A N 1
ATOM 3125 C CA . GLU A 1 621 ? 30.038 48.879 27.487 1.00 100.49 602 GLU A CA 1
ATOM 3126 C C . GLU A 1 621 ? 30.103 48.587 28.982 1.00 110.96 602 GLU A C 1
ATOM 3127 O O . GLU A 1 621 ? 31.171 48.280 29.525 1.00 112.27 602 GLU A O 1
ATOM 3133 N N . LYS A 1 622 ? 28.960 48.670 29.665 1.00 120.11 603 LYS A N 1
ATOM 3134 C CA . LYS A 1 622 ? 28.907 48.564 31.120 1.00 119.97 603 LYS A CA 1
ATOM 3135 C C . LYS A 1 622 ? 29.267 47.178 31.643 1.00 118.62 603 LYS A C 1
ATOM 3136 O O . LYS A 1 622 ? 29.290 46.992 32.865 1.00 120.30 603 LYS A O 1
ATOM 3142 N N . SER A 1 623 ? 29.556 46.211 30.772 1.00 118.90 604 SER A N 1
ATOM 3143 C CA . SER A 1 623 ? 29.882 44.863 31.219 1.00 119.36 604 SER A CA 1
ATOM 3144 C C . SER A 1 623 ? 31.350 44.713 31.595 1.00 114.71 604 SER A C 1
ATOM 3145 O O . SER A 1 623 ? 31.667 44.079 32.607 1.00 114.03 604 SER A O 1
ATOM 3148 N N . MET A 1 624 ? 32.255 45.273 30.794 1.00 108.69 605 MET A N 1
ATOM 3149 C CA . MET A 1 624 ? 33.680 45.179 31.080 1.00 104.26 605 MET A CA 1
ATOM 3150 C C . MET A 1 624 ? 34.184 46.292 31.987 1.00 101.19 605 MET A C 1
ATOM 3151 O O . MET A 1 624 ? 35.270 46.158 32.561 1.00 99.70 605 MET A O 1
ATOM 3156 N N . GLY A 1 625 ? 33.433 47.379 32.127 1.00 99.43 606 GLY A N 1
ATOM 3157 C CA . GLY A 1 625 ? 33.813 48.464 33.010 1.00 86.95 606 GLY A CA 1
ATOM 3158 C C . GLY A 1 625 ? 34.451 49.617 32.262 1.00 81.92 606 GLY A C 1
ATOM 3159 O O . GLY A 1 625 ? 34.596 49.615 31.035 1.00 74.39 606 GLY A O 1
ATOM 3160 N N . TYR A 1 626 ? 34.832 50.626 33.038 1.00 80.49 607 TYR A N 1
ATOM 3161 C CA . TYR A 1 626 ? 35.470 51.832 32.530 1.00 75.87 607 TYR A CA 1
ATOM 3162 C C . TYR A 1 626 ? 36.821 52.021 33.206 1.00 69.58 607 TYR A C 1
ATOM 3163 O O . TYR A 1 626 ? 37.144 51.371 34.204 1.00 70.56 607 TYR A O 1
ATOM 3172 N N . ARG A 1 627 ? 37.613 52.930 32.645 1.00 63.82 608 ARG A N 1
ATOM 3173 C CA . ARG A 1 627 ? 38.898 53.301 33.212 1.00 63.99 608 ARG A CA 1
ATOM 3174 C C . ARG A 1 627 ? 39.114 54.790 32.994 1.00 69.42 608 ARG A C 1
ATOM 3175 O O . ARG A 1 627 ? 38.481 55.412 32.137 1.00 68.98 608 ARG A O 1
ATOM 3183 N N . LYS A 1 628 ? 40.024 55.359 33.774 1.00 68.43 609 LYS A N 1
ATOM 3184 C CA . LYS A 1 628 ? 40.335 56.776 33.686 1.00 65.92 609 LYS A CA 1
ATOM 3185 C C . LYS A 1 628 ? 41.798 56.948 33.313 1.00 68.18 609 LYS A C 1
ATOM 3186 O O . LYS A 1 628 ? 42.674 56.290 33.884 1.00 68.35 609 LYS A O 1
ATOM 3192 N N . LEU A 1 629 ? 42.046 57.810 32.334 1.00 65.89 610 LEU A N 1
ATOM 3193 C CA . LEU A 1 629 ? 43.379 58.270 31.988 1.00 61.09 610 LEU A CA 1
ATOM 3194 C C . LEU A 1 629 ? 43.441 59.773 32.200 1.00 65.98 610 LEU A C 1
ATOM 3195 O O . LEU A 1 629 ? 42.488 60.493 31.883 1.00 65.28 610 LEU A O 1
ATOM 3200 N N . THR A 1 630 ? 44.555 60.240 32.747 1.00 66.37 611 THR A N 1
ATOM 3201 C CA . THR A 1 630 ? 44.744 61.658 33.011 1.00 57.63 611 THR A CA 1
ATOM 3202 C C . THR A 1 630 ? 45.434 62.297 31.815 1.00 56.89 611 THR A C 1
ATOM 3203 O O . THR A 1 630 ? 46.573 61.947 31.487 1.00 58.46 611 THR A O 1
ATOM 3207 N N . PHE A 1 631 ? 44.741 63.224 31.164 1.00 57.82 612 PHE A N 1
ATOM 3208 C CA . PHE A 1 631 ? 45.306 63.985 30.060 1.00 55.63 612 PHE A CA 1
ATOM 3209 C C . PHE A 1 631 ? 45.946 65.254 30.609 1.00 58.07 612 PHE A C 1
ATOM 3210 O O . PHE A 1 631 ? 45.318 65.990 31.378 1.00 61.49 612 PHE A O 1
ATOM 3218 N N . SER A 1 632 ? 47.192 65.506 30.225 1.00 53.25 613 SER A N 1
ATOM 3219 C CA . SER A 1 632 ? 47.943 66.591 30.842 1.00 56.59 613 SER A CA 1
ATOM 3220 C C . SER A 1 632 ? 48.956 67.135 29.837 1.00 56.90 613 SER A C 1
ATOM 3221 O O . SER A 1 632 ? 48.829 66.925 28.626 1.00 53.39 613 SER A O 1
ATOM 3224 N N . LYS A 1 633 ? 49.975 67.828 30.354 1.00 56.84 614 LYS A N 1
ATOM 3225 C CA . LYS A 1 633 ? 50.942 68.524 29.512 1.00 53.23 614 LYS A CA 1
ATOM 3226 C C . LYS A 1 633 ? 51.865 67.560 28.778 1.00 52.06 614 LYS A C 1
ATOM 3227 O O . LYS A 1 633 ? 52.363 67.888 27.696 1.00 49.56 614 LYS A O 1
ATOM 3233 N N . HIS A 1 634 ? 52.099 66.374 29.337 1.00 52.23 615 HIS A N 1
ATOM 3234 C CA . HIS A 1 634 ? 53.101 65.444 28.828 1.00 52.10 615 HIS A CA 1
ATOM 3235 C C . HIS A 1 634 ? 52.437 64.124 28.468 1.00 50.68 615 HIS A C 1
ATOM 3236 O O . HIS A 1 634 ? 51.916 63.428 29.348 1.00 51.65 615 HIS A O 1
ATOM 3243 N N . ILE A 1 635 ? 52.453 63.783 27.177 1.00 46.13 616 ILE A N 1
ATOM 3244 C CA . ILE A 1 635 ? 51.894 62.533 26.677 1.00 44.50 616 ILE A CA 1
ATOM 3245 C C . ILE A 1 635 ? 52.837 61.958 25.626 1.00 50.74 616 ILE A C 1
ATOM 3246 O O . ILE A 1 635 ? 53.776 62.615 25.168 1.00 49.25 616 ILE A O 1
ATOM 3251 N N . TYR A 1 636 ? 52.574 60.707 25.253 1.00 46.48 617 TYR A N 1
ATOM 3252 C CA . TYR A 1 636 ? 53.226 60.049 24.130 1.00 44.51 617 TYR A CA 1
ATOM 3253 C C . TYR A 1 636 ? 52.202 59.795 23.031 1.00 44.33 617 TYR A C 1
ATOM 3254 O O . TYR A 1 636 ? 51.042 59.484 23.316 1.00 46.59 617 TYR A O 1
ATOM 3263 N N . ILE A 1 637 ? 52.631 59.922 21.777 1.00 43.31 618 ILE A N 1
ATOM 3264 C CA . ILE A 1 637 ? 51.905 59.405 20.628 1.00 41.61 618 ILE A CA 1
ATOM 3265 C C . ILE A 1 637 ? 52.902 58.665 19.741 1.00 47.05 618 ILE A C 1
ATOM 3266 O O . ILE A 1 637 ? 54.081 58.547 20.068 1.00 48.35 618 ILE A O 1
ATOM 3271 N N . ASP A 1 638 ? 52.420 58.162 18.609 1.00 47.16 619 ASP A N 1
ATOM 3272 C CA . ASP A 1 638 ? 53.254 57.371 17.717 1.00 50.37 619 ASP A CA 1
ATOM 3273 C C . ASP A 1 638 ? 54.009 58.272 16.749 1.00 52.43 619 ASP A C 1
ATOM 3274 O O . ASP A 1 638 ? 53.470 59.271 16.264 1.00 54.03 619 ASP A O 1
ATOM 3279 N N . GLU A 1 639 ? 55.272 57.913 16.489 1.00 57.01 620 GLU A N 1
ATOM 3280 C CA . GLU A 1 639 ? 56.096 58.650 15.532 1.00 59.02 620 GLU A CA 1
ATOM 3281 C C . GLU A 1 639 ? 55.400 58.789 14.187 1.00 57.63 620 GLU A C 1
ATOM 3282 O O . GLU A 1 639 ? 55.499 59.834 13.531 1.00 56.79 620 GLU A O 1
ATOM 3288 N N . ASN A 1 640 ? 54.710 57.737 13.750 1.00 53.78 621 ASN A N 1
ATOM 3289 C CA . ASN A 1 640 ? 54.071 57.714 12.443 1.00 53.03 621 ASN A CA 1
ATOM 3290 C C . ASN A 1 640 ? 52.750 58.466 12.415 1.00 55.31 621 ASN A C 1
ATOM 3291 O O . ASN A 1 640 ? 52.102 58.508 11.364 1.00 59.94 621 ASN A O 1
ATOM 3296 N N . ASP A 1 641 ? 52.332 59.053 13.532 1.00 52.74 622 ASP A N 1
ATOM 3297 C CA . ASP A 1 641 ? 51.126 59.864 13.573 1.00 54.59 622 ASP A CA 1
ATOM 3298 C C . ASP A 1 641 ? 51.421 61.355 13.560 1.00 55.92 622 ASP A C 1
ATOM 3299 O O . ASP A 1 641 ? 50.493 62.156 13.705 1.00 56.43 622 ASP A O 1
ATOM 3304 N N . VAL A 1 642 ? 52.682 61.746 13.393 1.00 52.34 623 VAL A N 1
ATOM 3305 C CA . VAL A 1 642 ? 53.064 63.151 13.319 1.00 56.45 623 VAL A CA 1
ATOM 3306 C C . VAL A 1 642 ? 54.170 63.295 12.283 1.00 57.04 623 VAL A C 1
ATOM 3307 O O . VAL A 1 642 ? 55.132 62.521 12.282 1.00 60.93 623 VAL A O 1
ATOM 3311 N N . ARG A 1 643 ? 54.021 64.268 11.388 1.00 59.55 624 ARG A N 1
ATOM 3312 C CA . ARG A 1 643 ? 55.027 64.570 10.381 1.00 62.38 624 ARG A CA 1
ATOM 3313 C C . ARG A 1 643 ? 55.304 66.065 10.387 1.00 64.96 624 ARG A C 1
ATOM 3314 O O . ARG A 1 643 ? 54.391 66.872 10.575 1.00 66.43 624 ARG A O 1
ATOM 3322 N N . ALA A 1 644 ? 56.569 66.431 10.182 1.00 72.14 625 ALA A N 1
ATOM 3323 C CA . ALA A 1 644 ? 56.964 67.832 10.247 1.00 71.86 625 ALA A CA 1
ATOM 3324 C C . ALA A 1 644 ? 56.661 68.604 8.969 1.00 74.55 625 ALA A C 1
ATOM 3325 O O . ALA A 1 644 ? 56.781 69.834 8.969 1.00 74.17 625 ALA A O 1
ATOM 3327 N N . GLU A 1 645 ? 56.277 67.929 7.893 1.00 81.41 626 GLU A N 1
ATOM 3328 C CA . GLU A 1 645 ? 55.927 68.561 6.630 1.00 83.10 626 GLU A CA 1
ATOM 3329 C C . GLU A 1 645 ? 54.423 68.480 6.389 1.00 83.03 626 GLU A C 1
ATOM 3330 O O . GLU A 1 645 ? 53.738 67.630 6.968 1.00 82.19 626 GLU A O 1
ATOM 3336 N N . PRO A 1 646 ? 53.868 69.362 5.552 1.00 83.81 627 PRO A N 1
ATOM 3337 C CA . PRO A 1 646 ? 52.417 69.346 5.323 1.00 83.28 627 PRO A CA 1
ATOM 3338 C C . PRO A 1 646 ? 51.932 68.016 4.766 1.00 84.55 627 PRO A C 1
ATOM 3339 O O . PRO A 1 646 ? 52.644 67.318 4.041 1.00 85.75 627 PRO A O 1
ATOM 3343 N N . ALA A 1 647 ? 50.692 67.680 5.111 1.00 85.61 628 ALA A N 1
ATOM 3344 C CA . ALA A 1 647 ? 50.124 66.374 4.820 1.00 84.62 628 ALA A CA 1
ATOM 3345 C C . ALA A 1 647 ? 49.741 66.251 3.347 1.00 87.37 628 ALA A C 1
ATOM 3346 O O . ALA A 1 647 ? 49.698 67.229 2.596 1.00 88.45 628 ALA A O 1
ATOM 3348 N N . ASP A 1 648 ? 49.461 65.018 2.940 1.00 89.78 629 ASP A N 1
ATOM 3349 C CA . ASP A 1 648 ? 48.974 64.693 1.607 1.00 93.18 629 ASP A CA 1
ATOM 3350 C C . ASP A 1 648 ? 47.635 63.966 1.720 1.00 93.12 629 ASP A C 1
ATOM 3351 O O . ASP A 1 648 ? 47.109 63.747 2.813 1.00 91.16 629 ASP A O 1
ATOM 3356 N N . LYS A 1 649 ? 47.089 63.581 0.564 1.00 99.69 630 LYS A N 1
ATOM 3357 C CA . LYS A 1 649 ? 45.746 63.015 0.505 1.00 98.29 630 LYS A CA 1
ATOM 3358 C C . LYS A 1 649 ? 45.615 61.693 1.252 1.00 100.67 630 LYS A C 1
ATOM 3359 O O . LYS A 1 649 ? 44.487 61.231 1.455 1.00 100.16 630 LYS A O 1
ATOM 3365 N N . GLU A 1 650 ? 46.722 61.073 1.659 1.00 102.20 631 GLU A N 1
ATOM 3366 C CA . GLU A 1 650 ? 46.681 59.788 2.343 1.00 100.44 631 GLU A CA 1
ATOM 3367 C C . GLU A 1 650 ? 47.022 59.882 3.823 1.00 98.66 631 GLU A C 1
ATOM 3368 O O . GLU A 1 650 ? 46.955 58.867 4.523 1.00 100.25 631 GLU A O 1
ATOM 3374 N N . PHE A 1 651 ? 47.377 61.064 4.322 1.00 88.22 632 PHE A N 1
ATOM 3375 C CA . PHE A 1 651 ? 47.805 61.245 5.706 1.00 82.58 632 PHE A CA 1
ATOM 3376 C C . PHE A 1 651 ? 46.760 62.079 6.441 1.00 76.45 632 PHE A C 1
ATOM 3377 O O . PHE A 1 651 ? 46.585 63.265 6.144 1.00 77.41 632 PHE A O 1
ATOM 3385 N N . TYR A 1 652 ? 46.083 61.463 7.409 1.00 69.56 633 TYR A N 1
ATOM 3386 C CA . TYR A 1 652 ? 44.975 62.090 8.119 1.00 68.30 633 TYR A CA 1
ATOM 3387 C C . TYR A 1 652 ? 45.335 62.498 9.541 1.00 67.18 633 TYR A C 1
ATOM 3388 O O . TYR A 1 652 ? 44.449 62.904 10.301 1.00 66.79 633 TYR A O 1
ATOM 3397 N N . ARG A 1 653 ? 46.609 62.415 9.919 1.00 61.72 634 ARG A N 1
ATOM 3398 C CA . ARG A 1 653 ? 47.023 62.556 11.303 1.00 59.22 634 ARG A CA 1
ATOM 3399 C C . ARG A 1 653 ? 47.737 63.897 11.514 1.00 57.92 634 ARG A C 1
ATOM 3400 O O . ARG A 1 653 ? 47.575 64.830 10.714 1.00 57.27 634 ARG A O 1
ATOM 3408 N N . LEU A 1 654 ? 48.514 63.998 12.590 1.00 57.41 635 LEU A N 1
ATOM 3409 C CA . LEU A 1 654 ? 49.048 65.290 13.005 1.00 58.03 635 LEU A CA 1
ATOM 3410 C C . LEU A 1 654 ? 50.066 65.819 12.000 1.00 59.98 635 LEU A C 1
ATOM 3411 O O . LEU A 1 654 ? 50.979 65.099 11.580 1.00 56.08 635 LEU A O 1
ATOM 3416 N N . ALA A 1 655 ? 49.912 67.087 11.630 1.00 60.72 636 ALA A N 1
ATOM 3417 C CA . ALA A 1 655 ? 50.801 67.750 10.687 1.00 61.79 636 ALA A CA 1
ATOM 3418 C C . ALA A 1 655 ? 50.593 69.253 10.806 1.00 62.38 636 ALA A C 1
ATOM 3419 O O . ALA A 1 655 ? 49.561 69.701 11.324 1.00 61.72 636 ALA A O 1
ATOM 3421 N N . PRO A 1 656 ? 51.560 70.055 10.363 1.00 64.97 637 PRO A N 1
ATOM 3422 C CA . PRO A 1 656 ? 51.338 71.504 10.292 1.00 68.69 637 PRO A CA 1
ATOM 3423 C C . PRO A 1 656 ? 50.093 71.820 9.476 1.00 66.73 637 PRO A C 1
ATOM 3424 O O . PRO A 1 656 ? 49.861 71.245 8.411 1.00 67.17 637 PRO A O 1
ATOM 3428 N N . GLY A 1 657 ? 49.274 72.728 10.002 1.00 66.65 638 GLY A N 1
ATOM 3429 C CA . GLY A 1 657 ? 48.021 73.076 9.369 1.00 61.32 638 GLY A CA 1
ATOM 3430 C C . GLY A 1 657 ? 46.948 72.013 9.424 1.00 63.75 638 GLY A C 1
ATOM 3431 O O . GLY A 1 657 ? 45.852 72.237 8.896 1.00 64.96 638 GLY A O 1
ATOM 3432 N N . GLN A 1 658 ? 47.218 70.861 10.039 1.00 62.83 639 GLN A N 1
ATOM 3433 C CA . GLN A 1 658 ? 46.241 69.779 10.134 1.00 60.89 639 GLN A CA 1
ATOM 3434 C C . GLN A 1 658 ? 46.263 69.210 11.547 1.00 59.96 639 GLN A C 1
ATOM 3435 O O . GLN A 1 658 ? 47.107 68.356 11.867 1.00 60.02 639 GLN A O 1
ATOM 3441 N N . PRO A 1 659 ? 45.365 69.659 12.418 1.00 57.15 640 PRO A N 1
ATOM 3442 C CA . PRO A 1 659 ? 45.300 69.092 13.769 1.00 56.26 640 PRO A CA 1
ATOM 3443 C C . PRO A 1 659 ? 44.801 67.655 13.752 1.00 52.86 640 PRO A C 1
ATOM 3444 O O . PRO A 1 659 ? 44.122 67.209 12.826 1.00 59.36 640 PRO A O 1
ATOM 3448 N N . VAL A 1 660 ? 45.153 66.925 14.805 1.00 48.46 641 VAL A N 1
ATOM 3449 C CA . VAL A 1 660 ? 44.702 65.552 14.981 1.00 52.57 641 VAL A CA 1
ATOM 3450 C C . VAL A 1 660 ? 43.916 65.467 16.280 1.00 52.12 641 VAL A C 1
ATOM 3451 O O . VAL A 1 660 ? 44.156 66.221 17.230 1.00 50.97 641 VAL A O 1
ATOM 3455 N N . GLY A 1 661 ? 42.948 64.557 16.301 1.00 52.34 642 GLY A N 1
ATOM 3456 C CA . GLY A 1 661 ? 42.189 64.302 17.501 1.00 49.64 642 GLY A CA 1
ATOM 3457 C C . GLY A 1 661 ? 42.843 63.239 18.363 1.00 49.79 642 GLY A C 1
ATOM 3458 O O . GLY A 1 661 ? 43.479 62.311 17.868 1.00 52.33 642 GLY A O 1
ATOM 3459 N N . LEU A 1 662 ? 42.684 63.391 19.673 1.00 49.14 643 LEU A N 1
ATOM 3460 C CA . LEU A 1 662 ? 43.134 62.400 20.638 1.00 47.01 643 LEU A CA 1
ATOM 3461 C C . LEU A 1 662 ? 41.919 61.647 21.155 1.00 52.23 643 LEU A C 1
ATOM 3462 O O . LEU A 1 662 ? 40.908 62.265 21.507 1.00 56.14 643 LEU A O 1
ATOM 3467 N N . MET A 1 663 ? 42.018 60.320 21.187 1.00 51.70 644 MET A N 1
ATOM 3468 C CA . MET A 1 663 ? 40.878 59.479 21.528 1.00 49.17 644 MET A CA 1
ATOM 3469 C C . MET A 1 663 ? 40.271 59.882 22.866 1.00 52.95 644 MET A C 1
ATOM 3470 O O . MET A 1 663 ? 40.972 59.985 23.877 1.00 51.46 644 MET A O 1
ATOM 3475 N N . ARG A 1 664 ? 38.960 60.131 22.849 1.00 51.59 645 ARG A N 1
ATOM 3476 C CA . ARG A 1 664 ? 38.171 60.459 24.031 1.00 49.27 645 ARG A CA 1
ATOM 3477 C C . ARG A 1 664 ? 38.600 61.771 24.676 1.00 54.63 645 ARG A C 1
ATOM 3478 O O . ARG A 1 664 ? 38.268 62.031 25.837 1.00 60.36 645 ARG A O 1
ATOM 3486 N N . VAL A 1 665 ? 39.315 62.612 23.943 1.00 53.84 646 VAL A N 1
ATOM 3487 C CA . VAL A 1 665 ? 39.718 63.941 24.400 1.00 51.55 646 VAL A CA 1
ATOM 3488 C C . VAL A 1 665 ? 38.863 64.969 23.669 1.00 54.98 646 VAL A C 1
ATOM 3489 O O . VAL A 1 665 ? 38.714 64.873 22.445 1.00 53.28 646 VAL A O 1
ATOM 3493 N N . PRO A 1 666 ? 38.281 65.949 24.373 1.00 51.98 647 PRO A N 1
ATOM 3494 C CA . PRO A 1 666 ? 37.337 66.875 23.715 1.00 51.85 647 PRO A CA 1
ATOM 3495 C C . PRO A 1 666 ? 37.875 67.602 22.490 1.00 54.09 647 PRO A C 1
ATOM 3496 O O . PRO A 1 666 ? 37.213 67.602 21.444 1.00 54.94 647 PRO A O 1
ATOM 3500 N N . PHE A 1 667 ? 39.047 68.227 22.580 1.00 52.65 648 PHE A N 1
ATOM 3501 C CA . PHE A 1 667 ? 39.531 69.089 21.513 1.00 51.76 648 PHE A CA 1
ATOM 3502 C C . PHE A 1 667 ? 40.833 68.552 20.934 1.00 51.26 648 PHE A C 1
ATOM 3503 O O . PHE A 1 667 ? 41.540 67.764 21.566 1.00 54.27 648 PHE A O 1
ATOM 3511 N N . ASN A 1 668 ? 41.145 69.002 19.719 1.00 51.78 649 ASN A N 1
ATOM 3512 C CA . ASN A 1 668 ? 42.294 68.515 18.970 1.00 52.95 649 ASN A CA 1
ATOM 3513 C C . ASN A 1 668 ? 43.593 69.146 19.472 1.00 54.30 649 ASN A C 1
ATOM 3514 O O . ASN A 1 668 ? 43.601 70.093 20.263 1.00 52.37 649 ASN A O 1
ATOM 3519 N N . ILE A 1 669 ? 44.708 68.601 18.990 1.00 51.39 650 ILE A N 1
ATOM 3520 C CA . ILE A 1 669 ? 46.028 69.191 19.176 1.00 50.34 650 ILE A CA 1
ATOM 3521 C C . ILE A 1 669 ? 46.545 69.635 17.815 1.00 52.06 650 ILE A C 1
ATOM 3522 O O . ILE A 1 669 ? 46.377 68.927 16.815 1.00 53.34 650 ILE A O 1
ATOM 3527 N N . SER A 1 670 ? 47.160 70.813 17.776 1.00 50.47 651 SER A N 1
ATOM 3528 C CA . SER A 1 670 ? 47.692 71.384 16.548 1.00 54.11 651 SER A CA 1
ATOM 3529 C C . SER A 1 670 ? 49.213 71.463 16.613 1.00 55.79 651 SER A C 1
ATOM 3530 O O . SER A 1 670 ? 49.797 71.695 17.674 1.00 53.38 651 SER A O 1
ATOM 3533 N N . PHE A 1 671 ? 49.847 71.283 15.459 1.00 54.87 652 PHE A N 1
ATOM 3534 C CA . PHE A 1 671 ? 51.299 71.202 15.394 1.00 57.20 652 PHE A CA 1
ATOM 3535 C C . PHE A 1 671 ? 51.943 72.574 15.567 1.00 57.39 652 PHE A C 1
ATOM 3536 O O . PHE A 1 671 ? 51.455 73.579 15.043 1.00 54.29 652 PHE A O 1
ATOM 3544 N N . LYS A 1 672 ? 53.063 72.601 16.296 1.00 57.55 653 LYS A N 1
ATOM 3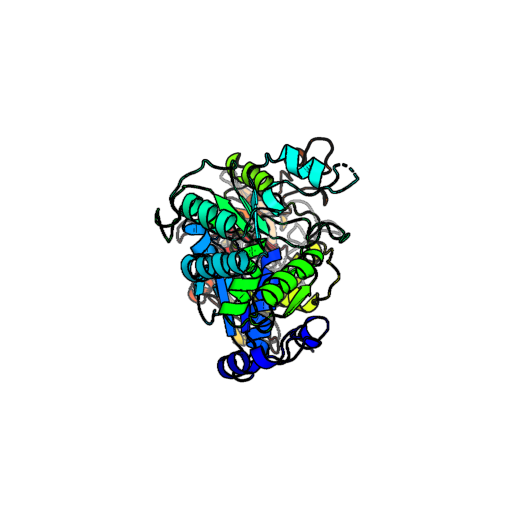545 C CA . LYS A 1 672 ? 53.827 73.829 16.510 1.00 54.38 653 LYS A CA 1
ATOM 3546 C C . LYS A 1 672 ? 55.254 73.682 15.997 1.00 57.53 653 LYS A C 1
ATOM 3547 O O . LYS A 1 672 ? 55.640 74.394 15.067 1.00 59.44 653 LYS A O 1
ATOM 3553 N N . SER A 1 673 ? 56.054 72.790 16.576 1.00 56.46 654 SER A N 1
ATOM 3554 C CA . SER A 1 673 ? 57.440 72.621 16.165 1.00 57.12 654 SER A CA 1
ATOM 3555 C C . SER A 1 673 ? 57.953 71.297 16.711 1.00 54.18 654 SER A C 1
ATOM 3556 O O . SER A 1 673 ? 57.329 70.671 17.569 1.00 52.80 654 SER A O 1
ATOM 3559 N N . ILE A 1 674 ? 59.109 70.883 16.202 1.00 60.95 655 ILE A N 1
ATOM 3560 C CA . ILE A 1 674 ? 59.778 69.659 16.631 1.00 58.22 655 ILE A CA 1
ATOM 3561 C C . ILE A 1 674 ? 61.130 70.040 17.214 1.00 51.67 655 ILE A C 1
ATOM 3562 O O . ILE A 1 674 ? 61.978 70.606 16.514 1.00 60.29 655 ILE A O 1
ATOM 3567 N N . GLU A 1 675 ? 61.326 69.729 18.490 1.00 52.40 656 GLU A N 1
ATOM 3568 C CA . GLU A 1 675 ? 62.569 70.003 19.194 1.00 62.12 656 GLU A CA 1
ATOM 3569 C C . GLU A 1 675 ? 63.450 68.758 19.209 1.00 67.35 656 GLU A C 1
ATOM 3570 O O . GLU A 1 675 ? 62.968 67.646 19.441 1.00 61.67 656 GLU A O 1
ATOM 3576 N N . GLU A 1 676 ? 64.741 68.950 18.942 1.00 74.65 657 GLU A N 1
ATOM 3577 C CA . GLU A 1 676 ? 65.726 67.881 19.063 1.00 76.28 657 GLU A CA 1
ATOM 3578 C C . GLU A 1 676 ? 66.308 67.914 20.470 1.00 75.68 657 GLU A C 1
ATOM 3579 O O . GLU A 1 676 ? 66.880 68.927 20.885 1.00 79.07 657 GLU A O 1
ATOM 3585 N N . LYS A 1 677 ? 66.165 66.812 21.201 1.00 67.98 658 LYS A N 1
ATOM 3586 C CA . LYS A 1 677 ? 66.614 66.767 22.589 1.00 73.19 658 LYS A CA 1
ATOM 3587 C C . LYS A 1 677 ? 67.055 65.354 22.936 1.00 76.09 658 LYS A C 1
ATOM 3588 O O . LYS A 1 677 ? 66.267 64.409 22.825 1.00 76.72 658 LYS A O 1
ATOM 3594 N N . ASP A 1 678 ? 68.315 65.215 23.351 1.00 82.45 659 ASP A N 1
ATOM 3595 C CA . ASP A 1 678 ? 68.852 63.948 23.856 1.00 85.37 659 ASP A CA 1
ATOM 3596 C C . ASP A 1 678 ? 68.763 62.838 22.809 1.00 80.89 659 ASP A C 1
ATOM 3597 O O . ASP A 1 678 ? 68.561 61.667 23.138 1.00 80.13 659 ASP A O 1
ATOM 3602 N N . GLY A 1 679 ? 68.919 63.208 21.539 1.00 72.63 660 GLY A N 1
ATOM 3603 C CA . GLY A 1 679 ? 68.814 62.257 20.449 1.00 68.97 660 GLY A CA 1
ATOM 3604 C C . GLY A 1 679 ? 67.383 62.032 20.001 1.00 67.99 660 GLY A C 1
ATOM 3605 O O . GLY A 1 679 ? 67.111 61.843 18.810 1.00 68.69 660 GLY A O 1
ATOM 3606 N N . LYS A 1 680 ? 66.455 62.051 20.950 1.00 65.20 661 LYS A N 1
ATOM 3607 C CA . LYS A 1 680 ? 65.054 61.856 20.623 1.00 66.51 661 LYS A CA 1
ATOM 3608 C C . LYS A 1 680 ? 64.452 63.137 20.057 1.00 61.38 661 LYS A C 1
ATOM 3609 O O . LYS A 1 680 ? 64.996 64.233 20.204 1.00 65.70 661 LYS A O 1
ATOM 3615 N N . LYS A 1 681 ? 63.309 62.984 19.402 1.00 63.19 662 LYS A N 1
ATOM 3616 C CA . LYS A 1 681 ? 62.541 64.118 18.913 1.00 59.65 662 LYS A CA 1
ATOM 3617 C C . LYS A 1 681 ? 61.352 64.361 19.831 1.00 54.60 662 LYS A C 1
ATOM 3618 O O . LYS A 1 681 ? 60.759 63.416 20.358 1.00 58.00 662 LYS A O 1
ATOM 3624 N N . ILE A 1 682 ? 61.030 65.634 20.038 1.00 50.63 663 ILE A N 1
ATOM 3625 C CA . ILE A 1 682 ? 59.921 66.044 20.891 1.00 54.36 663 ILE A CA 1
ATOM 3626 C C . ILE A 1 682 ? 59.053 67.005 20.096 1.00 53.63 663 ILE A C 1
ATOM 3627 O O . ILE A 1 682 ? 59.538 68.041 19.627 1.00 57.20 663 ILE A O 1
ATOM 3632 N N . VAL A 1 683 ? 57.779 66.667 19.940 1.00 50.22 664 VAL A N 1
ATOM 3633 C CA . VAL A 1 683 ? 56.841 67.479 19.175 1.00 52.97 664 VAL A CA 1
ATOM 3634 C C . VAL A 1 683 ? 56.098 68.396 20.138 1.00 49.54 664 VAL A C 1
ATOM 3635 O O . VAL A 1 683 ? 55.485 67.931 21.106 1.00 51.56 664 VAL A O 1
ATOM 3639 N N . HIS A 1 684 ? 56.166 69.699 19.882 1.00 51.98 665 HIS A N 1
ATOM 3640 C CA . HIS A 1 684 ? 55.421 70.685 20.652 1.00 51.69 665 HIS A CA 1
ATOM 3641 C C . HIS A 1 684 ? 54.089 70.954 19.968 1.00 49.13 665 HIS A C 1
ATOM 3642 O O . HIS A 1 684 ? 54.044 71.154 18.751 1.00 53.24 665 HIS A O 1
ATOM 3649 N N . VAL A 1 685 ? 53.007 70.951 20.747 1.00 46.99 666 VAL A N 1
ATOM 3650 C CA . VAL A 1 685 ? 51.669 71.156 20.210 1.00 48.41 666 VAL A CA 1
ATOM 3651 C C . VAL A 1 685 ? 50.920 72.169 21.065 1.00 49.31 666 VAL A C 1
ATOM 3652 O O . VAL A 1 685 ? 51.327 72.503 22.180 1.00 50.47 666 VAL A O 1
ATOM 3656 N N . ASN A 1 686 ? 49.814 72.664 20.516 1.00 47.28 667 ASN A N 1
ATOM 3657 C CA . ASN A 1 686 ? 48.790 73.367 21.275 1.00 49.80 667 ASN A CA 1
ATOM 3658 C C . ASN A 1 686 ? 47.579 72.459 21.457 1.00 51.14 667 ASN A C 1
ATOM 3659 O O . ASN A 1 686 ? 47.255 71.649 20.586 1.00 49.84 667 ASN A O 1
ATOM 3664 N N . TYR A 1 687 ? 46.902 72.605 22.593 1.00 52.45 668 TYR A N 1
ATOM 3665 C CA . TYR A 1 687 ? 45.599 71.977 22.804 1.00 53.64 668 TYR A CA 1
ATOM 3666 C C . TYR A 1 687 ? 44.530 72.984 22.391 1.00 54.55 668 TYR A C 1
ATOM 3667 O O . TYR A 1 687 ? 44.311 73.981 23.083 1.00 53.24 668 TYR A O 1
ATOM 3676 N N . ASP A 1 688 ? 43.877 72.736 21.254 1.00 57.41 669 ASP A N 1
ATOM 3677 C CA . ASP A 1 688 ? 42.963 73.718 20.678 1.00 58.55 669 ASP A CA 1
ATOM 3678 C C . ASP A 1 688 ? 41.657 73.809 21.460 1.00 60.98 669 ASP A C 1
ATOM 3679 O O . ASP A 1 688 ? 40.580 73.574 20.904 1.00 63.92 669 ASP A O 1
ATOM 3684 N N . GLU A 1 689 ? 41.741 74.183 22.735 1.00 58.88 670 GLU A N 1
ATOM 3685 C CA . GLU A 1 689 ? 40.574 74.188 23.608 1.00 60.50 670 GLU A CA 1
ATOM 3686 C C . GLU A 1 689 ? 39.547 75.224 23.163 1.00 60.96 670 GLU A C 1
ATOM 3687 O O . GLU A 1 689 ? 39.896 76.317 22.706 1.00 63.15 670 GLU A O 1
ATOM 3693 N N . GLY A 1 690 ? 38.268 74.867 23.298 1.00 62.92 671 GLY A N 1
ATOM 3694 C CA . GLY A 1 690 ? 37.169 75.777 23.056 1.00 66.59 671 GLY A CA 1
ATOM 3695 C C . GLY A 1 690 ? 36.760 75.945 21.611 1.00 67.68 671 GLY A C 1
ATOM 3696 O O . GLY A 1 690 ? 35.830 76.712 21.337 1.00 76.59 671 GLY A O 1
ATOM 3697 N N . VAL A 1 691 ? 37.411 75.257 20.680 1.00 64.75 672 VAL A N 1
ATOM 3698 C CA . VAL A 1 691 ? 37.146 75.397 19.253 1.00 68.88 672 VAL A CA 1
ATOM 3699 C C . VAL A 1 691 ? 36.624 74.062 18.744 1.00 70.07 672 VAL A C 1
ATOM 3700 O O . VAL A 1 691 ? 37.358 73.065 18.726 1.00 68.23 672 VAL A O 1
ATOM 3704 N N . LYS A 1 692 ? 35.358 74.039 18.336 1.00 75.79 673 LYS A N 1
ATOM 3705 C CA . LYS A 1 692 ? 34.762 72.849 17.738 1.00 76.09 673 LYS A CA 1
ATOM 3706 C C . LYS A 1 692 ? 35.220 72.748 16.290 1.00 73.48 673 LYS A C 1
ATOM 3707 O O . LYS A 1 692 ? 34.818 73.552 15.444 1.00 77.21 673 LYS A O 1
ATOM 3713 N N . ALA A 1 693 ? 36.069 71.766 16.007 1.00 73.23 674 ALA A N 1
ATOM 3714 C CA . ALA A 1 693 ? 36.502 71.484 14.643 1.00 75.42 674 ALA A CA 1
ATOM 3715 C C . ALA A 1 693 ? 36.735 69.987 14.534 1.00 73.42 674 ALA A C 1
ATOM 3716 O O . ALA A 1 693 ? 37.514 69.424 15.310 1.00 67.38 674 ALA A O 1
ATOM 3718 N N . LYS A 1 694 ? 36.052 69.349 13.600 1.00 76.88 675 LYS A N 1
ATOM 3719 C CA . LYS A 1 694 ? 36.168 67.906 13.460 1.00 74.31 675 LYS A CA 1
ATOM 3720 C C . LYS A 1 694 ? 37.540 67.557 12.891 1.00 71.75 675 LYS A C 1
ATOM 3721 O O . LYS A 1 694 ? 37.935 68.111 11.858 1.00 71.88 675 LYS A O 1
ATOM 3727 N N . PRO A 1 695 ? 38.299 66.678 13.537 1.00 70.13 676 PRO A N 1
ATOM 3728 C CA . PRO A 1 695 ? 39.568 66.225 12.964 1.00 65.07 676 PRO A CA 1
ATOM 3729 C C . PRO A 1 695 ? 39.329 65.165 11.899 1.00 65.66 676 PRO A C 1
ATOM 3730 O O . PRO A 1 695 ? 38.221 64.659 11.718 1.00 70.99 676 PRO A O 1
ATOM 3734 N N . LYS A 1 696 ? 40.401 64.829 11.188 1.00 63.28 677 LYS A N 1
ATOM 3735 C CA . LYS A 1 696 ? 40.297 63.795 10.169 1.00 64.22 677 LYS A CA 1
ATOM 3736 C C . LYS A 1 696 ? 40.478 62.400 10.745 1.00 62.42 677 LYS A C 1
ATOM 3737 O O . LYS A 1 696 ? 40.074 61.425 10.102 1.00 68.48 677 LYS A O 1
ATOM 3743 N N . THR A 1 697 ? 41.057 62.287 11.937 1.00 57.32 678 THR A N 1
ATOM 3744 C CA . THR A 1 697 ? 41.192 61.007 12.618 1.00 60.97 678 THR A CA 1
ATOM 3745 C C . THR A 1 697 ? 41.470 61.264 14.094 1.00 55.52 678 THR A C 1
ATOM 3746 O O . THR A 1 697 ? 41.798 62.380 14.501 1.00 56.51 678 THR A O 1
ATOM 3750 N N . TYR A 1 698 ? 41.320 60.209 14.892 1.00 55.52 679 TYR A N 1
ATOM 3751 C CA . TYR A 1 698 ? 41.641 60.219 16.314 1.00 54.22 679 TYR A CA 1
ATOM 3752 C C . TYR A 1 698 ? 42.706 59.163 16.563 1.00 55.11 679 TYR A C 1
ATOM 3753 O O . TYR A 1 698 ? 42.496 57.987 16.246 1.00 57.97 679 TYR A O 1
ATOM 3762 N N . ILE A 1 699 ? 43.839 59.573 17.128 1.00 54.65 680 ILE A N 1
ATOM 3763 C CA . ILE A 1 699 ? 44.946 58.659 17.385 1.00 51.05 680 ILE A CA 1
ATOM 3764 C C . ILE A 1 699 ? 45.021 58.358 18.876 1.00 45.73 680 ILE A C 1
ATOM 3765 O O . ILE A 1 699 ? 44.452 59.063 19.712 1.00 48.17 680 ILE A O 1
ATOM 3770 N N . GLN A 1 700 ? 45.748 57.300 19.216 1.00 44.82 681 GLN A N 1
ATOM 3771 C CA . GLN A 1 700 ? 45.895 56.886 20.603 1.00 45.63 681 GLN A CA 1
ATOM 3772 C C . GLN A 1 700 ? 47.041 57.641 21.277 1.00 46.73 681 GLN A C 1
ATOM 3773 O O . GLN A 1 700 ? 47.955 58.148 20.622 1.00 47.73 681 GLN A O 1
ATOM 3779 N N . TRP A 1 701 ? 46.985 57.701 22.608 1.00 42.25 682 TRP A N 1
ATOM 3780 C CA . TRP A 1 701 ? 47.946 58.481 23.376 1.00 45.10 682 TRP A CA 1
ATOM 3781 C C . TRP A 1 701 ? 48.091 57.888 24.770 1.00 47.21 682 TRP A C 1
ATOM 3782 O O . TRP A 1 701 ? 47.194 57.209 25.271 1.00 49.39 682 TRP A O 1
ATOM 3793 N N . ILE A 1 702 ? 49.229 58.173 25.398 1.00 46.86 683 ILE A N 1
ATOM 3794 C CA . ILE A 1 702 ? 49.576 57.628 26.710 1.00 46.88 683 ILE A CA 1
ATOM 3795 C C . ILE A 1 702 ? 50.031 58.763 27.620 1.00 48.97 683 ILE A C 1
ATOM 3796 O O . ILE A 1 702 ? 50.828 59.608 27.193 1.00 48.82 683 ILE A O 1
ATOM 3801 N N . PRO A 1 703 ? 49.564 58.828 28.868 1.00 54.57 684 PRO A N 1
ATOM 3802 C CA . PRO A 1 703 ? 50.137 59.793 29.818 1.00 48.54 684 PRO A CA 1
ATOM 3803 C C . PRO A 1 703 ? 51.578 59.422 30.139 1.00 57.17 684 PRO A C 1
ATOM 3804 O O . PRO A 1 703 ? 51.873 58.276 30.485 1.00 59.27 684 PRO A O 1
ATOM 3808 N N . LYS A 1 704 ? 52.481 60.400 30.018 1.00 57.90 685 LYS A N 1
ATOM 3809 C CA . LYS A 1 704 ? 53.902 60.099 30.169 1.00 55.61 685 LYS A CA 1
ATOM 3810 C C . LYS A 1 704 ? 54.244 59.705 31.599 1.00 61.05 685 LYS A C 1
ATOM 3811 O O . LYS A 1 704 ? 55.007 58.757 31.820 1.00 63.43 685 LYS A O 1
ATOM 3817 N N . ASP A 1 705 ? 53.681 60.413 32.581 1.00 67.44 686 ASP A N 1
ATOM 3818 C CA . ASP A 1 705 ? 54.069 60.206 33.973 1.00 71.97 686 ASP A CA 1
ATOM 3819 C C . ASP A 1 705 ? 53.764 58.791 34.455 1.00 74.39 686 ASP A C 1
ATOM 3820 O O . ASP A 1 705 ? 54.516 58.241 35.267 1.00 77.36 686 ASP A O 1
ATOM 3825 N N . THR A 1 706 ? 52.678 58.182 33.972 1.00 66.99 687 THR A N 1
ATOM 3826 C CA . THR A 1 706 ? 52.269 56.860 34.430 1.00 65.24 687 THR A CA 1
ATOM 3827 C C . THR A 1 706 ? 52.338 55.817 33.319 1.00 67.11 687 THR A C 1
ATOM 3828 O O . THR A 1 706 ? 51.717 54.755 33.429 1.00 62.27 687 THR A O 1
ATOM 3832 N N . ALA A 1 707 ? 53.083 56.094 32.253 1.00 62.89 688 ALA A N 1
ATOM 3833 C CA . ALA A 1 707 ? 53.211 55.134 31.167 1.00 59.80 688 ALA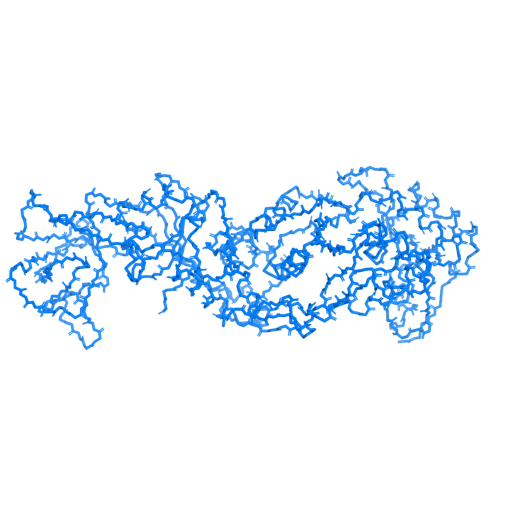 A CA 1
ATOM 3834 C C . ALA A 1 707 ? 53.995 53.911 31.626 1.00 59.59 688 ALA A C 1
ATOM 3835 O O . ALA A 1 707 ? 54.995 54.026 32.341 1.00 63.89 688 ALA A O 1
ATOM 3837 N N . VAL A 1 708 ? 53.536 52.735 31.218 1.00 56.31 689 VAL A N 1
ATOM 3838 C CA . VAL A 1 708 ? 54.251 51.492 31.486 1.00 56.86 689 VAL A CA 1
ATOM 3839 C C . VAL A 1 708 ? 55.215 51.239 30.333 1.00 53.63 689 VAL A C 1
ATOM 3840 O O . VAL A 1 708 ? 54.808 51.215 29.167 1.00 49.67 689 VAL A O 1
ATOM 3844 N N . HIS A 1 709 ? 56.494 51.062 30.654 1.00 53.21 690 HIS A N 1
ATOM 3845 C CA . HIS A 1 709 ? 57.520 50.847 29.641 1.00 53.08 690 HIS A CA 1
ATOM 3846 C C . HIS A 1 709 ? 57.713 49.349 29.421 1.00 57.07 690 HIS A C 1
ATOM 3847 O O . HIS A 1 709 ? 57.951 48.597 30.374 1.00 57.94 690 HIS A O 1
ATOM 3854 N N . ILE A 1 710 ? 57.611 48.922 28.167 1.00 53.74 691 ILE A N 1
ATOM 3855 C CA . ILE A 1 710 ? 57.640 47.512 27.804 1.00 50.92 691 ILE A CA 1
ATOM 3856 C C . ILE A 1 710 ? 59.052 47.135 27.384 1.00 53.71 691 ILE A C 1
ATOM 3857 O O . ILE A 1 710 ? 59.652 47.792 26.523 1.00 54.06 691 ILE A O 1
ATOM 3862 N N . LYS A 1 711 ? 59.577 46.067 27.987 1.00 54.16 692 LYS A N 1
ATOM 3863 C CA . LYS A 1 711 ? 60.928 45.613 27.672 1.00 59.31 692 LYS A CA 1
ATOM 3864 C C . LYS A 1 711 ? 61.030 45.158 26.219 1.00 59.53 692 LYS A C 1
ATOM 3865 O O . LYS A 1 711 ? 61.912 45.605 25.476 1.00 55.05 692 LYS A O 1
ATOM 3871 N N . GLU A 1 712 ? 60.130 44.269 25.794 1.00 56.41 693 GLU A N 1
ATOM 3872 C CA . GLU A 1 712 ? 60.110 43.768 24.427 1.00 55.51 693 GLU A CA 1
ATOM 3873 C C . GLU A 1 712 ? 58.675 43.567 23.963 1.00 55.33 693 GLU A C 1
ATOM 3874 O O . GLU A 1 712 ? 57.826 43.105 24.729 1.00 54.85 693 GLU A O 1
ATOM 3880 N N . VAL A 1 713 ? 58.415 43.916 22.705 1.00 51.63 694 VAL A N 1
ATOM 3881 C CA . VAL A 1 713 ? 57.186 43.556 22.005 1.00 49.65 694 VAL A CA 1
ATOM 3882 C C . VAL A 1 713 ? 57.591 42.801 20.750 1.00 51.66 694 VAL A C 1
ATOM 3883 O O . VAL A 1 713 ? 58.342 43.328 19.919 1.00 52.94 694 VAL A O 1
ATOM 3887 N N . ARG A 1 714 ? 57.098 41.575 20.610 1.00 50.41 695 ARG A N 1
ATOM 3888 C CA . ARG A 1 714 ? 57.505 40.681 19.531 1.00 51.44 695 ARG A CA 1
ATOM 3889 C C . ARG A 1 714 ? 56.379 40.612 18.507 1.00 50.68 695 ARG A C 1
ATOM 3890 O O . ARG A 1 714 ? 55.288 40.119 18.810 1.00 49.94 695 ARG A O 1
ATOM 3898 N N . ILE A 1 715 ? 56.640 41.124 17.308 1.00 52.08 696 ILE A N 1
ATOM 3899 C CA . ILE A 1 715 ? 55.663 41.132 16.225 1.00 50.42 696 ILE A CA 1
ATOM 3900 C C . ILE A 1 715 ? 55.921 39.900 15.367 1.00 51.62 696 ILE A C 1
ATOM 3901 O O . ILE A 1 715 ? 56.950 39.807 14.693 1.00 53.91 696 ILE A O 1
ATOM 3906 N N . TYR A 1 716 ? 54.983 38.959 15.377 1.00 56.51 697 TYR A N 1
ATOM 3907 C CA . TYR A 1 716 ? 55.160 37.685 14.696 1.00 54.65 697 TYR A CA 1
ATOM 3908 C C . TYR A 1 716 ? 54.420 37.666 13.365 1.00 52.58 697 TYR A C 1
ATOM 3909 O O . TYR A 1 716 ? 53.309 38.190 13.248 1.00 54.67 697 TYR A O 1
ATOM 3918 N N . ASN A 1 717 ? 55.055 37.065 12.363 1.00 55.63 698 ASN A N 1
ATOM 3919 C CA . ASN A 1 717 ? 54.475 36.808 11.054 1.00 58.47 698 ASN A CA 1
ATOM 3920 C C . ASN A 1 717 ? 54.718 35.347 10.704 1.00 60.66 698 ASN A C 1
ATOM 3921 O O . ASN A 1 717 ? 55.258 34.581 11.506 1.00 57.65 698 ASN A O 1
ATOM 3926 N N . GLN A 1 718 ? 54.319 34.958 9.496 1.00 62.94 699 GLN A N 1
ATOM 3927 C CA . GLN A 1 718 ? 54.514 33.579 9.066 1.00 62.28 699 GLN A CA 1
ATOM 3928 C C . GLN A 1 718 ? 55.993 33.219 9.091 1.00 62.10 699 GLN A C 1
ATOM 3929 O O . GLN A 1 718 ? 56.854 34.018 8.716 1.00 68.78 699 GLN A O 1
ATOM 3935 N N . LEU A 1 719 ? 56.286 32.007 9.556 1.00 66.39 700 LEU A N 1
ATOM 3936 C CA . LEU A 1 719 ? 57.676 31.601 9.708 1.00 60.99 700 LEU A CA 1
ATOM 3937 C C . LEU A 1 719 ? 58.352 31.385 8.359 1.00 67.01 700 LEU A C 1
ATOM 3938 O O . LEU A 1 719 ? 59.564 31.592 8.236 1.00 70.49 700 LEU A O 1
ATOM 3943 N N . PHE A 1 720 ? 57.594 30.990 7.340 1.00 70.94 701 PHE A N 1
ATOM 3944 C CA . PHE A 1 720 ? 58.127 30.739 6.010 1.00 73.38 701 PHE A CA 1
ATOM 3945 C C . PHE A 1 720 ? 57.504 31.700 5.008 1.00 74.20 701 PHE A C 1
ATOM 3946 O O . PHE A 1 720 ? 56.355 32.127 5.161 1.00 70.74 701 PHE A O 1
ATOM 3954 N N . LYS A 1 721 ? 58.277 32.029 3.970 1.00 74.84 702 LYS A N 1
ATOM 3955 C CA . LYS A 1 721 ? 57.808 32.972 2.961 1.00 76.88 702 LYS A CA 1
ATOM 3956 C C . LYS A 1 721 ? 56.759 32.353 2.046 1.00 81.30 702 LYS A C 1
ATOM 3957 O O . LYS A 1 721 ? 55.851 33.054 1.585 1.00 82.76 702 LYS A O 1
ATOM 3963 N N . SER A 1 722 ? 56.857 31.054 1.782 1.00 81.70 703 SER A N 1
ATOM 3964 C CA . SER A 1 722 ? 56.022 30.367 0.810 1.00 79.58 703 SER A CA 1
ATOM 3965 C C . SER A 1 722 ? 55.008 29.472 1.516 1.00 83.26 703 SER A C 1
ATOM 3966 O O . SER A 1 722 ? 55.013 29.320 2.741 1.00 84.28 703 SER A O 1
ATOM 3969 N N . GLU A 1 723 ? 54.125 28.878 0.719 1.00 85.39 704 GLU A N 1
ATOM 3970 C CA . GLU A 1 723 ? 53.165 27.899 1.202 1.00 88.33 704 GLU A CA 1
ATOM 3971 C C . GLU A 1 723 ? 53.641 26.467 1.011 1.00 91.44 704 GLU A C 1
ATOM 3972 O O . GLU A 1 723 ? 52.916 25.535 1.372 1.00 92.36 704 GLU A O 1
ATOM 3978 N N . ASN A 1 724 ? 54.828 26.265 0.443 1.00 90.90 705 ASN A N 1
ATOM 3979 C CA . ASN A 1 724 ? 55.405 24.931 0.265 1.00 89.25 705 ASN A CA 1
ATOM 3980 C C . ASN A 1 724 ? 56.905 25.021 0.502 1.00 89.57 705 ASN A C 1
ATOM 3981 O O . ASN A 1 724 ? 57.710 24.951 -0.434 1.00 88.80 705 ASN A O 1
ATOM 3986 N N . PRO A 1 725 ? 57.318 25.175 1.764 1.00 87.24 706 PRO A N 1
ATOM 3987 C CA . PRO A 1 725 ? 58.746 25.400 2.042 1.00 84.95 706 PRO A CA 1
ATOM 3988 C C . PRO A 1 725 ? 59.636 24.240 1.634 1.00 89.92 706 PRO A C 1
ATOM 3989 O O . PRO A 1 725 ? 60.751 24.465 1.147 1.00 92.56 706 PRO A O 1
ATOM 3993 N N . SER A 1 726 ? 59.175 22.999 1.817 1.00 91.46 707 SER A N 1
ATOM 3994 C CA . SER A 1 726 ? 59.984 21.842 1.450 1.00 88.96 707 SER A CA 1
ATOM 3995 C C . SER A 1 726 ? 60.235 21.764 -0.050 1.00 92.44 707 SER A C 1
ATOM 3996 O O . SER A 1 726 ? 61.147 21.047 -0.477 1.00 95.75 707 SER A O 1
ATOM 3999 N N . ALA A 1 727 ? 59.458 22.488 -0.852 1.00 96.91 708 ALA A N 1
ATOM 4000 C CA . ALA A 1 727 ? 59.648 22.545 -2.294 1.00 99.58 708 ALA A CA 1
ATOM 4001 C C . ALA A 1 727 ? 60.552 23.693 -2.724 1.00 99.23 708 ALA A C 1
ATOM 4002 O O . ALA A 1 727 ? 60.678 23.948 -3.925 1.00 103.81 708 ALA A O 1
ATOM 4004 N N . HIS A 1 728 ? 61.167 24.397 -1.784 1.00 97.05 709 HIS A N 1
ATOM 4005 C CA . HIS A 1 728 ? 62.099 25.445 -2.162 1.00 102.06 709 HIS A CA 1
ATOM 4006 C C . HIS A 1 728 ? 63.316 24.819 -2.836 1.00 102.98 709 HIS A C 1
ATOM 4007 O O . HIS A 1 728 ? 63.810 23.782 -2.380 1.00 103.76 709 HIS A O 1
ATOM 4014 N N . PRO A 1 729 ? 63.812 25.404 -3.929 1.00 104.62 710 PRO A N 1
ATOM 4015 C CA . PRO A 1 729 ? 64.938 24.782 -4.646 1.00 106.26 710 PRO A CA 1
ATOM 4016 C C . PRO A 1 729 ? 66.193 24.622 -3.806 1.00 107.66 710 PRO A C 1
ATOM 4017 O O . PRO A 1 729 ? 67.008 23.739 -4.102 1.00 112.52 710 PRO A O 1
ATOM 4021 N N . GLU A 1 730 ? 66.372 25.435 -2.764 1.00 109.98 711 GLU A N 1
ATOM 4022 C CA . GLU A 1 730 ? 67.563 25.389 -1.926 1.00 112.26 711 GLU A CA 1
ATOM 4023 C C . GLU A 1 730 ? 67.287 24.826 -0.536 1.00 111.91 711 GLU A C 1
ATOM 4024 O O . GLU A 1 730 ? 68.161 24.895 0.334 1.00 111.12 711 GLU A O 1
ATOM 4030 N N . GLY A 1 731 ? 66.104 24.272 -0.304 1.00 104.22 712 GLY A N 1
ATOM 4031 C CA . GLY A 1 731 ? 65.778 23.706 0.986 1.00 93.18 712 GLY A CA 1
ATOM 4032 C C . GLY A 1 731 ? 64.869 24.613 1.798 1.00 94.29 712 GLY A C 1
ATOM 4033 O O . GLY A 1 731 ? 64.801 25.828 1.597 1.00 97.53 712 GLY A O 1
ATOM 4034 N N . TYR A 1 732 ? 64.157 23.997 2.746 1.00 89.37 713 TYR A N 1
ATOM 4035 C CA . TYR A 1 732 ? 63.191 24.744 3.545 1.00 84.16 713 TYR A CA 1
ATOM 4036 C C . TYR A 1 732 ? 63.870 25.745 4.473 1.00 81.62 713 TYR A C 1
ATOM 4037 O O . TYR A 1 732 ? 63.250 26.742 4.861 1.00 79.42 713 TYR A O 1
ATOM 4046 N N . LEU A 1 733 ? 65.129 25.501 4.844 1.00 84.00 714 LEU A N 1
ATOM 4047 C CA . LEU A 1 733 ? 65.860 26.473 5.652 1.00 83.35 714 LEU A CA 1
ATOM 4048 C C . LEU A 1 733 ? 66.061 27.774 4.889 1.00 84.05 714 LEU A C 1
ATOM 4049 O O . LEU A 1 733 ? 66.024 28.862 5.475 1.00 82.06 714 LEU A O 1
ATOM 4054 N N . LYS A 1 734 ? 66.268 27.682 3.579 1.00 88.90 715 LYS A N 1
ATOM 4055 C CA . LYS A 1 734 ? 66.435 28.852 2.729 1.00 91.10 715 LYS A CA 1
ATOM 4056 C C . LYS A 1 734 ? 65.113 29.534 2.398 1.00 89.32 715 LYS A C 1
ATOM 4057 O O . LYS A 1 734 ? 65.091 30.450 1.569 1.00 92.41 715 LYS A O 1
ATOM 4063 N N . ASP A 1 735 ? 64.016 29.105 3.022 1.00 85.95 716 ASP A N 1
ATOM 4064 C CA . ASP A 1 735 ? 62.716 29.741 2.854 1.00 84.59 716 ASP A CA 1
ATOM 4065 C C . ASP A 1 735 ? 62.216 30.373 4.147 1.00 82.33 716 ASP A C 1
ATOM 4066 O O . ASP A 1 735 ? 61.044 30.761 4.225 1.00 81.24 716 ASP A O 1
ATOM 4071 N N . ILE A 1 736 ? 63.074 30.485 5.163 1.00 82.23 717 ILE A N 1
ATOM 4072 C CA . ILE A 1 736 ? 62.687 31.156 6.398 1.00 79.66 717 ILE A CA 1
ATOM 4073 C C . ILE A 1 736 ? 62.421 32.630 6.122 1.00 77.71 717 ILE A C 1
ATOM 4074 O O . ILE A 1 736 ? 63.144 33.285 5.360 1.00 73.15 717 ILE A O 1
ATOM 4079 N N . ASN A 1 737 ? 61.361 33.156 6.729 1.00 79.61 718 ASN A N 1
ATOM 4080 C CA . ASN A 1 737 ? 61.049 34.577 6.650 1.00 78.64 718 ASN A CA 1
ATOM 4081 C C . ASN A 1 737 ? 61.910 35.332 7.657 1.00 77.08 718 ASN A C 1
ATOM 4082 O O . ASN A 1 737 ? 61.704 35.198 8.870 1.00 77.42 718 ASN A O 1
ATOM 4087 N N . PRO A 1 738 ? 62.884 36.124 7.201 1.00 76.18 719 PRO A N 1
ATOM 4088 C CA . PRO A 1 738 ? 63.744 36.840 8.158 1.00 78.96 719 PRO A CA 1
ATOM 4089 C C . PRO A 1 738 ? 62.978 37.806 9.039 1.00 72.69 719 PRO A C 1
ATOM 4090 O O . PRO A 1 738 ? 63.398 38.068 10.174 1.00 67.16 719 PRO A O 1
ATOM 4094 N N . ASP A 1 739 ? 61.856 38.332 8.551 1.00 72.64 720 ASP A N 1
ATOM 4095 C CA . ASP A 1 739 ? 61.021 39.266 9.290 1.00 71.26 720 ASP A CA 1
ATOM 4096 C C . ASP A 1 739 ? 59.908 38.572 10.063 1.00 66.19 720 ASP A C 1
ATOM 4097 O O . ASP A 1 739 ? 58.918 39.220 10.419 1.00 66.42 720 ASP A O 1
ATOM 4102 N N . SER A 1 740 ? 60.041 37.270 10.327 1.00 70.65 721 SER A N 1
ATOM 4103 C CA . SER A 1 740 ? 58.999 36.554 11.052 1.00 62.21 721 SER A CA 1
ATOM 4104 C C . SER A 1 740 ? 58.926 36.970 12.513 1.00 59.79 721 SER A C 1
ATOM 4105 O O . SER A 1 740 ? 57.896 36.745 13.157 1.00 57.52 721 SER A O 1
ATOM 4108 N N . GLU A 1 741 ? 59.988 37.567 13.050 1.00 60.00 722 GLU A N 1
ATOM 4109 C CA . GLU A 1 741 ? 59.966 38.110 14.404 1.00 58.98 722 GLU A CA 1
ATOM 4110 C C . GLU A 1 741 ? 60.664 39.458 14.405 1.00 57.24 722 GLU A C 1
ATOM 4111 O O . GLU A 1 741 ? 61.853 39.543 14.087 1.00 61.26 722 GLU A O 1
ATOM 4117 N N . GLU A 1 742 ? 59.925 40.502 14.758 1.00 55.50 723 GLU A N 1
ATOM 4118 C CA . GLU A 1 742 ? 60.471 41.837 14.955 1.00 56.75 723 GLU A CA 1
ATOM 4119 C C . GLU A 1 742 ? 60.297 42.210 16.420 1.00 54.71 723 GLU A C 1
ATOM 4120 O O . GLU A 1 742 ? 59.184 42.148 16.951 1.00 55.78 723 GLU A O 1
ATOM 4126 N N . VAL A 1 743 ? 61.391 42.575 17.074 1.00 54.82 724 VAL A N 1
ATOM 4127 C CA . VAL A 1 743 ? 61.381 42.882 18.499 1.00 56.70 724 VAL A CA 1
ATOM 4128 C C . VAL A 1 743 ? 61.461 44.396 18.659 1.00 57.28 724 VAL A C 1
ATOM 4129 O O . VAL A 1 743 ? 62.472 45.019 18.315 1.00 53.74 724 VAL A O 1
ATOM 4133 N N . LEU A 1 744 ? 60.392 44.990 19.185 1.00 56.83 725 LEU A N 1
ATOM 4134 C CA . LEU A 1 744 ? 60.339 46.425 19.431 1.00 50.67 725 LEU A CA 1
ATOM 4135 C C . LEU A 1 744 ? 60.755 46.712 20.867 1.00 54.03 725 LEU A C 1
ATOM 4136 O O . LEU A 1 744 ? 60.176 46.164 21.811 1.00 55.35 725 LEU A O 1
ATOM 4141 N N . ARG A 1 745 ? 61.747 47.589 21.028 1.00 55.83 726 ARG A N 1
ATOM 4142 C CA . ARG A 1 745 ? 62.420 47.781 22.306 1.00 56.18 726 ARG A CA 1
ATOM 4143 C C . ARG A 1 745 ? 61.945 48.999 23.087 1.00 53.25 726 ARG A C 1
ATOM 4144 O O . ARG A 1 745 ? 62.332 49.150 24.250 1.00 56.59 726 ARG A O 1
ATOM 4152 N N . ASN A 1 746 ? 61.127 49.871 22.492 1.00 52.07 727 ASN A N 1
ATOM 4153 C CA . ASN A 1 746 ? 60.834 51.163 23.104 1.00 54.60 727 ASN A CA 1
ATOM 4154 C C . ASN A 1 746 ? 59.336 51.416 23.263 1.00 52.03 727 ASN A C 1
ATOM 4155 O O . ASN A 1 746 ? 58.935 52.553 23.515 1.00 50.76 727 ASN A O 1
ATOM 4160 N N . ALA A 1 747 ? 58.501 50.388 23.142 1.00 53.39 728 ALA A N 1
ATOM 4161 C CA . ALA A 1 747 ? 57.061 50.590 23.210 1.00 47.47 728 ALA A CA 1
ATOM 4162 C C . ALA A 1 747 ? 56.619 50.998 24.618 1.00 50.49 728 ALA A C 1
ATOM 4163 O O . ALA A 1 747 ? 57.298 50.739 25.616 1.00 50.36 728 ALA A O 1
ATOM 4165 N N . VAL A 1 748 ? 55.455 51.660 24.681 1.00 50.26 729 VAL A N 1
ATOM 4166 C CA . VAL A 1 748 ? 54.810 52.046 25.934 1.00 52.34 729 VAL A CA 1
ATOM 4167 C C . VAL A 1 748 ? 53.314 51.778 25.829 1.00 46.60 729 VAL A C 1
ATOM 4168 O O . VAL A 1 748 ? 52.734 51.760 24.741 1.00 45.33 729 VAL A O 1
ATOM 4172 N N . VAL A 1 749 ? 52.688 51.596 26.993 1.00 45.52 730 VAL A N 1
ATOM 4173 C CA . VAL A 1 749 ? 51.270 51.283 27.096 1.00 47.52 730 VAL A CA 1
ATOM 4174 C C . VAL A 1 749 ? 50.716 51.985 28.331 1.00 50.31 730 VAL A C 1
ATOM 4175 O O . VAL A 1 749 ? 51.453 52.331 29.257 1.00 51.99 730 VAL A O 1
ATOM 4179 N N . GLU A 1 750 ? 49.402 52.208 28.334 1.00 49.55 731 GLU A N 1
ATOM 4180 C CA . GLU A 1 750 ? 48.776 52.945 29.425 1.00 49.45 731 GLU A CA 1
ATOM 4181 C C . GLU A 1 750 ? 48.836 52.161 30.733 1.00 52.54 731 GLU A C 1
ATOM 4182 O O . GLU A 1 750 ? 48.944 50.931 30.747 1.00 55.03 731 GLU A O 1
ATOM 4188 N N . GLU A 1 751 ? 48.768 52.903 31.843 1.00 56.37 732 GLU A N 1
ATOM 4189 C CA . GLU A 1 751 ? 48.907 52.312 33.171 1.00 59.75 732 GLU A CA 1
ATOM 4190 C C . GLU A 1 751 ? 47.858 51.239 33.432 1.00 65.49 732 GLU A C 1
ATOM 4191 O O . GLU A 1 751 ? 48.132 50.259 34.138 1.00 65.40 732 GLU A O 1
ATOM 4197 N N . ASN A 1 752 ? 46.666 51.388 32.858 1.00 61.36 733 ASN A N 1
ATOM 4198 C CA . ASN A 1 752 ? 45.556 50.492 33.162 1.00 62.61 733 ASN A CA 1
ATOM 4199 C C . ASN A 1 752 ? 45.751 49.073 32.634 1.00 62.61 733 ASN A C 1
ATOM 4200 O O . ASN A 1 752 ? 44.844 48.250 32.805 1.00 61.64 733 ASN A O 1
ATOM 4205 N N . LEU A 1 753 ? 46.887 48.755 32.008 1.00 63.68 734 LEU A N 1
ATOM 4206 C CA . LEU A 1 753 ? 47.192 47.354 31.736 1.00 57.66 734 LEU A CA 1
ATOM 4207 C C . LEU A 1 753 ? 47.352 46.573 33.031 1.00 58.80 734 LEU A C 1
ATOM 4208 O O . LEU A 1 753 ? 47.012 45.385 33.086 1.00 59.92 734 LEU A O 1
ATOM 4213 N N . LYS A 1 754 ? 47.857 47.225 34.083 1.00 58.07 735 LYS A N 1
ATOM 4214 C CA . LYS A 1 754 ? 47.897 46.592 35.396 1.00 61.73 735 LYS A CA 1
ATOM 4215 C C . LYS A 1 754 ? 46.514 46.120 35.827 1.00 63.19 735 LYS A C 1
ATOM 4216 O O . LYS A 1 754 ? 46.393 45.114 36.537 1.00 62.05 735 LYS A O 1
ATOM 4222 N N . ASP A 1 755 ? 45.463 46.830 35.403 1.00 61.09 736 ASP A N 1
ATOM 4223 C CA . ASP A 1 755 ? 44.100 46.438 35.748 1.00 60.66 736 ASP A CA 1
ATOM 4224 C C . ASP A 1 755 ? 43.655 45.211 34.962 1.00 60.47 736 ASP A C 1
ATOM 4225 O O . ASP A 1 755 ? 42.919 44.370 35.492 1.00 62.52 736 ASP A O 1
ATOM 4230 N N . ILE A 1 756 ? 44.095 45.087 33.708 1.00 59.08 737 ILE A N 1
ATOM 4231 C CA . ILE A 1 756 ? 43.755 43.919 32.902 1.00 61.28 737 ILE A CA 1
ATOM 4232 C C . ILE A 1 756 ? 44.427 42.663 33.446 1.00 63.49 737 ILE A C 1
ATOM 4233 O O . ILE A 1 756 ? 43.852 41.569 33.392 1.00 63.16 737 ILE A O 1
ATOM 4238 N N . VAL A 1 757 ? 45.645 42.792 33.977 1.00 61.49 738 VAL A N 1
ATOM 4239 C CA . VAL A 1 757 ? 46.320 41.643 34.575 1.00 59.00 738 VAL A CA 1
ATOM 4240 C C . VAL A 1 757 ? 45.563 41.164 35.806 1.00 61.74 738 VAL A C 1
ATOM 4241 O O . VAL A 1 757 ? 45.428 39.957 36.039 1.00 65.39 738 VAL A O 1
ATOM 4245 N N . ALA A 1 758 ? 45.039 42.101 36.603 1.00 60.74 739 ALA A N 1
ATOM 4246 C CA . ALA A 1 758 ? 44.334 41.730 37.827 1.00 64.61 739 ALA A CA 1
ATOM 4247 C C . ALA A 1 758 ? 43.016 41.028 37.522 1.00 64.93 739 ALA A C 1
ATOM 4248 O O . ALA A 1 758 ? 42.633 40.081 38.219 1.00 67.40 739 ALA A O 1
ATOM 4250 N N . LYS A 1 759 ? 42.305 41.483 36.490 1.00 61.75 740 LYS A N 1
ATOM 4251 C CA . LYS A 1 759 ? 41.063 40.843 36.080 1.00 65.66 740 LYS A CA 1
ATOM 4252 C C . LYS A 1 759 ? 41.297 39.559 35.296 1.00 65.88 740 LYS A C 1
ATOM 4253 O O . LYS A 1 759 ? 40.364 38.763 35.148 1.00 71.74 740 LYS A O 1
ATOM 4259 N N . SER A 1 760 ? 42.512 39.341 34.795 1.00 65.91 741 SER A N 1
ATOM 4260 C CA . SER A 1 760 ? 42.822 38.128 34.049 1.00 66.42 741 SER A CA 1
ATOM 4261 C C . SER A 1 760 ? 43.084 36.967 35.008 1.00 71.91 741 SER A C 1
ATOM 4262 O O . SER A 1 760 ? 43.686 37.163 36.068 1.00 75.33 741 SER A O 1
ATOM 4265 N N . PRO A 1 761 ? 42.644 35.740 34.666 1.00 75.36 742 PRO A N 1
ATOM 4266 C CA . PRO A 1 761 ? 41.920 35.356 33.445 1.00 72.70 742 PRO A CA 1
ATOM 4267 C C . PRO A 1 761 ? 40.512 35.930 33.381 1.00 72.47 742 PRO A C 1
ATOM 4268 O O . PRO A 1 761 ? 39.743 35.839 34.342 1.00 73.42 742 PRO A O 1
ATOM 4272 N N . MET A 1 762 ? 40.187 36.524 32.236 1.00 68.67 743 MET A N 1
ATOM 4273 C CA . MET A 1 762 ? 38.966 37.307 32.113 1.00 71.82 743 MET A CA 1
ATOM 4274 C C . MET A 1 762 ? 37.783 36.461 31.651 1.00 68.74 743 MET A C 1
ATOM 4275 O O . MET A 1 762 ? 36.689 36.563 32.217 1.00 65.02 743 MET A O 1
ATOM 4280 N N . ASN A 1 763 ? 37.986 35.636 30.622 1.00 70.37 744 ASN A N 1
ATOM 4281 C CA . ASN A 1 763 ? 36.998 34.649 30.179 1.00 68.01 744 ASN A CA 1
ATOM 4282 C C . ASN A 1 763 ? 35.663 35.297 29.812 1.00 68.39 744 ASN A C 1
ATOM 4283 O O . ASN A 1 763 ? 34.596 34.871 30.259 1.00 72.65 744 ASN A O 1
ATOM 4288 N N . ILE A 1 764 ? 35.724 36.343 28.987 1.00 66.96 745 ILE A N 1
ATOM 4289 C CA . ILE A 1 764 ? 34.502 36.914 28.439 1.00 71.03 745 ILE A CA 1
ATOM 4290 C C . ILE A 1 764 ? 33.908 35.933 27.439 1.00 71.45 745 ILE A C 1
ATOM 4291 O O . ILE A 1 764 ? 34.633 35.277 26.679 1.00 73.91 745 ILE A O 1
ATOM 4296 N N . GLU A 1 765 ? 32.586 35.805 27.451 1.00 72.01 746 GLU A N 1
ATOM 4297 C CA . GLU A 1 765 ? 31.908 34.807 26.641 1.00 76.27 746 GLU A CA 1
ATOM 4298 C C . GLU A 1 765 ? 31.250 35.439 25.421 1.00 76.32 746 GLU A C 1
ATOM 4299 O O . GLU A 1 765 ? 30.835 36.600 25.444 1.00 76.49 746 GLU A O 1
ATOM 4305 N N . ILE A 1 766 ? 31.170 34.659 24.347 1.00 76.39 747 ILE A N 1
ATOM 4306 C CA . ILE A 1 766 ? 30.463 35.057 23.134 1.00 74.23 747 ILE A CA 1
ATOM 4307 C C . ILE A 1 766 ? 29.024 34.564 23.266 1.00 73.68 747 ILE A C 1
ATOM 4308 O O . ILE A 1 766 ? 28.807 33.341 23.322 1.00 76.43 747 ILE A O 1
ATOM 4313 N N . PRO A 1 767 ? 28.033 35.454 23.325 1.00 76.15 748 PRO A N 1
ATOM 4314 C CA . PRO A 1 767 ? 26.659 35.024 23.624 1.00 77.53 748 PRO A CA 1
ATOM 4315 C C . PRO A 1 767 ? 26.149 33.991 22.627 1.00 77.72 748 PRO A C 1
ATOM 4316 O O . PRO A 1 767 ? 26.312 34.135 21.413 1.00 77.98 748 PRO A O 1
ATOM 4320 N N . GLY A 1 768 ? 25.542 32.931 23.159 1.00 75.06 749 GLY A N 1
ATOM 4321 C CA . GLY A 1 768 ? 24.990 31.869 22.347 1.00 82.65 749 GLY A CA 1
ATOM 4322 C C . GLY A 1 768 ? 25.999 30.901 21.770 1.00 85.64 749 GLY A C 1
ATOM 4323 O O . GLY A 1 768 ? 25.594 29.916 21.138 1.00 92.93 749 GLY A O 1
ATOM 4324 N N . SER A 1 769 ? 27.292 31.146 21.955 1.00 83.30 750 SER A N 1
ATOM 4325 C CA . SER A 1 769 ? 28.312 30.243 21.444 1.00 85.90 750 SER A CA 1
ATOM 4326 C C . SER A 1 769 ? 28.534 29.095 22.420 1.00 86.92 750 SER A C 1
ATOM 4327 O O . SER A 1 769 ? 28.464 29.273 23.639 1.00 87.75 750 SER A O 1
ATOM 4330 N N . ALA A 1 770 ? 28.792 27.909 21.877 1.00 85.07 751 ALA A N 1
ATOM 4331 C CA . ALA A 1 770 ? 29.106 26.747 22.694 1.00 78.86 751 ALA A CA 1
ATOM 4332 C C . ALA A 1 770 ? 30.592 26.624 22.990 1.00 75.21 751 ALA A C 1
ATOM 4333 O O . ALA A 1 770 ? 30.998 25.666 23.655 1.00 77.22 751 ALA A O 1
ATOM 4335 N N . PHE A 1 771 ? 31.409 27.561 22.515 1.00 73.55 752 PHE A N 1
ATOM 4336 C CA . PHE A 1 771 ? 32.852 27.458 22.679 1.00 71.59 752 PHE A CA 1
ATOM 4337 C C . PHE A 1 771 ? 33.382 28.600 23.535 1.00 71.04 752 PHE A C 1
ATOM 4338 O O . PHE A 1 771 ? 34.280 29.335 23.114 1.00 66.91 752 PHE A O 1
ATOM 4346 N N . ASN A 1 772 ? 32.828 28.760 24.736 1.00 71.77 753 ASN A N 1
ATOM 4347 C CA . ASN A 1 772 ? 33.333 29.732 25.702 1.00 68.96 753 ASN A CA 1
ATOM 4348 C C . ASN A 1 772 ? 34.118 28.962 26.759 1.00 68.89 753 ASN A C 1
ATOM 4349 O O . ASN A 1 772 ? 33.612 28.613 27.826 1.00 71.11 753 ASN A O 1
ATOM 4354 N N . ILE A 1 773 ? 35.375 28.680 26.437 1.00 67.52 754 ILE A N 1
ATOM 4355 C CA . ILE A 1 773 ? 36.232 27.909 27.329 1.00 66.89 754 ILE A CA 1
ATOM 4356 C C . ILE A 1 773 ? 36.837 28.841 28.369 1.00 66.89 754 ILE A C 1
ATOM 4357 O O . ILE A 1 773 ? 37.381 29.900 28.032 1.00 64.44 754 ILE A O 1
ATOM 4362 N N . LYS A 1 774 ? 36.730 28.454 29.637 1.00 63.70 755 LYS A N 1
ATOM 4363 C CA . LYS A 1 774 ? 37.395 29.173 30.712 1.00 60.77 755 LYS A CA 1
ATOM 4364 C C . LYS A 1 774 ? 38.837 28.698 30.836 1.00 60.05 755 LYS A C 1
ATOM 4365 O O . LYS A 1 774 ? 39.115 27.496 30.793 1.00 64.69 755 LYS A O 1
ATOM 4371 N N . GLU A 1 775 ? 39.757 29.646 30.985 1.00 61.31 756 GLU A N 1
ATOM 4372 C CA . GLU A 1 775 ? 41.181 29.358 31.086 1.00 59.57 756 GLU A CA 1
ATOM 4373 C C . GLU A 1 775 ? 41.667 29.540 32.518 1.00 59.91 756 GLU A C 1
ATOM 4374 O O . GLU A 1 775 ? 40.996 30.133 33.363 1.00 63.48 756 GLU A O 1
ATOM 4380 N N . ASN A 1 776 ? 42.864 29.024 32.774 1.00 61.60 757 ASN A N 1
ATOM 4381 C CA . ASN A 1 776 ? 43.537 29.211 34.049 1.00 61.85 757 ASN A CA 1
ATOM 4382 C C . ASN A 1 776 ? 44.423 30.451 34.012 1.00 64.58 757 ASN A C 1
ATOM 4383 O O . ASN A 1 776 ? 44.569 31.118 32.984 1.00 65.46 757 ASN A O 1
ATOM 4388 N N . LYS A 1 777 ? 45.028 30.749 35.158 1.00 66.82 758 LYS A N 1
ATOM 4389 C CA . LYS A 1 777 ? 45.992 31.834 35.236 1.00 60.47 758 LYS A CA 1
ATOM 4390 C C . LYS A 1 777 ? 47.155 31.579 34.281 1.00 63.00 758 LYS A C 1
ATOM 4391 O O . LYS A 1 777 ? 47.421 30.449 33.859 1.00 64.92 758 LYS A O 1
ATOM 4397 N N . GLY A 1 778 ? 47.846 32.657 33.931 1.00 59.72 759 GLY A N 1
ATOM 4398 C CA . GLY A 1 778 ? 48.959 32.565 33.012 1.00 61.21 759 GLY A CA 1
ATOM 4399 C C . GLY A 1 778 ? 49.076 33.806 32.158 1.00 59.71 759 GLY A C 1
ATOM 4400 O O . GLY A 1 778 ? 48.067 34.444 31.844 1.00 61.31 759 GLY A O 1
ATOM 4401 N N . ASN A 1 779 ? 50.305 34.159 31.779 1.00 59.16 760 ASN A N 1
ATOM 4402 C CA . ASN A 1 779 ? 50.515 35.367 30.991 1.00 55.93 760 ASN A CA 1
ATOM 4403 C C . ASN A 1 779 ? 49.778 35.313 29.663 1.00 55.65 760 ASN A C 1
ATOM 4404 O O . ASN A 1 779 ? 49.392 36.356 29.125 1.00 59.58 760 ASN A O 1
ATOM 4409 N N . ASN A 1 780 ? 49.559 34.112 29.124 1.00 58.31 761 ASN A N 1
ATOM 4410 C CA . ASN A 1 780 ? 48.917 34.002 27.818 1.00 57.85 761 ASN A CA 1
ATOM 4411 C C . ASN A 1 780 ? 47.481 34.513 27.843 1.00 57.41 761 ASN A C 1
ATOM 4412 O O . ASN A 1 780 ? 46.957 34.933 26.806 1.00 55.32 761 ASN A O 1
ATOM 4417 N N . THR A 1 781 ? 46.828 34.490 29.007 1.00 62.72 762 THR A N 1
ATOM 4418 C CA . THR A 1 781 ? 45.439 34.924 29.106 1.00 61.94 762 THR A CA 1
ATOM 4419 C C . THR A 1 781 ? 45.287 36.439 29.175 1.00 62.35 762 THR A C 1
ATOM 4420 O O . THR A 1 781 ? 44.170 36.940 29.003 1.00 61.90 762 THR A O 1
ATOM 4424 N N . VAL A 1 782 ? 46.369 37.176 29.427 1.00 60.96 763 VAL A N 1
ATOM 4425 C CA . VAL A 1 782 ? 46.297 38.630 29.508 1.00 55.69 763 VAL A CA 1
ATOM 4426 C C . VAL A 1 782 ? 46.244 39.192 28.096 1.00 56.51 763 VAL A C 1
ATOM 4427 O O . VAL A 1 782 ? 47.258 39.652 27.560 1.00 55.72 763 VAL A O 1
ATOM 4431 N N . ARG A 1 783 ? 45.062 39.161 27.488 1.00 55.66 764 ARG A N 1
ATOM 4432 C CA . ARG A 1 783 ? 44.872 39.580 26.109 1.00 54.38 764 ARG A CA 1
ATOM 4433 C C . ARG A 1 783 ? 44.181 40.935 26.051 1.00 53.66 764 ARG A C 1
ATOM 4434 O O . ARG A 1 783 ? 43.401 41.291 26.939 1.00 56.17 764 ARG A O 1
ATOM 4442 N N . PHE A 1 784 ? 44.473 41.686 24.991 1.00 51.32 765 PHE A N 1
ATOM 4443 C CA . PHE A 1 784 ? 43.813 42.960 24.738 1.00 51.11 765 PHE A CA 1
ATOM 4444 C C . PHE A 1 784 ? 44.048 43.354 23.287 1.00 50.69 765 PHE A C 1
ATOM 4445 O O . PHE A 1 784 ? 44.899 42.787 22.598 1.00 52.51 765 PHE A O 1
ATOM 4453 N N . GLN A 1 785 ? 43.282 44.341 22.831 1.00 53.40 766 GLN A N 1
ATOM 4454 C CA . GLN A 1 785 ? 43.451 44.925 21.505 1.00 54.09 766 GLN A CA 1
ATOM 4455 C C . GLN A 1 785 ? 44.081 46.302 21.651 1.00 53.32 766 GLN A C 1
ATOM 4456 O O . GLN A 1 785 ? 43.539 47.161 22.353 1.00 50.20 766 GLN A O 1
ATOM 4462 N N . ALA A 1 786 ? 45.223 46.503 20.997 1.00 55.92 767 ALA A N 1
ATOM 4463 C CA . ALA A 1 786 ? 45.796 47.833 20.850 1.00 50.72 767 ALA A CA 1
ATOM 4464 C C . ALA A 1 786 ? 45.028 48.580 19.770 1.00 55.92 767 ALA A C 1
ATOM 4465 O O . ALA A 1 786 ? 44.902 48.094 18.643 1.00 55.75 767 ALA A O 1
ATOM 4467 N N . LEU A 1 787 ? 44.546 49.780 20.106 1.00 63.77 768 LEU A N 1
ATOM 4468 C CA . LEU A 1 787 ? 43.389 50.335 19.409 1.00 65.79 768 LEU A CA 1
ATOM 4469 C C . LEU A 1 787 ? 43.628 50.538 17.915 1.00 68.42 768 LEU A C 1
ATOM 4470 O O . LEU A 1 787 ? 42.670 50.504 17.134 1.00 76.51 768 LEU A O 1
ATOM 4475 N N . ARG A 1 788 ? 44.877 50.727 17.483 1.00 54.09 769 ARG A N 1
ATOM 4476 C CA . ARG A 1 788 ? 45.137 50.857 16.053 1.00 57.67 769 ARG A CA 1
ATOM 4477 C C . ARG A 1 788 ? 46.301 49.992 15.583 1.00 67.95 769 ARG A C 1
ATOM 4478 O O . ARG A 1 788 ? 46.868 50.258 14.517 1.00 71.49 769 ARG A O 1
ATOM 4486 N N . GLU A 1 789 ? 46.666 48.967 16.338 1.00 75.98 770 GLU A N 1
ATOM 4487 C CA . GLU A 1 789 ? 47.831 48.167 15.975 1.00 74.80 770 GLU A CA 1
ATOM 4488 C C . GLU A 1 789 ? 47.532 46.677 15.864 1.00 75.80 770 GLU A C 1
ATOM 4489 O O . GLU A 1 789 ? 48.056 46.020 14.960 1.00 78.47 770 GLU A O 1
ATOM 4495 N N . GLY A 1 790 ? 46.715 46.128 16.751 1.00 62.38 771 GLY A N 1
ATOM 4496 C CA . GLY A 1 790 ? 46.361 44.723 16.691 1.00 54.74 771 GLY A CA 1
ATOM 4497 C C . GLY A 1 790 ? 46.080 44.180 18.080 1.00 51.69 771 GLY A C 1
ATOM 4498 O O . GLY A 1 790 ? 45.880 44.935 19.024 1.00 52.83 771 GLY A O 1
ATOM 4499 N N . TYR A 1 791 ? 46.070 42.851 18.176 1.00 47.39 772 TYR A N 1
ATOM 4500 C CA . TYR A 1 791 ? 45.778 42.138 19.413 1.00 48.16 772 TYR A CA 1
ATOM 4501 C C . TYR A 1 791 ? 47.063 41.582 20.014 1.00 48.54 772 TYR A C 1
ATOM 4502 O O . TYR A 1 791 ? 47.910 41.043 19.296 1.00 49.06 772 TYR A O 1
ATOM 4511 N N . PHE A 1 792 ? 47.200 41.707 21.335 1.00 46.37 773 PHE A N 1
ATOM 4512 C CA . PHE A 1 792 ? 48.432 41.346 22.026 1.00 47.58 773 PHE A CA 1
ATOM 4513 C C . PHE A 1 792 ? 48.123 40.562 23.297 1.00 50.27 773 PHE A C 1
ATOM 4514 O O . PHE A 1 792 ? 46.996 40.568 23.800 1.00 49.15 773 PHE A O 1
ATOM 4522 N N . CYS A 1 793 ? 49.152 39.888 23.814 1.00 46.02 774 CYS A N 1
ATOM 4523 C CA . CYS A 1 793 ? 49.072 39.206 25.099 1.00 48.51 774 CYS A CA 1
ATOM 4524 C C . CYS A 1 793 ? 50.454 39.192 25.740 1.00 50.91 774 CYS A C 1
ATOM 4525 O O . CYS A 1 793 ? 51.469 39.439 25.084 1.00 50.33 774 CYS A O 1
ATOM 4528 N N . LEU A 1 794 ? 50.485 38.902 27.039 1.00 54.08 775 LEU A N 1
ATOM 4529 C CA . LEU A 1 794 ? 51.746 38.765 27.752 1.00 50.45 775 LEU A CA 1
ATOM 4530 C C . LEU A 1 794 ? 52.384 37.417 27.441 1.00 56.61 775 LEU A C 1
ATOM 4531 O O . LEU A 1 794 ? 51.709 36.382 27.417 1.00 56.22 775 LEU A O 1
ATOM 4536 N N . ASP A 1 795 ? 53.693 37.435 27.209 1.00 57.30 776 ASP A N 1
ATOM 4537 C CA . ASP A 1 795 ? 54.435 36.235 26.863 1.00 53.52 776 ASP A CA 1
ATOM 4538 C C . ASP A 1 795 ? 54.829 35.463 28.122 1.00 57.07 776 ASP A C 1
ATOM 4539 O O . ASP A 1 795 ? 54.743 35.958 29.248 1.00 58.53 776 ASP A O 1
ATOM 4544 N N . LYS A 1 796 ? 55.266 34.220 27.907 1.00 59.78 777 LYS A N 1
ATOM 4545 C CA . LYS A 1 796 ? 55.726 33.367 28.996 1.00 62.74 777 LYS A CA 1
ATOM 4546 C C . LYS A 1 796 ? 56.841 34.022 29.805 1.00 64.53 777 LYS A C 1
ATOM 4547 O O . LYS A 1 796 ? 56.916 33.834 31.026 1.00 64.97 777 LYS A O 1
ATOM 4553 N N . ASP A 1 797 ? 57.699 34.805 29.154 1.00 64.24 778 ASP A N 1
ATOM 4554 C CA . ASP A 1 797 ? 58.876 35.389 29.784 1.00 63.91 778 ASP A CA 1
ATOM 4555 C C . ASP A 1 797 ? 58.607 36.729 30.458 1.00 65.36 778 ASP A C 1
ATOM 4556 O O . ASP A 1 797 ? 59.548 37.345 30.971 1.00 67.50 778 ASP A O 1
ATOM 4561 N N . SER A 1 798 ? 57.362 37.192 30.474 1.00 62.03 779 SER A N 1
ATOM 4562 C CA . SER A 1 798 ? 57.065 38.508 31.021 1.00 60.72 779 SER A CA 1
ATOM 4563 C C . SER A 1 798 ? 57.065 38.481 32.546 1.00 60.67 779 SER A C 1
ATOM 4564 O O . SER A 1 798 ? 56.677 37.489 33.167 1.00 60.03 779 SER A O 1
ATOM 4567 N N . LYS A 1 799 ? 57.518 39.582 33.145 1.00 63.12 780 LYS A N 1
ATOM 4568 C CA . LYS A 1 799 ? 57.522 39.784 34.590 1.00 66.79 780 LYS A CA 1
ATOM 4569 C C . LYS A 1 799 ? 56.991 41.183 34.887 1.00 72.12 780 LYS A C 1
ATOM 4570 O O . LYS A 1 799 ? 56.681 41.956 33.976 1.00 71.07 780 LYS A O 1
ATOM 4576 N N . GLU A 1 800 ? 56.884 41.515 36.177 1.00 79.93 781 GLU A N 1
ATOM 4577 C CA . GLU A 1 800 ? 56.351 42.822 36.560 1.00 81.68 781 GLU A CA 1
ATOM 4578 C C . GLU A 1 800 ? 57.275 43.948 36.113 1.00 84.04 781 GLU A C 1
ATOM 4579 O O . GLU A 1 800 ? 56.824 44.946 35.538 1.00 81.79 781 GLU A O 1
ATOM 4585 N N . ASP A 1 801 ? 58.575 43.812 36.378 1.00 90.29 782 ASP A N 1
ATOM 4586 C CA . ASP A 1 801 ? 59.560 44.809 35.985 1.00 91.57 782 ASP A CA 1
ATOM 4587 C C . ASP A 1 801 ? 60.202 44.503 34.637 1.00 89.70 782 A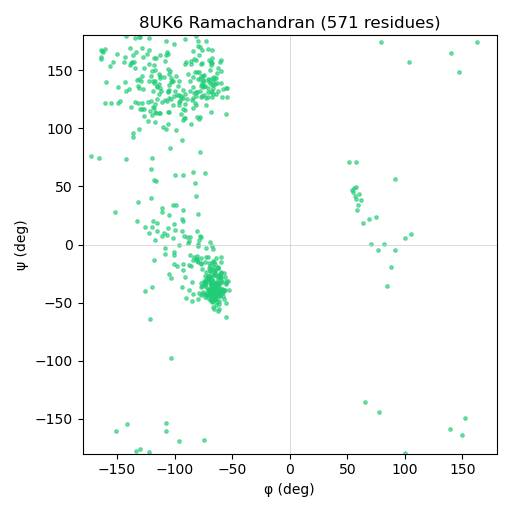SP A C 1
ATOM 4588 O O . ASP A 1 801 ? 61.303 44.992 34.357 1.00 92.79 782 ASP A O 1
ATOM 4593 N N . GLY A 1 802 ? 59.542 43.712 33.799 1.00 75.99 783 GLY A N 1
ATOM 4594 C CA . GLY A 1 802 ? 60.075 43.380 32.494 1.00 67.58 783 GLY A CA 1
ATOM 4595 C C . GLY A 1 802 ? 59.015 42.777 31.602 1.00 63.76 783 GLY A C 1
ATOM 4596 O O . GLY A 1 802 ? 59.011 41.567 31.361 1.00 67.24 783 GLY A O 1
ATOM 4597 N N . LEU A 1 803 ? 58.105 43.611 31.111 1.00 59.71 784 LEU A N 1
ATOM 4598 C CA . LEU A 1 803 ? 56.974 43.108 30.348 1.00 58.74 784 LEU A CA 1
ATOM 4599 C C . LEU A 1 803 ? 57.397 42.709 28.940 1.00 58.94 784 LEU A C 1
ATOM 4600 O O . LEU A 1 803 ? 58.193 43.394 28.288 1.00 56.76 784 LEU A O 1
ATOM 4605 N N . ILE A 1 804 ? 56.857 41.585 28.476 1.00 57.06 785 ILE A N 1
ATOM 4606 C CA . ILE A 1 804 ? 57.122 41.055 27.145 1.00 53.37 785 ILE A CA 1
ATOM 4607 C C . ILE A 1 804 ? 55.783 40.710 26.512 1.00 54.08 785 ILE A C 1
ATOM 4608 O O . ILE A 1 804 ? 55.020 39.909 27.064 1.00 54.90 785 ILE A O 1
ATOM 4613 N N . LEU A 1 805 ? 55.496 41.314 25.364 1.00 51.78 786 LEU A N 1
ATOM 4614 C CA . LEU A 1 805 ? 54.220 41.159 24.688 1.00 49.41 786 LEU A CA 1
ATOM 4615 C C . LEU A 1 805 ? 54.394 40.411 23.373 1.00 49.16 786 LEU A C 1
ATOM 4616 O O . LEU A 1 805 ? 55.401 40.567 22.677 1.00 51.52 786 LEU A O 1
ATOM 4621 N N . ASN A 1 806 ? 53.394 39.603 23.036 1.00 45.13 787 ASN A N 1
ATOM 4622 C CA . ASN A 1 806 ? 53.310 38.938 21.742 1.00 48.69 787 ASN A CA 1
ATOM 4623 C C . ASN A 1 806 ? 52.145 39.525 20.961 1.00 47.18 787 ASN A C 1
ATOM 4624 O O . ASN A 1 806 ? 51.040 39.651 21.497 1.00 47.93 787 ASN A O 1
ATOM 4629 N N . ARG A 1 807 ? 52.383 39.873 19.700 1.00 48.20 788 ARG A N 1
ATOM 4630 C CA . ARG A 1 807 ? 51.287 40.257 18.816 1.00 48.16 788 ARG A CA 1
ATOM 4631 C C . ARG A 1 807 ? 50.599 38.985 18.336 1.00 51.07 788 ARG A C 1
ATOM 4632 O O . ARG A 1 807 ? 51.159 38.239 17.525 1.00 54.68 788 ARG A O 1
ATOM 4640 N N . ILE A 1 808 ? 49.391 38.730 18.845 1.00 47.62 789 ILE A N 1
ATOM 4641 C CA . ILE A 1 808 ? 48.669 37.512 18.485 1.00 50.57 789 ILE A CA 1
ATOM 4642 C C . ILE A 1 808 ? 48.384 37.493 16.990 1.00 51.21 789 ILE A C 1
ATOM 4643 O O . ILE A 1 808 ? 48.788 36.572 16.269 1.00 50.99 789 ILE A O 1
ATOM 4648 N N . VAL A 1 809 ? 47.690 38.521 16.504 1.00 49.58 790 VAL A N 1
ATOM 4649 C CA . VAL A 1 809 ? 47.285 38.596 15.107 1.00 54.69 790 VAL A CA 1
ATOM 4650 C C . VAL A 1 809 ? 47.080 40.065 14.771 1.00 52.35 790 VAL A C 1
ATOM 4651 O O . VAL A 1 809 ? 46.795 40.882 15.651 1.00 51.35 790 VAL A O 1
ATOM 4655 N N . SER A 1 810 ? 47.240 40.406 13.494 1.00 55.59 791 SER A N 1
ATOM 4656 C CA . SER A 1 810 ? 47.116 41.793 13.073 1.00 55.88 791 SER A CA 1
ATOM 4657 C C . SER A 1 810 ? 45.677 42.278 13.232 1.00 58.14 791 SER A C 1
ATOM 4658 O O . SER A 1 810 ? 44.729 41.491 13.324 1.00 57.93 791 SER A O 1
ATOM 4661 N N . LEU A 1 811 ? 45.523 43.604 13.263 1.00 59.65 792 LEU A N 1
ATOM 4662 C CA . LEU A 1 811 ? 44.199 44.195 13.434 1.00 60.78 792 LEU A CA 1
ATOM 4663 C C . LEU A 1 811 ? 43.312 43.924 12.224 1.00 60.99 792 LEU A C 1
ATOM 4664 O O . LEU A 1 811 ? 42.164 43.494 12.373 1.00 63.95 792 LEU A O 1
ATOM 4669 N N . LYS A 1 812 ? 43.831 44.176 11.022 1.00 64.86 793 LYS A N 1
ATOM 4670 C CA . LYS A 1 812 ? 43.116 43.941 9.764 1.00 65.53 793 LYS A CA 1
ATOM 4671 C C . LYS A 1 812 ? 41.652 44.375 9.794 1.00 68.14 793 LYS A C 1
ATOM 4672 O O . LYS A 1 812 ? 41.315 45.486 9.387 1.00 71.02 793 LYS A O 1
#

Solvent-accessible surface area: 27192 Å² total; per-residue (Å²): 189,73,180,36,6,19,72,73,41,28,0,40,122,29,36,139,21,2,99,3,70,27,102,74,97,90,32,27,129,140,2,109,178,90,2,90,127,83,4,13,0,10,3,37,9,62,0,56,8,47,6,57,2,14,46,0,6,18,0,0,0,1,5,3,14,3,119,100,68,165,16,26,4,6,0,6,2,7,2,3,57,12,88,77,9,85,113,79,33,20,73,4,0,100,86,0,1,76,22,0,34,19,192,35,108,106,70,10,42,2,6,63,31,6,72,74,0,26,112,25,2,33,92,3,0,132,53,63,72,1,1,0,1,62,24,60,93,121,98,27,110,68,16,64,18,173,83,149,84,87,43,18,171,18,32,144,33,87,38,118,47,1,55,141,32,0,88,43,3,69,69,25,126,101,98,94,43,85,2,20,2,10,0,52,22,61,29,139,16,116,18,71,39,11,38,3,16,24,1,2,126,2,45,51,60,81,4,108,122,39,27,99,123,9,63,2,2,10,12,82,50,1,1,64,1,1,1,0,14,74,6,20,0,0,0,0,2,20,32,31,98,101,73,114,25,69,88,4,14,39,46,0,0,21,17,2,88,28,11,28,1,1,10,45,14,4,0,92,9,46,8,27,17,33,21,77,44,79,175,66,16,27,103,0,32,119,109,53,84,3,111,17,60,29,0,1,25,10,36,11,0,32,0,5,51,21,32,0,6,8,1,1,1,0,2,29,9,2,9,103,44,22,6,72,90,77,66,32,118,16,89,15,82,129,8,45,42,27,3,30,93,20,0,66,84,16,3,3,26,0,0,0,0,15,75,20,12,34,0,18,0,57,85,14,94,119,101,62,71,59,89,10,95,8,4,4,45,60,54,205,78,50,179,87,18,24,90,10,134,5,52,0,21,34,48,0,27,0,4,95,92,5,11,71,57,102,102,34,80,196,154,10,112,60,0,0,41,87,35,44,0,0,0,35,117,8,87,41,10,0,27,36,98,56,46,67,126,103,128,84,141,114,16,0,31,0,40,8,42,122,59,92,184,58,169,10,125,33,102,0,1,0,0,2,76,118,55,12,20,117,5,132,29,0,8,15,1,59,64,8,18,125,54,93,100,4,63,79,53,132,129,29,25,60,130,5,28,25,108,102,3,37,92,36,16,159,86,1,2,0,0,68,28,3,132,53,1,64,84,100,18,41,44,47,57,120,22,121,82,25,84,18,48,38,166,21,124,181,35,47,20,9,5,22,0,13,0,46,81,53,0,5,1,0,10,0,135,61,13,152,172,142,11,22,13,0,0,45,4,4,30,63,194

GO terms:
  GO:0004819 glutamine-tRNA ligase activity (F, IDA)
  GO:0071466 cellular response to xenobiotic stimulus (P, IDA)
  GO:0006425 glutaminyl-tRNA aminoacylation (P, IDA)

Organism: Candida albicans (strain SC5314 / ATCC MYA-2876) (NCBI:txid237561)

InterPro domains:
  IPR000924 Glutamyl/glutaminyl-tRNA synthetase [PR00987] (255-267)
  IPR000924 Glutamyl/glutaminyl-tRNA synthetase [PR00987] (269-280)
  IPR000924 Glutamyl/glutaminyl-tRNA synthetase [PR00987] (284-297)
  IPR000924 Glutamyl/glutaminyl-tRNA synthetase [PR00987] (438-448)
  IPR001412 Aminoacyl-tRNA synthetase, class I, conserved site [PS00178] (258-269)
  IPR004514 Glutamine-tRNA synthetase [TIGR00440] (252-798)
  IPR007638 Glutaminyl-tRNA synthetase, class Ib, non-specific RNA-binding domain 2 [PF04557] (169-244)
  IPR007639 Glutaminyl-tRNA synthetase, class Ib, non-specific RNA-binding domain, N-terminal [PF04558] (10-166)
  IPR011035 Large ribosomal subunit protein bL25/Gln-tRNA synthetase, anti-codon-binding domain superfamily [SSF50715] (568-795)
  IPR014729 Rossmann-like alpha/beta/alpha sandwich fold [G3DSA:3.40.50.620] (215-570)
  IPR020056 Large ribosomal subunit protein bL25/Gln-tRNA synthetase, N-terminal [G3DSA:2.40.240.10] (571-689)
  IPR020056 Large ribosomal subunit protein bL25/Gln-tRNA synthetase, N-terminal [G3DSA:2.40.240.10] (690-799)
  IPR020058 Glutamyl/glutaminyl-tRNA synthetase, class Ib, catalytic domain [PF00749] (251-564)
  IPR020059 Glutamyl/glutaminyl-tRNA synthetase, class Ib, anti-codon binding domain [PF03950] (568-668)
  IPR042558 Glutaminyl-tRNA synthetase, class Ib, non-specific RNA-binding domain, N-terminal, subdomain 1 [G3DSA:1.10.8.1290] (7-118)
  IPR042559 Glutaminyl-tRNA synthetase, class Ib, non-specific RNA-binding domain, N-terminal, subdomain 2 [G3DSA:1.10.10.2420] (119-189)
  IPR049437 tRNA synthetases class I (E and Q), anti-codon binding domain [PF20974] (680-737)
  IPR050132 Glutamine/Glutamate--tRNA Ligase [PTHR43097] (18-796)